Protein AF-A0A7S3DMQ3-F1 (afdb_monomer_lite)

InterPro domains:
  IPR001563 Peptidase S10, serine carboxypeptidase [PF00450] (2-281)
  IPR029058 Alpha/Beta hydrolase fold [G3DSA:3.40.50.1820] (1-293)
  IPR029058 Alpha/Beta hydrolase fold [SSF53474] (3-281)
  IPR033124 Serine carboxy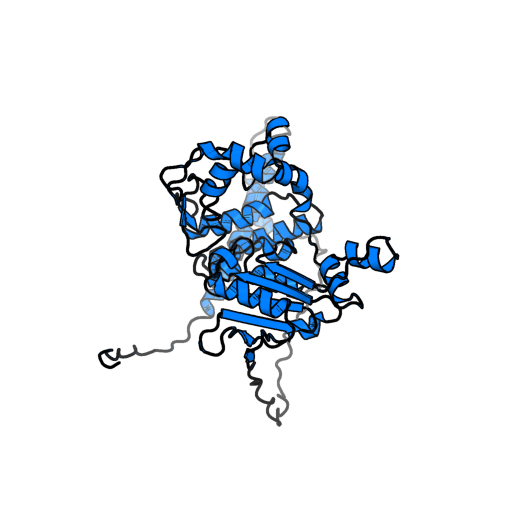peptidases, histidine active site [PS00560] (253-270)

Radius of gyration: 30.04 Å; chains: 1; bounding box: 68×89×82 Å

Structure (mmCIF, N/CA/C/O backbone):
data_AF-A0A7S3DMQ3-F1
#
_entry.id   AF-A0A7S3DMQ3-F1
#
loop_
_atom_site.group_PDB
_atom_site.id
_atom_site.type_symbol
_atom_site.label_atom_id
_atom_site.label_alt_id
_atom_site.label_comp_id
_atom_site.label_asym_id
_atom_site.label_entity_id
_atom_site.label_seq_id
_atom_site.pdbx_PDB_ins_code
_atom_site.Cartn_x
_atom_site.Cartn_y
_atom_site.Cartn_z
_atom_site.occupancy
_atom_site.B_iso_or_equiv
_atom_site.auth_seq_id
_atom_site.auth_comp_id
_atom_site.auth_asym_id
_atom_site.auth_atom_id
_atom_site.pdbx_PDB_model_num
ATOM 1 N N . MET A 1 1 ? -15.134 -5.954 2.103 1.00 91.81 1 MET A N 1
ATOM 2 C CA . MET A 1 1 ? -15.671 -6.359 3.430 1.00 91.81 1 MET A CA 1
ATOM 3 C C . MET A 1 1 ? -17.144 -5.996 3.605 1.00 91.81 1 MET A C 1
ATOM 5 O O . MET A 1 1 ? -17.929 -6.892 3.897 1.00 91.81 1 MET A O 1
ATOM 9 N N . SER A 1 2 ? -17.547 -4.743 3.360 1.00 92.75 2 SER A N 1
ATOM 10 C CA . SER A 1 2 ? -18.943 -4.280 3.497 1.00 92.75 2 SER A CA 1
ATOM 11 C C . SER A 1 2 ? -19.962 -5.142 2.743 1.00 92.75 2 SER A C 1
ATOM 13 O O . SER A 1 2 ? -21.029 -5.439 3.273 1.00 92.75 2 SER A O 1
ATOM 15 N N . TYR A 1 3 ? -19.610 -5.628 1.546 1.00 94.69 3 TYR A N 1
ATOM 16 C CA . TYR A 1 3 ? -20.438 -6.572 0.787 1.00 94.69 3 TYR A CA 1
ATOM 17 C C . TYR A 1 3 ? -20.755 -7.856 1.574 1.00 94.69 3 TYR A C 1
ATOM 19 O O . TYR A 1 3 ? -21.917 -8.246 1.663 1.00 94.69 3 TYR A O 1
ATOM 27 N N . ILE A 1 4 ? -19.743 -8.485 2.185 1.00 96.00 4 ILE A N 1
ATOM 28 C CA . ILE A 1 4 ? -19.903 -9.717 2.976 1.00 96.00 4 ILE A CA 1
ATOM 29 C C . ILE A 1 4 ? -20.799 -9.452 4.188 1.00 96.00 4 ILE A C 1
ATOM 31 O O . ILE A 1 4 ? -21.756 -10.188 4.416 1.00 96.00 4 ILE A O 1
ATOM 35 N N . LEU A 1 5 ? -20.537 -8.368 4.926 1.00 94.94 5 LEU A N 1
ATOM 36 C CA . LEU A 1 5 ? -21.336 -7.983 6.094 1.00 94.94 5 LEU A CA 1
ATOM 37 C C . LEU A 1 5 ? -22.810 -7.760 5.720 1.00 94.94 5 LEU A C 1
ATOM 39 O O . LEU A 1 5 ? -23.709 -8.247 6.407 1.00 94.94 5 LEU A O 1
ATOM 43 N N . ASN A 1 6 ? -23.068 -7.096 4.590 1.00 94.56 6 ASN A N 1
ATOM 44 C CA . ASN A 1 6 ? -24.421 -6.883 4.084 1.00 94.56 6 ASN A CA 1
ATOM 45 C C . ASN A 1 6 ? -25.099 -8.209 3.692 1.00 94.56 6 ASN A C 1
ATOM 47 O O . ASN A 1 6 ? -26.234 -8.465 4.092 1.00 94.56 6 ASN A O 1
ATOM 51 N N . LYS A 1 7 ? -24.399 -9.099 2.975 1.00 96.38 7 LYS A N 1
ATOM 52 C CA . LYS A 1 7 ? -24.936 -10.423 2.614 1.00 96.38 7 LYS A CA 1
ATOM 53 C C . LYS A 1 7 ? -25.259 -11.281 3.834 1.00 96.38 7 LYS A C 1
ATOM 55 O O . LYS A 1 7 ? -26.316 -11.912 3.856 1.00 96.38 7 LYS A O 1
ATOM 60 N N . ASN A 1 8 ? -24.421 -11.241 4.866 1.00 95.19 8 ASN A N 1
ATOM 61 C CA . ASN A 1 8 ? -24.703 -11.934 6.118 1.00 95.19 8 ASN A CA 1
ATOM 62 C C . ASN A 1 8 ? -25.982 -11.400 6.779 1.00 95.19 8 ASN A C 1
ATOM 64 O O . ASN A 1 8 ? -26.879 -12.181 7.099 1.00 95.19 8 ASN A O 1
ATOM 68 N N . ARG A 1 9 ? -26.116 -10.068 6.898 1.00 93.88 9 ARG A N 1
ATOM 69 C CA . ARG A 1 9 ? -27.309 -9.402 7.459 1.00 93.88 9 ARG A CA 1
ATOM 70 C C . ARG A 1 9 ? -28.594 -9.710 6.688 1.00 93.88 9 ARG A C 1
ATOM 72 O O . ARG A 1 9 ? -29.654 -9.821 7.294 1.00 93.88 9 ARG A O 1
ATOM 79 N N . GLN A 1 10 ? -28.498 -9.875 5.371 1.00 95.81 10 GLN A N 1
ATOM 80 C CA . GLN A 1 10 ? -29.621 -10.256 4.507 1.00 95.81 10 GLN A CA 1
ATOM 81 C C . GLN A 1 10 ? -29.990 -11.746 4.598 1.00 95.81 10 GLN A C 1
ATOM 83 O O . GLN A 1 10 ? -30.914 -12.180 3.913 1.00 95.81 10 GLN A O 1
ATOM 88 N N . GLY A 1 11 ? -29.283 -12.544 5.405 1.00 94.81 11 GLY A N 1
ATOM 89 C CA . GLY A 1 11 ? -29.551 -13.975 5.523 1.00 94.81 11 GLY A CA 1
ATOM 90 C C . GLY A 1 11 ? -29.181 -14.760 4.263 1.00 94.81 11 GLY A C 1
ATOM 91 O O . GLY A 1 11 ? -29.860 -15.730 3.933 1.00 94.81 11 GLY A O 1
ATOM 92 N N . ALA A 1 12 ? -28.129 -14.349 3.539 1.00 95.31 12 ALA A N 1
ATOM 93 C CA . ALA A 1 12 ? -27.639 -15.105 2.388 1.00 95.31 12 ALA A CA 1
ATOM 94 C C . ALA A 1 12 ? -27.339 -16.575 2.769 1.00 95.31 12 ALA A C 1
ATOM 96 O O . ALA A 1 12 ? -26.886 -16.825 3.891 1.00 95.31 12 ALA A O 1
ATOM 97 N N . PRO A 1 13 ? -27.545 -17.552 1.858 1.00 96.50 13 PRO A N 1
ATOM 98 C CA . PRO A 1 13 ? -27.321 -18.970 2.160 1.00 96.50 13 PRO A CA 1
ATOM 99 C C . PRO A 1 13 ? -25.892 -19.286 2.618 1.00 96.50 13 PRO A C 1
ATOM 101 O O . PRO A 1 13 ? -25.691 -20.136 3.480 1.00 96.50 13 PRO A O 1
ATOM 104 N N . LEU A 1 14 ? -24.904 -18.585 2.052 1.00 95.69 14 LEU A N 1
ATOM 105 C CA . LEU A 1 14 ? -23.518 -18.634 2.496 1.00 95.69 14 LEU A CA 1
ATOM 106 C C . LEU A 1 14 ? -23.271 -17.503 3.497 1.00 95.69 14 LEU A C 1
ATOM 108 O O . LEU A 1 14 ? -23.298 -16.330 3.129 1.00 95.69 14 LEU A O 1
ATOM 112 N N . GLN A 1 15 ? -23.003 -17.877 4.745 1.00 95.38 15 GLN A N 1
ATOM 113 C CA . GLN A 1 15 ? -22.639 -16.960 5.821 1.00 95.38 15 GLN A CA 1
ATOM 114 C C . GLN A 1 15 ? -21.126 -17.011 6.035 1.00 95.38 15 GLN A C 1
ATOM 116 O O . GLN A 1 15 ? -20.581 -18.076 6.331 1.00 95.38 15 GLN A O 1
ATOM 121 N N . ILE A 1 16 ? -20.448 -15.872 5.890 1.00 95.50 16 ILE A N 1
ATOM 122 C CA . ILE A 1 16 ? -18.990 -15.773 6.063 1.00 95.50 16 ILE A CA 1
ATOM 123 C C . ILE A 1 16 ? -18.707 -14.946 7.323 1.00 95.50 16 ILE A C 1
ATOM 125 O O . ILE A 1 16 ? -18.864 -13.724 7.277 1.00 95.50 16 ILE A O 1
ATOM 129 N N . PRO A 1 17 ? -18.300 -15.555 8.451 1.00 91.81 17 PRO A N 1
ATOM 130 C CA . PRO A 1 17 ? -18.047 -14.825 9.691 1.00 91.81 17 PRO A CA 1
ATOM 131 C C . PRO A 1 17 ? -16.771 -13.981 9.568 1.00 91.81 17 PRO A C 1
ATOM 133 O O . PRO A 1 17 ? -15.658 -14.461 9.774 1.00 91.81 17 PRO A O 1
ATOM 136 N N . LEU A 1 18 ? -16.934 -12.710 9.205 1.00 92.44 18 LEU A N 1
ATOM 137 C CA . LEU A 1 18 ? -15.826 -11.788 8.989 1.00 92.44 18 LEU A CA 1
ATOM 138 C C . LEU A 1 18 ? -15.326 -11.220 10.324 1.00 92.44 18 LEU A C 1
ATOM 140 O O . LEU A 1 18 ? -15.979 -10.368 10.921 1.00 92.44 18 LEU A O 1
ATOM 144 N N . ALA A 1 19 ? -14.160 -11.684 10.775 1.00 90.88 19 ALA A N 1
ATOM 145 C CA . ALA A 1 19 ? -13.541 -11.235 12.026 1.00 90.88 19 ALA A CA 1
ATOM 146 C C . ALA A 1 19 ? -12.658 -9.984 11.866 1.00 90.88 19 ALA A C 1
ATOM 148 O O . ALA A 1 19 ? -12.442 -9.255 12.831 1.00 90.88 19 ALA A O 1
ATOM 149 N N . GLY A 1 20 ? -12.144 -9.730 10.661 1.00 91.69 20 GLY A N 1
ATOM 150 C CA . GLY A 1 20 ? -11.229 -8.626 10.403 1.00 91.69 20 GLY A CA 1
ATOM 151 C C . GLY A 1 20 ? -10.488 -8.747 9.075 1.00 91.69 20 GLY A C 1
ATOM 152 O O . GLY A 1 20 ? -10.768 -9.654 8.288 1.00 91.69 20 GLY A O 1
ATOM 153 N N . ALA A 1 21 ? -9.552 -7.830 8.843 1.00 94.06 21 ALA A N 1
ATOM 154 C CA . ALA A 1 21 ? -8.628 -7.828 7.714 1.00 94.06 21 ALA A CA 1
ATOM 155 C C . ALA A 1 21 ? -7.277 -7.212 8.104 1.00 94.06 21 ALA A C 1
ATOM 157 O O . ALA A 1 21 ? -7.212 -6.324 8.955 1.00 94.06 21 ALA A O 1
ATOM 158 N N . ALA A 1 22 ? -6.216 -7.678 7.443 1.00 95.62 22 ALA A N 1
ATOM 159 C CA . ALA A 1 22 ? -4.898 -7.058 7.457 1.00 95.62 22 ALA A CA 1
ATOM 160 C C . ALA A 1 22 ? -4.628 -6.454 6.073 1.00 95.62 22 ALA A C 1
ATOM 162 O O . ALA A 1 22 ? -4.732 -7.161 5.071 1.00 95.62 22 ALA A O 1
ATOM 163 N N . ILE A 1 23 ? -4.312 -5.163 6.018 1.00 97.94 23 ILE A N 1
ATOM 164 C CA . ILE A 1 23 ? -4.108 -4.390 4.791 1.00 97.94 23 ILE A CA 1
ATOM 165 C C . ILE A 1 23 ? -2.684 -3.837 4.838 1.00 97.94 23 ILE A C 1
ATOM 167 O O . ILE A 1 23 ? -2.394 -2.916 5.600 1.00 97.94 23 ILE A O 1
ATOM 171 N N . GLY A 1 24 ? -1.792 -4.458 4.069 1.00 98.12 24 GLY A N 1
ATOM 172 C CA . GLY A 1 24 ? -0.378 -4.101 3.997 1.00 98.12 24 GLY A CA 1
ATOM 173 C C . GLY A 1 24 ? -0.115 -3.131 2.866 1.00 98.12 24 GLY A C 1
ATOM 174 O O . GLY A 1 24 ? -0.525 -3.437 1.751 1.00 98.12 24 GLY A O 1
ATOM 175 N N . ASN A 1 25 ? 0.542 -2.004 3.152 1.00 98.44 25 ASN A N 1
ATOM 176 C CA . ASN A 1 25 ? 0.964 -1.017 2.154 1.00 98.44 25 ASN A CA 1
ATOM 177 C C . ASN A 1 25 ? -0.165 -0.716 1.151 1.00 98.44 25 ASN A C 1
ATOM 179 O O . ASN A 1 25 ? 0.009 -0.789 -0.059 1.00 98.44 25 ASN A O 1
ATOM 183 N N . GLY A 1 26 ? -1.369 -0.491 1.685 1.00 97.12 26 GLY A N 1
ATOM 184 C CA . GLY A 1 26 ? -2.590 -0.463 0.890 1.00 97.12 26 GLY A CA 1
ATOM 185 C C . GLY A 1 26 ? -2.815 0.871 0.190 1.00 97.12 26 GLY A C 1
ATOM 186 O O . GLY A 1 26 ? -2.577 1.926 0.774 1.00 97.12 26 GLY A O 1
ATOM 187 N N . TRP A 1 27 ? -3.378 0.804 -1.012 1.00 96.94 27 TRP A N 1
ATOM 188 C CA . TRP A 1 27 ? -3.916 1.934 -1.765 1.00 96.94 27 TRP A CA 1
ATOM 189 C C . TRP A 1 27 ? -5.432 2.017 -1.548 1.00 96.94 27 TRP A C 1
ATOM 191 O O . TRP A 1 27 ? -6.159 1.093 -1.917 1.00 96.94 27 TRP A O 1
ATOM 201 N N . PHE A 1 28 ? -5.913 3.051 -0.854 1.00 96.81 28 PHE A N 1
ATOM 202 C CA . PHE A 1 28 ? -7.329 3.152 -0.467 1.00 96.81 28 PHE A CA 1
ATOM 203 C C . PHE A 1 28 ? -7.872 4.580 -0.348 1.00 96.81 28 PHE A C 1
ATOM 205 O O . PHE A 1 28 ? -9.089 4.756 -0.253 1.00 96.81 28 PHE A O 1
ATOM 212 N N . ASP A 1 29 ? -7.005 5.590 -0.344 1.00 97.00 29 ASP A N 1
ATOM 213 C CA . ASP A 1 29 ? -7.385 6.998 -0.350 1.00 97.00 29 ASP A CA 1
ATOM 214 C C . ASP A 1 29 ? -6.429 7.829 -1.225 1.00 97.00 29 ASP A C 1
ATOM 216 O O . ASP A 1 29 ? -5.558 8.546 -0.714 1.00 97.00 29 ASP A O 1
ATOM 220 N N . PRO A 1 30 ? -6.574 7.740 -2.559 1.00 95.62 30 PRO A N 1
ATOM 221 C CA . PRO A 1 30 ? -5.627 8.320 -3.513 1.00 95.62 30 PRO A CA 1
ATOM 222 C C . PRO A 1 30 ? -5.342 9.808 -3.276 1.00 95.62 30 PRO A C 1
ATOM 224 O O . PRO A 1 30 ? -4.194 10.243 -3.361 1.00 95.62 30 PRO A O 1
ATOM 227 N N . ALA A 1 31 ? -6.357 10.571 -2.857 1.00 94.81 31 ALA A N 1
ATOM 228 C CA . ALA A 1 31 ? -6.248 11.999 -2.559 1.00 94.81 31 ALA A CA 1
ATOM 229 C C . ALA A 1 31 ? -5.161 12.343 -1.523 1.00 94.81 31 ALA A C 1
ATOM 231 O O . ALA A 1 31 ? -4.592 13.432 -1.582 1.00 94.81 31 ALA A O 1
ATOM 232 N N . HIS A 1 32 ? -4.850 11.433 -0.597 1.00 94.69 32 HIS A N 1
ATOM 233 C CA . HIS A 1 32 ? -3.826 11.634 0.435 1.00 94.69 32 HIS A CA 1
ATOM 234 C C . HIS A 1 32 ? -2.588 10.745 0.252 1.00 94.69 32 HIS A C 1
ATOM 236 O O . HIS A 1 32 ? -1.619 10.892 1.001 1.00 94.69 32 HIS A O 1
ATOM 242 N N . GLN A 1 33 ? -2.608 9.821 -0.713 1.00 95.44 33 GLN A N 1
ATOM 243 C CA . GLN A 1 33 ? -1.542 8.838 -0.913 1.00 95.44 33 GLN A CA 1
ATOM 244 C C . GLN A 1 33 ? -0.666 9.117 -2.147 1.00 95.44 33 GLN A C 1
ATOM 246 O O . GLN A 1 33 ? 0.506 8.751 -2.109 1.00 95.44 33 GLN A O 1
ATOM 251 N N . TYR A 1 34 ? -1.167 9.826 -3.169 1.00 90.38 34 TYR A N 1
ATOM 252 C CA . TYR A 1 34 ? -0.464 10.055 -4.447 1.00 90.38 34 TYR A CA 1
ATOM 253 C C . TYR A 1 34 ? 0.885 10.788 -4.358 1.00 90.38 34 TYR A C 1
ATOM 255 O O . TYR A 1 34 ? 1.758 10.563 -5.185 1.00 90.38 34 TYR A O 1
ATOM 263 N N . SER A 1 35 ? 1.053 11.715 -3.411 1.00 84.00 35 SER A N 1
ATOM 264 C CA . SER A 1 35 ? 2.186 12.651 -3.443 1.00 84.00 35 SER A CA 1
ATOM 265 C C . SER A 1 35 ? 3.511 12.037 -3.028 1.00 84.00 35 SER A C 1
ATOM 267 O O . SER A 1 35 ? 4.540 12.362 -3.603 1.00 84.00 35 SER A O 1
ATOM 269 N N . ALA A 1 36 ? 3.517 11.209 -1.983 1.00 92.06 36 ALA A N 1
ATOM 270 C CA . ALA A 1 36 ? 4.721 10.674 -1.334 1.00 92.06 36 ALA A CA 1
ATOM 271 C C . ALA A 1 36 ? 5.832 11.698 -0.962 1.00 92.06 36 ALA A C 1
ATOM 273 O O . ALA A 1 36 ? 6.810 11.317 -0.318 1.00 92.06 36 ALA A O 1
ATOM 274 N N . ALA A 1 37 ? 5.692 12.994 -1.271 1.00 95.31 37 ALA A N 1
ATOM 275 C CA . ALA A 1 37 ? 6.750 13.997 -1.175 1.00 95.31 37 ALA A CA 1
ATOM 276 C C . ALA A 1 37 ? 7.220 14.222 0.267 1.00 95.31 37 ALA A C 1
ATOM 278 O O . ALA A 1 37 ? 8.415 14.343 0.528 1.00 95.31 37 ALA A O 1
ATOM 279 N N . GLU A 1 38 ? 6.295 14.232 1.229 1.00 95.50 38 GLU A N 1
ATOM 280 C CA . GLU A 1 38 ? 6.638 14.329 2.652 1.00 95.50 38 GLU A CA 1
ATOM 281 C C . GLU A 1 38 ? 7.387 13.092 3.160 1.00 95.50 38 GLU A C 1
ATOM 283 O O . GLU A 1 38 ? 8.319 13.228 3.955 1.00 95.50 38 GLU A O 1
ATOM 288 N N . ALA A 1 39 ? 7.016 11.896 2.690 1.00 95.94 39 ALA A N 1
ATOM 289 C CA . ALA A 1 39 ? 7.734 10.670 3.027 1.00 95.94 39 ALA A CA 1
ATOM 290 C C . ALA A 1 39 ? 9.145 10.688 2.423 1.00 95.94 39 ALA A C 1
ATOM 292 O O . ALA A 1 39 ? 10.117 10.416 3.127 1.00 95.94 39 ALA A O 1
ATOM 293 N N . ALA A 1 40 ? 9.273 11.098 1.159 1.00 96.62 40 ALA A N 1
ATOM 294 C CA . ALA A 1 40 ? 10.557 11.263 0.484 1.00 96.62 40 ALA A CA 1
ATOM 295 C C . ALA A 1 40 ? 11.460 12.288 1.196 1.00 96.62 40 ALA A C 1
ATOM 297 O O . ALA A 1 40 ? 12.650 12.042 1.385 1.00 96.62 40 ALA A O 1
ATOM 298 N N . TYR A 1 41 ? 10.896 13.409 1.658 1.00 97.06 41 TYR A N 1
ATOM 299 C CA . TYR A 1 41 ? 11.608 14.396 2.476 1.00 97.06 41 TYR A CA 1
ATOM 300 C C . TYR A 1 41 ? 12.090 13.815 3.807 1.00 97.06 41 TYR A C 1
ATOM 302 O O . TYR A 1 41 ? 13.239 14.028 4.190 1.00 97.06 41 TYR A O 1
ATOM 310 N N . GLY A 1 42 ? 11.240 13.050 4.501 1.00 96.12 42 GLY A N 1
ATOM 311 C CA . GLY A 1 42 ? 11.608 12.372 5.748 1.00 96.12 42 GLY A CA 1
ATOM 312 C C . GLY A 1 42 ? 12.774 11.391 5.584 1.00 96.12 42 GLY A C 1
ATOM 313 O O . GLY A 1 42 ? 13.581 11.244 6.500 1.00 96.12 42 GLY A O 1
ATOM 314 N N . HIS A 1 43 ? 12.897 10.791 4.400 1.00 95.94 43 HIS A N 1
ATOM 315 C CA . HIS A 1 43 ? 14.001 9.908 4.009 1.00 95.94 43 HIS A CA 1
ATOM 316 C C . HIS A 1 43 ? 15.232 10.641 3.458 1.00 95.94 43 HIS A C 1
ATOM 318 O O . HIS A 1 43 ? 16.236 10.010 3.136 1.00 95.94 43 HIS A O 1
ATOM 324 N N . GLY A 1 44 ? 15.185 11.971 3.351 1.00 95.31 44 GLY A N 1
ATOM 325 C CA . GLY A 1 44 ? 16.281 12.782 2.817 1.00 95.31 44 GLY A CA 1
ATOM 326 C C . GLY A 1 44 ? 16.435 12.720 1.295 1.00 95.31 44 GLY A C 1
ATOM 327 O O . GLY A 1 44 ? 17.475 13.128 0.782 1.00 95.31 44 GLY A O 1
ATOM 328 N N . LEU A 1 45 ? 15.425 12.222 0.575 1.00 95.38 45 LEU A N 1
ATOM 329 C CA . LEU A 1 45 ? 15.424 12.144 -0.891 1.00 95.38 45 LEU A CA 1
ATOM 330 C C . LEU A 1 45 ? 15.073 13.480 -1.548 1.00 95.38 45 LEU A C 1
ATOM 332 O O . LEU A 1 45 ? 15.532 13.755 -2.651 1.00 95.38 45 LEU A O 1
ATOM 336 N N . LEU A 1 46 ? 14.251 14.287 -0.873 1.00 95.62 46 LEU A N 1
ATOM 337 C CA .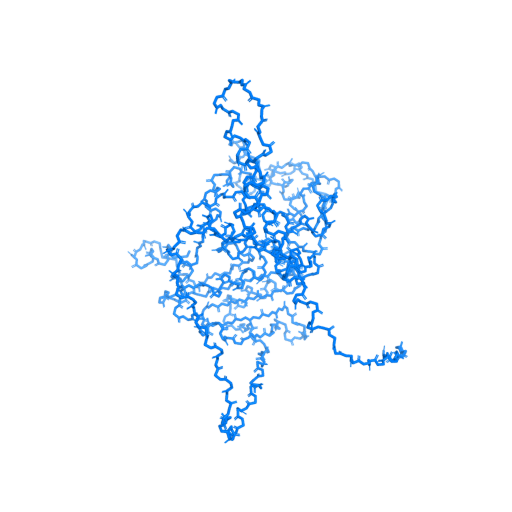 LEU A 1 46 ? 13.842 15.616 -1.319 1.00 95.62 46 LEU A CA 1
ATOM 338 C C . LEU A 1 46 ? 14.212 16.676 -0.284 1.00 95.62 46 LEU A C 1
ATOM 340 O O . LEU A 1 46 ? 14.238 16.409 0.920 1.00 95.62 46 LEU A O 1
ATOM 344 N N . ASP A 1 47 ? 14.416 17.904 -0.748 1.00 95.12 47 ASP A N 1
ATOM 345 C CA . ASP A 1 47 ? 14.505 19.091 0.093 1.00 95.12 47 ASP A CA 1
ATOM 346 C C . ASP A 1 47 ? 13.154 19.824 0.226 1.00 95.12 47 ASP A C 1
ATOM 348 O O . ASP A 1 47 ? 12.117 19.429 -0.314 1.00 95.12 47 ASP A O 1
ATOM 352 N N . ARG A 1 48 ? 13.148 20.929 0.981 1.00 95.50 48 ARG A N 1
ATOM 353 C CA . ARG A 1 48 ? 11.928 21.714 1.215 1.00 95.50 48 ARG A CA 1
ATOM 354 C C . ARG A 1 48 ? 11.398 22.383 -0.058 1.00 95.50 48 ARG A C 1
ATOM 356 O O . ARG A 1 48 ? 10.186 22.544 -0.184 1.00 95.50 48 ARG A O 1
ATOM 363 N N . ALA A 1 49 ? 12.275 22.804 -0.966 1.00 94.94 49 ALA A N 1
ATOM 364 C CA . ALA A 1 49 ? 11.865 23.458 -2.203 1.00 94.94 49 ALA A CA 1
ATOM 365 C C . ALA A 1 49 ? 11.173 22.457 -3.138 1.00 94.94 49 ALA A C 1
ATOM 367 O O . ALA A 1 49 ? 10.115 22.773 -3.685 1.00 94.94 49 ALA A O 1
ATOM 368 N N . GLN A 1 50 ? 11.712 21.242 -3.242 1.00 95.06 50 GLN A N 1
ATOM 369 C CA . GLN A 1 50 ? 11.113 20.146 -4.000 1.00 95.06 50 GLN A CA 1
ATOM 370 C C . GLN A 1 50 ? 9.750 19.746 -3.420 1.00 95.06 50 GLN A C 1
ATOM 372 O O . GLN A 1 50 ? 8.776 19.695 -4.167 1.00 95.06 50 GLN A O 1
ATOM 377 N N . VAL A 1 51 ? 9.623 19.574 -2.097 1.00 95.50 51 VAL A N 1
ATOM 378 C CA . VAL A 1 51 ? 8.316 19.294 -1.459 1.00 95.50 51 VAL A CA 1
ATOM 379 C C . VAL A 1 51 ? 7.286 20.379 -1.779 1.00 95.50 51 VAL A C 1
ATOM 381 O O . VAL A 1 51 ? 6.154 20.070 -2.145 1.00 95.50 51 VAL A O 1
ATOM 384 N N . ASN A 1 52 ? 7.672 21.654 -1.686 1.00 94.06 52 ASN A N 1
ATOM 385 C CA . ASN A 1 52 ? 6.768 22.763 -1.996 1.00 94.06 52 ASN A CA 1
ATOM 386 C C . ASN A 1 52 ? 6.336 22.764 -3.472 1.00 94.06 52 ASN A C 1
ATOM 388 O O . ASN A 1 52 ? 5.202 23.131 -3.774 1.00 94.06 52 ASN A O 1
ATOM 392 N N . ALA A 1 53 ? 7.218 22.354 -4.389 1.00 92.88 53 ALA A N 1
ATOM 393 C CA . ALA A 1 53 ? 6.876 22.205 -5.800 1.00 92.88 53 ALA A CA 1
ATOM 394 C C . ALA A 1 53 ? 5.878 21.054 -6.027 1.00 92.88 53 ALA A C 1
ATOM 396 O O . ALA A 1 53 ? 4.920 21.219 -6.786 1.00 92.88 53 ALA A O 1
ATOM 397 N N . MET A 1 54 ? 6.053 19.926 -5.329 1.00 95.00 54 MET A N 1
ATOM 398 C CA . MET A 1 54 ? 5.140 18.779 -5.410 1.00 95.00 54 MET A CA 1
ATOM 399 C C . MET A 1 54 ? 3.766 19.073 -4.800 1.00 95.00 54 MET A C 1
ATOM 401 O O . MET A 1 54 ? 2.762 18.620 -5.339 1.00 95.00 54 MET A O 1
ATOM 405 N N . ALA A 1 55 ? 3.686 19.912 -3.763 1.00 94.31 55 ALA A N 1
ATOM 406 C CA . ALA A 1 55 ? 2.414 20.298 -3.143 1.00 94.31 55 ALA A CA 1
ATOM 407 C C . ALA A 1 55 ? 1.429 20.958 -4.132 1.00 94.31 55 ALA A C 1
ATOM 409 O O . ALA A 1 55 ? 0.218 20.770 -4.027 1.00 94.31 55 ALA A O 1
ATOM 410 N N . VAL A 1 56 ? 1.933 21.701 -5.126 1.00 93.12 56 VAL A N 1
ATOM 411 C CA . VAL A 1 56 ? 1.089 22.297 -6.179 1.00 93.12 56 VAL A CA 1
ATOM 412 C C . VAL A 1 56 ? 0.470 21.212 -7.065 1.00 93.12 56 VAL A C 1
ATOM 414 O O . VAL A 1 56 ? -0.710 21.291 -7.405 1.00 93.12 56 VAL A O 1
ATOM 417 N N . LYS A 1 57 ? 1.252 20.187 -7.421 1.00 94.69 57 LYS A N 1
ATOM 418 C CA . LYS A 1 57 ? 0.785 19.039 -8.212 1.00 94.69 57 LYS A CA 1
ATOM 419 C C . LYS A 1 57 ? -0.164 18.150 -7.412 1.00 94.69 57 LYS A C 1
ATOM 421 O O . LYS A 1 57 ? -1.179 17.725 -7.949 1.00 94.69 57 LYS A O 1
ATOM 426 N N . GLU A 1 58 ? 0.107 17.944 -6.126 1.00 95.75 58 GLU A N 1
ATOM 427 C CA . GLU A 1 58 ? -0.790 17.239 -5.205 1.00 95.75 58 GLU A CA 1
ATOM 428 C C . GLU A 1 58 ? -2.159 17.920 -5.128 1.00 95.75 58 GLU A C 1
ATOM 430 O O . GLU A 1 58 ? -3.180 17.258 -5.294 1.00 95.75 58 GLU A O 1
ATOM 435 N N . GLN A 1 59 ? -2.199 19.248 -4.984 1.00 96.12 59 GLN A N 1
ATOM 436 C CA . GLN A 1 59 ? -3.460 19.992 -4.971 1.00 96.12 59 GLN A CA 1
ATOM 437 C C . GLN A 1 59 ? -4.211 19.905 -6.311 1.00 96.12 59 GLN A C 1
ATOM 439 O O . GLN A 1 59 ? -5.443 19.809 -6.330 1.00 96.12 59 GLN A O 1
ATOM 444 N N . ALA A 1 60 ? -3.487 19.939 -7.433 1.00 96.44 60 ALA A N 1
ATOM 445 C CA . ALA A 1 60 ? -4.081 19.746 -8.753 1.00 96.44 60 ALA A CA 1
ATOM 446 C C . ALA A 1 60 ? -4.681 18.336 -8.885 1.00 96.44 60 ALA A C 1
ATOM 448 O O . ALA A 1 60 ? -5.851 18.213 -9.233 1.00 96.44 60 ALA A O 1
ATOM 449 N N . CYS A 1 61 ? -3.936 17.297 -8.500 1.00 96.50 61 CYS A N 1
ATOM 450 C CA . CYS A 1 61 ? -4.429 15.922 -8.465 1.00 96.50 61 CYS A CA 1
ATOM 451 C C . CYS A 1 61 ? -5.680 15.779 -7.584 1.00 96.50 61 CYS A C 1
ATOM 453 O O . CYS A 1 61 ? -6.710 15.297 -8.043 1.00 96.50 61 CYS A O 1
ATOM 455 N N . GLN A 1 62 ? -5.652 16.285 -6.349 1.00 96.31 62 GLN A N 1
ATOM 456 C CA . GLN A 1 62 ? -6.814 16.262 -5.452 1.00 96.31 62 GLN A CA 1
ATOM 457 C C . GLN A 1 62 ? -8.046 16.949 -6.060 1.00 96.31 62 GLN A C 1
ATOM 459 O O . GLN A 1 62 ? -9.173 16.513 -5.829 1.00 96.31 62 GLN A O 1
ATOM 464 N N . THR A 1 63 ? -7.842 18.010 -6.846 1.00 97.44 63 THR A N 1
ATOM 465 C CA . THR A 1 63 ? -8.926 18.713 -7.544 1.00 97.44 63 THR A CA 1
ATOM 466 C C . THR A 1 63 ? -9.549 17.846 -8.638 1.00 97.44 63 THR A C 1
ATOM 468 O O . THR A 1 63 ? -10.775 17.804 -8.732 1.00 97.44 63 THR A O 1
ATOM 471 N N . GLU A 1 64 ? -8.736 17.138 -9.422 1.00 97.06 64 GLU A N 1
ATOM 472 C CA . GLU A 1 64 ? -9.206 16.191 -10.444 1.00 97.06 64 GLU A CA 1
ATOM 473 C C . GLU A 1 64 ? -9.990 15.033 -9.806 1.00 97.06 64 GLU A C 1
ATOM 475 O O . GLU A 1 64 ? -11.146 14.783 -10.163 1.00 97.06 64 GLU A O 1
ATOM 480 N N . LEU A 1 65 ? -9.427 14.414 -8.762 1.00 96.19 65 LEU A N 1
ATOM 481 C CA . LEU A 1 65 ? -10.077 13.322 -8.029 1.00 96.19 65 LEU A CA 1
ATOM 482 C C . LEU A 1 65 ? -11.424 13.758 -7.427 1.00 96.19 65 LEU A C 1
ATOM 484 O O . LEU A 1 65 ? -12.409 13.019 -7.488 1.00 96.19 65 LEU A O 1
ATOM 488 N N . ALA A 1 66 ? -11.505 14.979 -6.887 1.00 95.88 66 ALA A N 1
ATOM 489 C CA . ALA A 1 66 ? -12.747 15.539 -6.347 1.00 95.88 66 ALA A CA 1
ATOM 490 C C . ALA A 1 66 ? -13.823 15.792 -7.421 1.00 95.88 66 ALA A C 1
ATOM 492 O O . ALA A 1 66 ? -15.012 15.832 -7.100 1.00 95.88 66 ALA A O 1
ATOM 493 N N . GLN A 1 67 ? -13.425 15.954 -8.685 1.00 96.44 67 GLN A N 1
ATOM 494 C CA . GLN A 1 67 ? -14.331 16.101 -9.830 1.00 96.44 67 GLN A CA 1
ATOM 495 C C . GLN A 1 67 ? -14.735 14.754 -10.448 1.00 96.44 67 GLN A C 1
ATOM 497 O O . GLN A 1 67 ? -15.557 14.728 -11.365 1.00 96.44 67 GLN A O 1
ATOM 502 N N . GLY A 1 68 ? -14.209 13.643 -9.927 1.00 95.38 68 GLY A N 1
ATOM 503 C CA . GLY A 1 68 ? -14.446 12.304 -10.457 1.00 95.38 68 GLY A CA 1
ATOM 504 C C . GLY A 1 68 ? -13.535 11.930 -11.625 1.00 95.38 68 GLY A C 1
ATOM 505 O O . GLY A 1 68 ? -13.829 10.960 -12.318 1.00 95.38 68 GLY A O 1
ATOM 506 N N . ASN A 1 69 ? -12.463 12.695 -11.854 1.00 95.19 69 ASN A N 1
ATOM 507 C CA . ASN A 1 69 ? -11.427 12.369 -12.824 1.00 95.19 69 ASN A CA 1
ATOM 508 C C . ASN A 1 69 ? -10.351 11.514 -12.134 1.00 95.19 69 ASN A C 1
ATOM 510 O O . ASN A 1 69 ? -9.475 12.039 -11.445 1.00 95.19 69 ASN A O 1
ATOM 514 N N . TYR A 1 70 ? -10.487 10.193 -12.244 1.00 94.50 70 TYR A N 1
ATOM 515 C CA . TYR A 1 70 ? -9.701 9.215 -11.483 1.00 94.50 70 TYR A CA 1
ATOM 516 C C . TYR A 1 70 ? -8.463 8.697 -12.217 1.00 94.50 70 TYR A C 1
ATOM 518 O O . TYR A 1 70 ? -7.639 8.036 -11.591 1.00 94.50 70 TYR A O 1
ATOM 526 N N . ASP A 1 71 ? -8.318 9.031 -13.496 1.00 91.25 71 ASP A N 1
ATOM 527 C CA . ASP A 1 71 ? -7.205 8.663 -14.369 1.00 91.25 71 ASP A CA 1
ATOM 528 C C . ASP A 1 71 ? -6.356 9.888 -14.769 1.00 91.25 71 ASP A C 1
ATOM 530 O O . ASP A 1 71 ? -5.611 9.867 -15.746 1.00 91.25 71 ASP A O 1
ATOM 534 N N . ALA A 1 72 ? -6.451 10.981 -14.007 1.00 93.25 72 ALA A N 1
ATOM 535 C CA . ALA A 1 72 ? -5.797 12.238 -14.339 1.00 93.25 72 ALA A CA 1
ATOM 536 C C . ALA A 1 72 ? -4.260 12.122 -14.381 1.00 93.25 72 ALA A C 1
ATOM 538 O O . ALA A 1 72 ? -3.617 11.843 -13.366 1.00 93.25 72 ALA A O 1
ATOM 539 N N . ASP A 1 73 ? -3.657 12.478 -15.522 1.00 93.88 73 ASP A N 1
ATOM 540 C CA . ASP A 1 73 ? -2.200 12.445 -15.751 1.00 93.88 73 ASP A CA 1
ATOM 541 C C . ASP A 1 73 ? -1.384 13.129 -14.643 1.00 93.88 73 ASP A C 1
ATOM 543 O O . ASP A 1 73 ? -0.293 12.684 -14.291 1.00 93.88 73 ASP A O 1
ATOM 547 N N . VAL A 1 74 ? -1.904 14.223 -14.073 1.00 94.69 74 VAL A N 1
ATOM 548 C CA . VAL A 1 74 ? -1.221 14.975 -13.009 1.00 94.69 74 VAL A CA 1
ATOM 549 C C . VAL A 1 74 ? -1.016 14.143 -11.739 1.00 94.69 74 VAL A C 1
ATOM 551 O O . VAL A 1 74 ? -0.035 14.364 -11.029 1.00 94.69 74 VAL A O 1
ATOM 554 N N . CYS A 1 75 ? -1.908 13.189 -11.461 1.00 93.31 75 CYS A N 1
ATOM 555 C CA . CYS A 1 75 ? -1.801 12.292 -10.318 1.00 93.31 75 CYS A CA 1
ATOM 556 C C . CYS A 1 75 ? -0.686 11.262 -10.527 1.00 93.31 75 CYS A C 1
ATOM 558 O O . CYS A 1 75 ? 0.205 11.148 -9.687 1.00 93.31 75 CYS A O 1
ATOM 560 N N . PHE A 1 76 ? -0.665 10.580 -11.675 1.00 90.06 76 PHE A N 1
ATOM 561 C CA . PHE A 1 76 ? 0.395 9.617 -11.994 1.00 90.06 76 PHE A CA 1
ATOM 562 C C . PHE A 1 76 ? 1.768 10.287 -12.108 1.00 90.06 76 PHE A C 1
ATOM 564 O O . PHE A 1 76 ? 2.748 9.800 -11.541 1.00 90.06 76 PHE A O 1
ATOM 571 N N . ALA A 1 77 ? 1.826 11.457 -12.754 1.00 92.81 77 ALA A N 1
ATOM 572 C CA . ALA A 1 77 ? 3.059 12.225 -12.889 1.00 92.81 77 ALA A CA 1
ATOM 573 C C . ALA A 1 77 ? 3.644 12.630 -11.530 1.00 92.81 77 ALA A C 1
ATOM 575 O O . ALA A 1 77 ? 4.858 12.625 -11.370 1.00 92.81 77 ALA A O 1
ATOM 576 N N . LEU A 1 78 ? 2.806 12.947 -10.539 1.00 92.94 78 LEU A N 1
ATOM 577 C CA . LEU A 1 78 ? 3.263 13.371 -9.218 1.00 92.94 78 LEU A CA 1
ATOM 578 C C . LEU A 1 78 ? 4.133 12.309 -8.528 1.00 92.94 78 LEU A C 1
ATOM 580 O O . LEU A 1 78 ? 5.215 12.636 -8.038 1.00 92.94 78 LEU A O 1
ATOM 584 N N . GLN A 1 79 ? 3.692 11.049 -8.521 1.00 89.31 79 GLN A N 1
ATOM 585 C CA . GLN A 1 79 ? 4.469 9.955 -7.937 1.00 89.31 79 GLN A CA 1
ATOM 586 C C . GLN A 1 79 ? 5.782 9.746 -8.708 1.00 89.31 79 GLN A C 1
ATOM 588 O O . GLN A 1 79 ? 6.846 9.616 -8.096 1.00 89.31 79 GLN A O 1
ATOM 593 N N . ASP A 1 80 ? 5.723 9.759 -10.043 1.00 92.00 80 ASP A N 1
ATOM 594 C CA . ASP A 1 80 ? 6.905 9.627 -10.899 1.00 92.00 80 ASP A CA 1
ATOM 595 C C . ASP A 1 80 ? 7.914 10.756 -10.666 1.00 92.00 80 ASP A C 1
ATOM 597 O O . ASP A 1 80 ? 9.111 10.495 -10.551 1.00 92.00 80 ASP A O 1
ATOM 601 N N . ASP A 1 81 ? 7.445 11.995 -10.532 1.00 94.00 81 ASP A N 1
ATOM 602 C CA . ASP A 1 81 ? 8.279 13.166 -10.277 1.00 94.00 81 ASP A CA 1
ATOM 603 C C . ASP A 1 81 ? 8.993 13.064 -8.923 1.00 94.00 81 ASP A C 1
ATOM 605 O O . ASP A 1 81 ? 10.183 13.367 -8.829 1.00 94.00 81 ASP A O 1
ATOM 609 N N . VAL A 1 82 ? 8.305 12.600 -7.875 1.00 93.50 82 VAL A N 1
ATOM 610 C CA . VAL A 1 82 ? 8.912 12.383 -6.549 1.00 93.50 82 VAL A CA 1
ATOM 611 C C . VAL A 1 82 ? 10.017 11.332 -6.613 1.00 93.50 82 VAL A C 1
ATOM 613 O O . VAL A 1 82 ? 11.099 11.533 -6.053 1.00 93.50 82 VAL A O 1
ATOM 616 N N . ILE A 1 83 ? 9.773 10.227 -7.318 1.00 94.00 83 ILE A N 1
ATOM 617 C CA . ILE A 1 83 ? 10.765 9.163 -7.480 1.00 94.00 83 ILE A CA 1
ATOM 618 C C . ILE A 1 83 ? 11.937 9.657 -8.341 1.00 94.00 83 ILE A C 1
ATOM 620 O O . ILE A 1 83 ? 13.094 9.409 -8.005 1.00 94.00 83 ILE A O 1
ATOM 624 N N . ASP A 1 84 ? 11.682 10.363 -9.438 1.00 93.94 84 ASP A N 1
ATOM 625 C CA . ASP A 1 84 ? 12.724 10.803 -10.366 1.00 93.94 84 ASP A CA 1
ATOM 626 C C . ASP A 1 84 ? 13.603 11.927 -9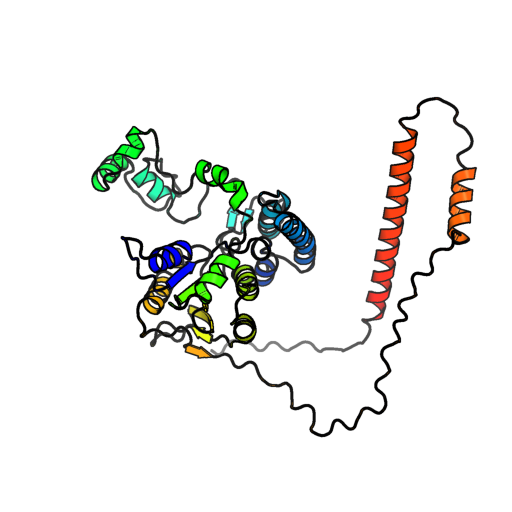.797 1.00 93.94 84 ASP A C 1
ATOM 628 O O . ASP A 1 84 ? 14.804 11.968 -10.091 1.00 93.94 84 ASP A O 1
ATOM 632 N N . GLU A 1 85 ? 13.053 12.802 -8.954 1.00 93.19 85 GLU A N 1
ATOM 633 C CA . GLU A 1 85 ? 13.811 13.843 -8.250 1.00 93.19 85 GLU A CA 1
ATOM 634 C C . GLU A 1 85 ? 14.805 13.270 -7.225 1.00 93.19 85 GLU A C 1
ATOM 636 O O . GLU A 1 85 ? 15.838 13.894 -6.984 1.00 93.19 85 GLU A O 1
ATOM 641 N N . SER A 1 86 ? 14.590 12.051 -6.709 1.00 91.75 86 SER A N 1
ATOM 642 C CA . SER A 1 86 ? 15.479 11.420 -5.711 1.00 91.75 86 SER A CA 1
ATOM 643 C C . SER A 1 86 ? 16.950 11.286 -6.148 1.00 91.75 86 SER A C 1
ATOM 645 O O . SER A 1 86 ? 17.857 11.331 -5.320 1.00 91.75 86 SER A O 1
ATOM 647 N N . PHE A 1 87 ? 17.204 11.136 -7.452 1.00 91.56 87 PHE A N 1
ATOM 648 C CA . PHE A 1 87 ? 18.546 11.124 -8.059 1.00 91.56 87 PHE A CA 1
ATOM 649 C C . PHE A 1 87 ? 18.747 12.295 -9.039 1.00 91.56 87 PHE A C 1
ATOM 651 O O . PHE A 1 87 ? 19.773 12.371 -9.722 1.00 91.56 87 PHE A O 1
ATOM 658 N N . GLY A 1 88 ? 17.762 13.191 -9.130 1.00 91.56 88 GLY A N 1
ATOM 659 C CA . GLY A 1 88 ? 17.622 14.192 -10.178 1.00 91.56 88 GLY A CA 1
ATOM 660 C C . GLY A 1 88 ? 17.085 13.611 -11.491 1.00 91.56 88 GLY A C 1
ATOM 661 O O . GLY A 1 88 ? 17.521 12.564 -11.977 1.00 91.56 88 GLY A O 1
ATOM 662 N N . THR A 1 89 ? 16.188 14.352 -12.140 1.00 88.62 89 THR A N 1
ATOM 663 C CA . THR A 1 89 ? 15.460 13.930 -13.356 1.00 88.62 89 THR A CA 1
ATOM 664 C C . THR A 1 89 ? 16.356 13.474 -14.512 1.00 88.62 89 THR A C 1
ATOM 666 O O . THR A 1 89 ? 16.005 12.548 -15.245 1.00 88.62 89 THR A O 1
ATOM 669 N N . SER A 1 90 ? 17.550 14.059 -14.648 1.00 92.81 90 SER A N 1
ATOM 670 C CA . SER A 1 90 ? 18.534 13.690 -15.682 1.00 92.81 90 SER A CA 1
ATOM 671 C C . SER A 1 90 ? 19.297 12.383 -15.412 1.00 92.81 90 SER A C 1
ATOM 673 O O . SER A 1 90 ? 19.974 11.867 -16.308 1.00 92.81 90 SER A O 1
ATOM 675 N N . SER A 1 91 ? 19.204 11.834 -14.199 1.00 95.06 91 SER A N 1
ATOM 676 C CA . SER A 1 91 ? 19.867 10.587 -13.834 1.00 95.06 91 SER A CA 1
ATOM 677 C C . SER A 1 91 ? 19.261 9.392 -14.567 1.00 95.06 91 SER A C 1
ATOM 679 O O . SER A 1 91 ? 18.062 9.317 -14.837 1.00 95.06 91 SER A O 1
ATOM 681 N N . LYS A 1 92 ? 20.110 8.403 -14.862 1.00 96.12 92 LYS A N 1
ATOM 682 C CA . LYS A 1 92 ? 19.671 7.081 -15.341 1.00 96.12 92 LYS A CA 1
ATOM 683 C C . LYS A 1 92 ? 19.134 6.203 -14.212 1.00 96.12 92 LYS A C 1
ATOM 685 O O . LYS A 1 92 ? 18.581 5.142 -14.492 1.00 96.12 92 LYS A O 1
ATOM 690 N N . PHE A 1 93 ? 19.344 6.625 -12.971 1.00 95.62 93 PHE A N 1
ATOM 691 C CA . PHE A 1 93 ? 18.937 5.921 -11.769 1.00 95.62 93 PHE A CA 1
ATOM 692 C C . PHE A 1 93 ? 17.879 6.713 -11.012 1.00 95.62 93 PHE A C 1
ATOM 694 O O . PHE A 1 93 ? 17.779 7.927 -11.186 1.00 95.62 93 PHE A O 1
ATOM 701 N N . ARG A 1 94 ? 17.117 6.006 -10.186 1.00 95.38 94 ARG A N 1
ATOM 702 C CA . ARG A 1 94 ? 16.141 6.535 -9.233 1.00 95.38 94 ARG A CA 1
ATOM 703 C C . ARG A 1 94 ? 16.036 5.581 -8.041 1.00 95.38 94 ARG A C 1
ATOM 705 O O . ARG A 1 94 ? 16.509 4.445 -8.145 1.00 95.38 94 ARG A O 1
ATOM 712 N N . VAL A 1 95 ? 15.448 6.008 -6.925 1.00 95.44 95 VAL A N 1
ATOM 713 C CA . VAL A 1 95 ? 15.057 5.050 -5.874 1.00 95.44 95 VAL A CA 1
ATOM 714 C C . VAL A 1 95 ? 13.973 4.107 -6.399 1.00 95.44 95 VAL A C 1
ATOM 716 O O . VAL A 1 95 ? 13.229 4.466 -7.313 1.00 95.44 95 VAL A O 1
ATOM 719 N N . SER A 1 96 ? 13.873 2.906 -5.837 1.00 95.25 96 SER A N 1
ATOM 720 C CA . SER A 1 96 ? 12.703 2.062 -6.085 1.00 95.25 96 SER A CA 1
ATOM 721 C C . SER A 1 96 ? 11.464 2.709 -5.471 1.00 95.25 96 SER A C 1
ATOM 723 O O . SER A 1 96 ? 11.512 3.219 -4.352 1.00 95.25 96 SER A O 1
ATOM 725 N N . SER A 1 97 ? 10.335 2.646 -6.176 1.00 95.25 97 SER A N 1
ATOM 726 C CA . SER A 1 97 ? 9.040 3.065 -5.629 1.00 95.25 97 SER A CA 1
ATOM 727 C C . SER A 1 97 ? 8.587 2.185 -4.459 1.00 95.25 97 SER A C 1
ATOM 729 O O . SER A 1 97 ? 7.786 2.625 -3.639 1.00 95.25 97 SER A O 1
ATOM 731 N N . TYR A 1 98 ? 9.114 0.962 -4.371 1.00 97.12 98 TYR A N 1
ATOM 732 C CA . TYR A 1 98 ? 8.721 -0.038 -3.383 1.00 97.12 98 TYR A CA 1
ATOM 733 C C . TYR A 1 98 ? 9.649 -0.100 -2.164 1.00 97.12 98 TYR A C 1
ATOM 735 O O . TYR A 1 98 ? 9.271 -0.668 -1.142 1.00 97.12 98 TYR A O 1
ATOM 743 N N . ASP A 1 99 ? 10.870 0.431 -2.263 1.00 97.25 99 ASP A N 1
ATOM 744 C CA . ASP A 1 99 ? 11.845 0.456 -1.169 1.00 97.25 99 ASP A CA 1
ATOM 745 C C . ASP A 1 99 ? 12.899 1.545 -1.416 1.00 97.25 99 ASP A C 1
ATOM 747 O O . ASP A 1 99 ? 13.761 1.413 -2.293 1.00 97.25 99 ASP A O 1
ATOM 751 N N . VAL A 1 100 ? 12.868 2.610 -0.615 1.00 96.50 100 VAL A N 1
ATOM 752 C CA . VAL A 1 100 ? 13.778 3.762 -0.751 1.00 96.50 100 VAL A CA 1
ATOM 753 C C . VAL A 1 100 ? 15.258 3.408 -0.558 1.00 96.50 100 VAL A C 1
ATOM 755 O O . VAL A 1 100 ? 16.133 4.175 -0.962 1.00 96.50 100 VAL A O 1
ATOM 758 N N . ARG A 1 101 ? 15.567 2.243 0.024 1.00 95.88 101 ARG A N 1
ATOM 759 C CA . ARG A 1 101 ? 16.943 1.752 0.211 1.00 95.88 101 ARG A CA 1
ATOM 760 C C . ARG A 1 101 ? 17.523 1.159 -1.073 1.00 95.88 101 ARG A C 1
ATOM 762 O O . ARG A 1 101 ? 18.731 0.924 -1.150 1.00 95.88 101 ARG A O 1
ATOM 769 N N . LEU A 1 102 ? 16.679 0.879 -2.066 1.00 95.25 102 LEU A N 1
ATOM 770 C CA . LEU A 1 102 ? 17.063 0.276 -3.336 1.00 95.25 102 LEU A CA 1
ATOM 771 C C . LEU A 1 102 ? 17.147 1.333 -4.436 1.00 95.25 102 LEU A C 1
ATOM 773 O O . LEU A 1 102 ? 16.369 2.281 -4.491 1.00 95.25 102 LEU A O 1
ATOM 777 N N . SER A 1 103 ? 18.093 1.143 -5.354 1.00 94.25 103 SER A N 1
ATOM 778 C CA . SER A 1 103 ? 18.247 1.984 -6.542 1.00 94.25 103 SER A CA 1
ATOM 779 C C . SER A 1 103 ? 17.981 1.182 -7.806 1.00 94.25 103 SER A C 1
ATOM 781 O O . SER A 1 103 ? 18.473 0.061 -7.971 1.00 94.25 103 SER A O 1
ATOM 783 N N . GLU A 1 104 ? 17.250 1.786 -8.731 1.00 93.62 104 GLU A N 1
ATOM 784 C CA . GLU A 1 104 ? 16.820 1.171 -9.978 1.00 93.62 104 GLU A CA 1
ATOM 785 C C . GLU A 1 104 ? 17.287 1.988 -11.176 1.00 93.62 104 GLU A C 1
ATOM 787 O O . GLU A 1 104 ? 17.450 3.205 -11.106 1.00 93.62 104 GLU A O 1
ATOM 792 N N . ASN A 1 105 ? 17.509 1.310 -12.301 1.00 93.88 105 ASN A N 1
ATOM 793 C CA . ASN A 1 105 ? 17.750 1.973 -13.576 1.00 93.88 105 ASN A CA 1
ATOM 794 C C . ASN A 1 105 ? 16.400 2.257 -14.243 1.00 93.88 105 ASN A C 1
ATOM 796 O O . ASN A 1 105 ? 15.619 1.327 -14.426 1.00 93.88 105 ASN A O 1
ATOM 800 N N . LYS A 1 106 ? 16.165 3.500 -14.680 1.00 92.56 106 LYS A N 1
ATOM 801 C CA . LYS A 1 106 ? 14.903 3.929 -15.315 1.00 92.56 106 LYS A CA 1
ATOM 802 C C . LYS A 1 106 ? 14.507 3.100 -16.544 1.00 92.56 106 LYS A C 1
ATOM 804 O O . LYS A 1 106 ? 13.338 3.037 -16.893 1.00 92.56 106 LYS A O 1
ATOM 809 N N . LYS A 1 107 ? 15.488 2.506 -17.230 1.00 91.88 107 LYS A N 1
ATOM 810 C CA . LYS A 1 107 ? 15.300 1.659 -18.423 1.00 91.88 107 LYS A CA 1
ATOM 811 C C . LYS A 1 107 ? 15.739 0.211 -18.192 1.00 91.88 107 LYS A C 1
ATOM 813 O O . LYS A 1 107 ? 15.975 -0.512 -19.156 1.00 91.88 107 LYS A O 1
ATOM 818 N N . GLY A 1 108 ? 15.976 -0.166 -16.937 1.00 88.25 108 GLY A N 1
ATOM 819 C CA . GLY A 1 108 ? 16.354 -1.526 -16.581 1.00 88.25 108 GLY A CA 1
ATOM 820 C C . GLY A 1 108 ? 15.148 -2.456 -16.541 1.00 88.25 108 GLY A C 1
ATOM 821 O O . GLY A 1 108 ? 14.008 -2.007 -16.473 1.00 88.25 108 GLY A O 1
ATOM 822 N N . ASP A 1 109 ? 15.424 -3.758 -16.540 1.00 87.25 109 ASP A N 1
ATOM 823 C CA . ASP A 1 109 ? 14.400 -4.766 -16.282 1.00 87.25 109 ASP A CA 1
ATOM 824 C C . ASP A 1 109 ? 13.773 -4.556 -14.901 1.00 87.25 109 ASP A C 1
ATOM 826 O O . ASP A 1 109 ? 14.458 -4.177 -13.943 1.00 87.25 109 ASP A O 1
ATOM 830 N N . ARG A 1 110 ? 12.483 -4.887 -14.792 1.00 87.31 110 ARG A N 1
ATOM 831 C CA . ARG A 1 110 ? 11.785 -4.993 -13.511 1.00 87.31 110 ARG A CA 1
ATOM 832 C C . ARG A 1 110 ? 12.539 -5.964 -12.601 1.00 87.31 110 ARG A C 1
ATOM 834 O O . ARG A 1 110 ? 12.875 -7.069 -13.023 1.00 87.31 110 ARG A O 1
ATOM 841 N N . ARG A 1 111 ? 12.821 -5.526 -11.371 1.00 87.00 111 ARG A N 1
ATOM 842 C CA . ARG A 1 111 ? 13.490 -6.332 -10.331 1.00 87.00 111 ARG A CA 1
ATOM 843 C C . ARG A 1 111 ? 12.613 -6.606 -9.118 1.00 87.00 111 ARG A C 1
ATOM 845 O O . ARG A 1 111 ? 12.896 -7.540 -8.371 1.00 87.00 111 ARG A O 1
ATOM 852 N N . PHE A 1 112 ? 11.591 -5.780 -8.920 1.00 91.12 112 PHE A N 1
ATOM 853 C CA . PHE A 1 112 ? 10.630 -5.920 -7.843 1.00 91.12 112 PHE A CA 1
ATOM 854 C C . PHE A 1 112 ? 9.333 -6.559 -8.355 1.00 91.12 112 PHE A C 1
ATOM 856 O O . PHE A 1 112 ? 8.879 -6.161 -9.428 1.00 91.12 112 PHE A O 1
ATOM 863 N N . PRO A 1 113 ? 8.704 -7.452 -7.576 1.00 92.62 113 PRO A N 1
ATOM 864 C CA . PRO A 1 113 ? 9.219 -7.993 -6.326 1.00 92.62 113 PRO A CA 1
ATOM 865 C C . PRO A 1 113 ? 10.334 -9.010 -6.527 1.00 92.62 113 PRO A C 1
ATOM 867 O O . PRO A 1 113 ? 10.460 -9.675 -7.556 1.00 92.62 113 PRO A O 1
ATOM 870 N N . LYS A 1 114 ? 11.191 -9.105 -5.515 1.00 89.00 114 LYS A N 1
ATOM 871 C CA . LYS A 1 114 ? 12.364 -9.965 -5.563 1.00 89.00 114 LYS A CA 1
ATOM 872 C C . LYS A 1 114 ? 11.945 -11.420 -5.810 1.00 89.00 114 LYS A C 1
ATOM 874 O O . LYS A 1 114 ? 11.087 -11.955 -5.117 1.00 89.00 114 LYS A O 1
ATOM 879 N N . GLY A 1 115 ? 12.579 -12.065 -6.790 1.00 89.06 115 GLY A N 1
ATOM 880 C CA . GLY A 1 115 ? 12.311 -13.463 -7.147 1.00 89.06 115 GLY A CA 1
ATOM 881 C C . GLY A 1 115 ? 11.198 -13.667 -8.177 1.00 89.06 115 GLY A C 1
ATOM 882 O O . GLY A 1 115 ? 10.992 -14.800 -8.607 1.00 89.06 115 GLY A O 1
ATOM 883 N N . HIS A 1 116 ? 10.531 -12.611 -8.653 1.00 90.75 116 HIS A N 1
ATOM 884 C CA . HIS A 1 116 ? 9.424 -12.773 -9.594 1.00 90.75 116 HIS A CA 1
ATOM 885 C C . HIS A 1 116 ? 9.785 -13.517 -10.883 1.00 90.75 116 HIS A C 1
ATOM 887 O O . HIS A 1 116 ? 9.004 -14.341 -11.346 1.00 90.75 116 HIS A O 1
ATOM 893 N N . LYS A 1 117 ? 10.987 -13.290 -11.438 1.00 90.31 117 LYS A N 1
ATOM 894 C CA . LYS A 1 117 ? 11.458 -13.991 -12.643 1.00 90.31 117 LYS A CA 1
ATOM 895 C C . LYS A 1 117 ? 11.520 -15.499 -12.452 1.00 90.31 117 LYS A C 1
ATOM 897 O O . LYS A 1 117 ? 11.240 -16.235 -13.388 1.00 90.31 117 LYS A O 1
ATOM 902 N N . VAL A 1 118 ? 11.817 -15.954 -11.237 1.00 90.19 118 VAL A N 1
ATOM 903 C CA . VAL A 1 118 ? 11.808 -17.378 -10.889 1.00 90.19 118 VAL A CA 1
ATOM 904 C C . VAL A 1 118 ? 10.391 -17.925 -10.928 1.00 90.19 118 VAL A C 1
ATOM 906 O O . VAL A 1 118 ? 10.148 -18.947 -11.563 1.00 90.19 118 VAL A O 1
ATOM 909 N N . THR A 1 119 ? 9.453 -17.230 -10.285 1.00 90.75 119 THR A N 1
ATOM 910 C CA . THR A 1 119 ? 8.033 -17.605 -10.268 1.00 90.75 119 THR A CA 1
ATOM 911 C C . THR A 1 119 ? 7.441 -17.611 -11.677 1.00 90.75 119 THR A C 1
ATOM 913 O O . THR A 1 119 ? 6.756 -18.558 -12.056 1.00 90.75 119 THR A O 1
ATOM 916 N N . GLU A 1 120 ? 7.756 -16.589 -12.476 1.00 92.50 120 GLU A N 1
ATOM 917 C CA . GLU A 1 120 ? 7.411 -16.503 -13.895 1.00 92.50 120 GLU A CA 1
ATOM 918 C C . GLU A 1 120 ? 7.989 -17.698 -14.668 1.00 92.50 120 GLU A C 1
ATOM 920 O O . GLU A 1 120 ? 7.245 -18.392 -15.354 1.00 92.50 120 GLU A O 1
ATOM 925 N N . GLY A 1 121 ? 9.274 -18.019 -14.506 1.00 90.94 121 GLY A N 1
ATOM 926 C CA . GLY A 1 121 ? 9.884 -19.198 -15.130 1.00 90.94 121 GLY A CA 1
ATOM 927 C C . GLY A 1 121 ? 9.178 -20.510 -14.763 1.00 90.94 121 GLY A C 1
ATOM 928 O O . GLY A 1 121 ? 8.908 -21.326 -15.639 1.00 90.94 121 GLY A O 1
ATOM 929 N N . TYR A 1 122 ? 8.810 -20.686 -13.490 1.00 90.00 122 TYR A N 1
ATOM 930 C CA . TYR A 1 122 ? 8.146 -21.895 -12.981 1.00 90.00 122 TYR A CA 1
ATOM 931 C C . TYR A 1 122 ? 6.711 -22.088 -13.467 1.00 90.00 122 TYR A C 1
ATOM 933 O O . TYR A 1 122 ? 6.279 -23.222 -13.651 1.00 90.00 122 TYR A O 1
ATOM 941 N N . LEU A 1 123 ? 5.952 -21.003 -13.609 1.00 92.19 123 LEU A N 1
ATOM 942 C CA . LEU A 1 123 ? 4.520 -21.064 -13.919 1.00 92.19 123 LEU A CA 1
ATOM 943 C C . LEU A 1 123 ? 4.206 -20.698 -15.373 1.00 92.19 123 LEU A C 1
ATOM 945 O O . LEU A 1 123 ? 3.120 -20.995 -15.863 1.00 92.19 123 LEU A O 1
ATOM 949 N N . GLY A 1 124 ? 5.131 -20.032 -16.059 1.00 91.94 124 GLY A N 1
ATOM 950 C CA . GLY A 1 124 ? 4.956 -19.534 -17.421 1.00 91.94 124 GLY A CA 1
ATOM 951 C C . GLY A 1 124 ? 6.034 -19.987 -18.403 1.00 91.94 124 GLY A C 1
ATOM 952 O O . GLY A 1 124 ? 5.930 -19.673 -19.584 1.00 91.94 124 GLY A O 1
ATOM 953 N N . GLY A 1 125 ? 7.071 -20.701 -17.954 1.00 90.75 125 GLY A N 1
ATOM 954 C CA . GLY A 1 125 ? 8.148 -21.157 -18.837 1.00 90.75 125 GLY A CA 1
ATOM 955 C C . GLY A 1 125 ? 8.999 -20.021 -19.415 1.00 90.75 125 GLY A C 1
ATOM 956 O O . GLY A 1 125 ? 9.608 -20.190 -20.468 1.00 90.75 125 GLY A O 1
ATOM 957 N N . TRP A 1 126 ? 9.024 -18.854 -18.761 1.00 90.50 126 TRP A N 1
ATOM 958 C CA . TRP A 1 126 ? 9.855 -17.722 -19.175 1.00 90.50 126 TRP A CA 1
ATOM 959 C C . TRP A 1 126 ? 11.346 -18.009 -18.977 1.00 90.50 126 TRP A C 1
ATOM 961 O O . TRP A 1 126 ? 11.746 -18.633 -17.992 1.00 90.50 126 TRP A O 1
ATOM 971 N N . ASP A 1 127 ? 12.176 -17.483 -19.879 1.00 87.38 127 ASP A N 1
ATOM 972 C CA . ASP A 1 127 ? 13.629 -17.545 -19.737 1.00 87.38 127 ASP A CA 1
ATOM 973 C C . ASP A 1 127 ? 14.092 -16.757 -18.505 1.00 87.38 127 ASP A C 1
ATOM 975 O O . ASP A 1 127 ? 13.724 -15.593 -18.302 1.00 87.38 127 ASP A O 1
ATOM 979 N N . LEU A 1 128 ? 14.946 -17.381 -17.691 1.00 84.44 128 LEU A N 1
ATOM 980 C CA . LEU A 1 128 ? 15.555 -16.713 -16.547 1.00 84.44 128 LEU A CA 1
ATOM 981 C C . LEU A 1 128 ? 16.714 -15.833 -17.021 1.00 84.44 128 LEU A C 1
ATOM 983 O O . LEU A 1 128 ? 17.663 -16.341 -17.626 1.00 84.44 128 LEU A O 1
ATOM 987 N N . PRO A 1 129 ? 16.700 -14.521 -16.730 1.00 80.94 129 PRO A N 1
ATOM 988 C CA . PRO A 1 129 ? 17.866 -13.697 -16.988 1.00 80.94 129 PRO A CA 1
ATOM 989 C C . PRO A 1 129 ? 19.024 -14.121 -16.077 1.00 80.94 129 PRO A C 1
ATOM 991 O O . PRO A 1 129 ? 18.814 -14.591 -14.963 1.00 80.94 129 PRO A O 1
ATOM 994 N N . ASN A 1 130 ? 20.263 -13.863 -16.501 1.00 76.88 130 ASN A N 1
ATOM 995 C CA . ASN A 1 13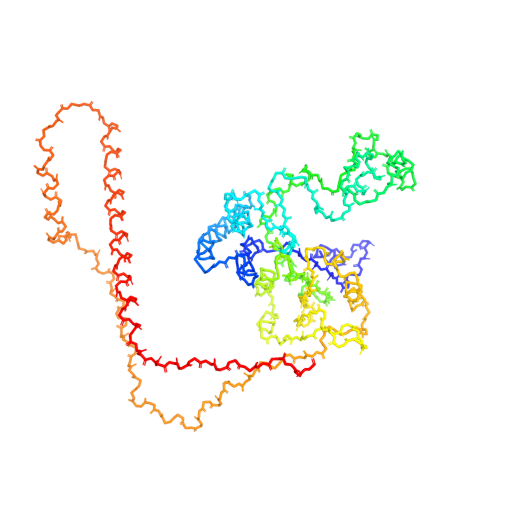0 ? 21.470 -14.239 -15.743 1.00 76.88 130 ASN A CA 1
ATOM 996 C C . ASN A 1 130 ? 21.554 -13.620 -14.333 1.00 76.88 130 ASN A C 1
ATOM 998 O O . ASN A 1 130 ? 22.387 -14.033 -13.532 1.00 76.88 130 ASN A O 1
ATOM 1002 N N . TRP A 1 131 ? 20.755 -12.586 -14.058 1.00 75.38 131 TRP A N 1
ATOM 1003 C CA . TRP A 1 131 ? 20.667 -11.938 -12.752 1.00 75.38 131 TRP A CA 1
ATOM 1004 C C . TRP A 1 131 ? 19.564 -12.515 -11.858 1.00 75.38 131 TRP A C 1
ATOM 1006 O O . TRP A 1 131 ? 19.539 -12.183 -10.673 1.00 75.38 131 TRP A O 1
ATOM 1016 N N . ALA A 1 132 ? 18.646 -13.326 -12.397 1.00 76.19 132 ALA A N 1
ATOM 1017 C CA . ALA A 1 132 ? 17.593 -13.941 -11.602 1.00 76.19 132 ALA A CA 1
ATOM 1018 C C . ALA A 1 132 ? 18.215 -14.839 -10.529 1.00 76.19 132 ALA A C 1
ATOM 1020 O O . ALA A 1 132 ? 19.169 -15.576 -10.778 1.00 76.19 132 ALA A O 1
ATOM 1021 N N . GLU A 1 133 ? 17.686 -14.754 -9.313 1.00 70.62 133 GLU A N 1
ATOM 1022 C CA . GLU A 1 133 ? 18.149 -15.603 -8.223 1.00 70.62 133 GLU A CA 1
ATOM 1023 C C . GLU A 1 133 ? 17.748 -17.059 -8.486 1.00 70.62 133 GLU A C 1
ATOM 1025 O O . GLU A 1 133 ? 16.585 -17.350 -8.723 1.00 70.62 133 GLU A O 1
ATOM 1030 N N . GLY A 1 134 ? 18.696 -17.992 -8.406 1.00 65.06 134 GLY A N 1
ATOM 1031 C CA . GLY A 1 134 ? 18.431 -19.427 -8.544 1.00 65.06 134 GLY A CA 1
ATOM 1032 C C . GLY A 1 134 ? 18.947 -20.045 -9.846 1.00 65.06 134 GLY A C 1
ATOM 1033 O O . GLY A 1 134 ? 19.232 -19.372 -10.829 1.00 65.06 134 GLY A O 1
ATOM 1034 N N . THR A 1 135 ? 19.106 -21.367 -9.826 1.00 65.75 135 THR A N 1
ATOM 1035 C CA . THR A 1 135 ? 19.607 -22.194 -10.940 1.00 65.75 135 THR A CA 1
ATOM 1036 C C . THR A 1 135 ? 18.564 -23.249 -11.299 1.00 65.75 135 THR A C 1
ATOM 1038 O O . THR A 1 135 ? 18.815 -24.450 -11.173 1.00 65.75 135 THR A O 1
ATOM 1041 N N . LEU A 1 136 ? 17.349 -22.806 -11.608 1.00 69.62 136 LEU A N 1
ATOM 1042 C CA . LEU A 1 136 ? 16.197 -23.697 -11.711 1.00 69.62 136 LEU A CA 1
ATOM 1043 C C . LEU A 1 136 ? 15.947 -24.078 -13.170 1.00 69.62 136 LEU A C 1
ATOM 1045 O O . LEU A 1 136 ? 16.091 -23.252 -14.069 1.00 69.62 136 LEU A O 1
ATOM 1049 N N . ASP A 1 137 ? 15.605 -25.347 -13.386 1.00 82.69 137 ASP A N 1
ATOM 1050 C CA . ASP A 1 137 ? 15.241 -25.868 -14.699 1.00 82.69 137 ASP A CA 1
ATOM 1051 C C . ASP A 1 137 ? 13.832 -25.388 -15.050 1.00 82.69 137 ASP A C 1
ATOM 1053 O O . ASP A 1 137 ? 12.842 -25.900 -14.528 1.00 82.69 137 ASP A O 1
ATOM 1057 N N . THR A 1 138 ? 13.733 -24.382 -15.916 1.00 82.75 138 THR A N 1
ATOM 1058 C CA . THR A 1 138 ? 12.439 -23.831 -16.325 1.00 82.75 138 THR A CA 1
ATOM 1059 C C . THR A 1 138 ? 11.653 -24.775 -17.219 1.00 82.75 138 THR A C 1
ATOM 1061 O O . THR A 1 138 ? 10.464 -24.543 -17.392 1.00 82.75 138 THR A O 1
ATOM 1064 N N . SER A 1 139 ? 12.238 -25.863 -17.739 1.00 86.62 139 SER A N 1
ATOM 1065 C CA . SER A 1 139 ? 11.514 -26.817 -18.592 1.00 86.62 139 SER A CA 1
ATOM 1066 C C . SER A 1 139 ? 10.409 -27.583 -17.855 1.00 86.62 139 SER A C 1
ATOM 1068 O O . SER A 1 139 ? 9.499 -28.103 -18.499 1.00 86.62 139 SER A O 1
ATOM 1070 N N . VAL A 1 140 ? 10.429 -27.582 -16.516 1.00 90.38 140 VAL A N 1
ATOM 1071 C CA . VAL A 1 140 ? 9.424 -28.251 -15.675 1.00 90.38 140 VAL A CA 1
ATOM 1072 C C . VAL A 1 140 ? 8.096 -27.493 -15.565 1.00 90.38 140 VAL A C 1
ATOM 1074 O O . VAL A 1 140 ? 7.178 -27.978 -14.909 1.00 90.38 140 VAL A O 1
ATOM 1077 N N . TRP A 1 141 ? 7.967 -26.306 -16.168 1.00 92.50 141 TRP A N 1
ATOM 1078 C CA . TRP A 1 141 ? 6.792 -25.442 -15.984 1.00 92.50 141 TRP A CA 1
ATOM 1079 C C . TRP A 1 141 ? 5.466 -26.142 -16.318 1.00 92.50 141 TRP A C 1
ATOM 1081 O O . TRP A 1 141 ? 4.475 -25.960 -15.615 1.00 92.50 141 TRP A O 1
ATOM 1091 N N . ASN A 1 142 ? 5.447 -26.993 -17.348 1.00 93.00 142 ASN A N 1
ATOM 1092 C CA . ASN A 1 142 ? 4.238 -27.718 -17.729 1.00 93.00 142 ASN A CA 1
ATOM 1093 C C . ASN A 1 142 ? 3.831 -28.749 -16.662 1.00 93.00 142 ASN A C 1
ATOM 1095 O O . ASN A 1 142 ? 2.655 -28.837 -16.315 1.00 93.00 142 ASN A O 1
ATOM 1099 N N . ASP A 1 143 ? 4.802 -29.463 -16.085 1.00 94.19 143 ASP A N 1
ATOM 1100 C CA . ASP A 1 143 ? 4.561 -30.407 -14.986 1.00 94.19 143 ASP A CA 1
ATOM 1101 C C . ASP A 1 143 ? 4.039 -29.667 -13.744 1.00 94.19 143 ASP A C 1
ATOM 1103 O O . ASP A 1 143 ? 3.140 -30.142 -13.049 1.00 94.19 143 ASP A O 1
ATOM 1107 N N . VAL A 1 144 ? 4.561 -28.463 -13.480 1.00 94.00 144 VAL A N 1
ATOM 1108 C CA . VAL A 1 144 ? 4.088 -27.601 -12.386 1.00 94.00 144 VAL A CA 1
ATOM 1109 C C . VAL A 1 144 ? 2.621 -27.228 -12.597 1.00 94.00 144 VAL A C 1
ATOM 1111 O O . VAL A 1 144 ? 1.827 -27.373 -11.666 1.00 94.00 144 VAL A O 1
ATOM 1114 N N . LEU A 1 145 ? 2.241 -26.800 -13.808 1.00 94.88 145 LEU A N 1
ATOM 1115 C CA . LEU A 1 145 ? 0.849 -26.476 -14.135 1.00 94.88 145 LEU A CA 1
ATOM 1116 C C . LEU A 1 145 ? -0.077 -27.692 -14.038 1.00 94.88 145 LEU A C 1
ATOM 1118 O O . LEU A 1 145 ? -1.209 -27.548 -13.575 1.00 94.88 145 LEU A O 1
ATOM 1122 N N . GLU A 1 146 ? 0.384 -28.883 -14.424 1.00 96.00 146 GLU A N 1
ATOM 1123 C CA . GLU A 1 146 ? -0.384 -30.124 -14.269 1.00 96.00 146 GLU A CA 1
ATOM 1124 C C . GLU A 1 146 ? -0.667 -30.426 -12.788 1.00 96.00 146 GLU A C 1
ATOM 1126 O O . GLU A 1 146 ? -1.818 -30.679 -12.409 1.00 96.00 146 GLU A O 1
ATOM 1131 N N . ILE A 1 147 ? 0.358 -30.315 -11.935 1.00 95.81 147 ILE A N 1
ATOM 1132 C CA . ILE A 1 147 ? 0.267 -30.592 -10.493 1.00 95.81 147 ILE A CA 1
ATOM 1133 C C . ILE A 1 147 ? -0.693 -29.630 -9.783 1.00 95.81 147 ILE A C 1
ATOM 1135 O O . ILE A 1 147 ? -1.426 -30.057 -8.890 1.00 95.81 147 ILE A O 1
ATOM 1139 N N . ILE A 1 148 ? -0.716 -28.351 -10.170 1.00 95.38 148 ILE A N 1
ATOM 1140 C CA . ILE A 1 148 ? -1.633 -27.355 -9.584 1.00 95.38 148 ILE A CA 1
ATOM 1141 C C . ILE A 1 148 ? -2.976 -27.257 -10.325 1.00 95.38 148 ILE A C 1
ATOM 1143 O O . ILE A 1 148 ? -3.792 -26.397 -9.992 1.00 95.38 148 ILE A O 1
ATOM 1147 N N . HIS A 1 149 ? -3.215 -28.127 -11.312 1.00 96.25 149 HIS A N 1
ATOM 1148 C CA . HIS A 1 149 ? -4.438 -28.181 -12.119 1.00 96.25 149 HIS A CA 1
ATOM 1149 C C . HIS A 1 149 ? -4.743 -26.880 -12.889 1.00 96.25 149 HIS A C 1
ATOM 1151 O O . HIS A 1 149 ? -5.896 -26.454 -12.976 1.00 96.25 149 HIS A O 1
ATOM 1157 N N . ALA A 1 150 ? -3.713 -26.251 -13.462 1.00 95.88 150 ALA A N 1
ATOM 1158 C CA . ALA A 1 150 ? -3.792 -24.960 -14.152 1.00 95.88 150 ALA A CA 1
ATOM 1159 C C . ALA A 1 150 ? -3.490 -25.015 -15.666 1.00 95.88 150 ALA A C 1
ATOM 1161 O O . ALA A 1 150 ? -3.383 -23.968 -16.303 1.00 95.88 150 ALA A O 1
ATOM 1162 N N . THR A 1 151 ? -3.402 -26.202 -16.277 1.00 94.88 151 THR A N 1
ATOM 1163 C CA . THR A 1 151 ? -3.112 -26.364 -17.722 1.00 94.88 151 THR A CA 1
ATOM 1164 C C . THR A 1 151 ? -4.141 -25.689 -18.637 1.00 94.88 151 THR A C 1
ATOM 1166 O O . THR A 1 151 ? -3.801 -25.254 -19.735 1.00 94.88 151 THR A O 1
ATOM 1169 N N . ALA A 1 152 ? -5.381 -25.511 -18.167 1.00 94.56 152 ALA A N 1
ATOM 1170 C CA . ALA A 1 152 ? -6.429 -24.794 -18.895 1.00 94.56 152 ALA A CA 1
ATOM 1171 C C . ALA A 1 152 ? -6.046 -23.339 -19.238 1.00 94.56 152 ALA A C 1
ATOM 1173 O O . ALA A 1 152 ? -6.531 -22.796 -20.230 1.00 94.56 152 ALA A O 1
ATOM 1174 N N . ALA A 1 153 ? -5.166 -22.700 -18.453 1.00 90.44 153 ALA A N 1
ATOM 1175 C CA . ALA A 1 153 ? -4.656 -21.366 -18.774 1.00 90.44 153 ALA A CA 1
ATOM 1176 C C . ALA A 1 153 ? -3.836 -21.390 -20.072 1.00 90.44 153 ALA A C 1
ATOM 1178 O O . ALA A 1 153 ? -4.048 -20.569 -20.964 1.00 90.44 153 ALA A O 1
ATOM 1179 N N . THR A 1 154 ? -2.961 -22.384 -20.213 1.00 87.94 154 THR A N 1
ATOM 1180 C CA . THR A 1 154 ? -2.124 -22.570 -21.399 1.00 87.94 154 THR A CA 1
ATOM 1181 C C . THR A 1 154 ? -2.959 -22.947 -22.621 1.00 87.94 154 THR A C 1
ATOM 1183 O O . THR A 1 154 ? -2.721 -22.434 -23.712 1.00 87.94 154 THR A O 1
ATOM 1186 N N . GLU A 1 155 ? -3.987 -23.784 -22.443 1.00 91.44 155 GLU A N 1
ATOM 1187 C CA . GLU A 1 155 ? -4.959 -24.122 -23.497 1.00 91.44 155 GLU A CA 1
ATOM 1188 C C . GLU A 1 155 ? -5.723 -22.887 -24.001 1.00 91.44 155 GLU A C 1
ATOM 1190 O O . GLU A 1 155 ? -6.033 -22.786 -25.189 1.00 91.44 155 GLU A O 1
ATOM 1195 N N . ALA A 1 156 ? -5.978 -21.921 -23.114 1.00 93.88 156 ALA A N 1
ATOM 1196 C CA . ALA A 1 156 ? -6.561 -20.625 -23.448 1.00 93.88 156 ALA A CA 1
ATOM 1197 C C . ALA A 1 156 ? -5.547 -19.622 -24.040 1.00 93.88 156 ALA A C 1
ATOM 1199 O O . ALA A 1 156 ? -5.910 -18.477 -24.312 1.00 93.88 156 ALA A O 1
ATOM 1200 N N . GLY A 1 157 ? -4.289 -20.028 -24.251 1.00 91.94 157 GLY A N 1
ATOM 1201 C CA . GLY A 1 157 ? -3.225 -19.175 -24.784 1.00 91.94 157 GLY A CA 1
ATOM 1202 C C . GLY A 1 157 ? -2.667 -18.166 -23.777 1.00 91.94 157 GLY A C 1
ATOM 1203 O O . GLY A 1 157 ? -2.079 -17.167 -24.187 1.00 91.94 157 GLY A O 1
ATOM 1204 N N . LEU A 1 158 ? -2.864 -18.398 -22.476 1.00 92.00 158 LEU A N 1
ATOM 1205 C CA . LEU A 1 158 ? -2.348 -17.549 -21.407 1.00 92.00 158 LEU A CA 1
ATOM 1206 C C . LEU A 1 158 ? -1.046 -18.123 -20.847 1.00 92.00 158 LEU A C 1
ATOM 1208 O O . LEU A 1 158 ? -0.942 -19.316 -20.559 1.00 92.00 158 LEU A O 1
ATOM 1212 N N . THR A 1 159 ? -0.083 -17.237 -20.617 1.00 92.38 159 THR A N 1
ATOM 1213 C CA . THR A 1 159 ? 1.170 -17.545 -19.927 1.00 92.38 159 THR A CA 1
ATOM 1214 C C . THR A 1 159 ? 1.190 -16.794 -18.608 1.00 92.38 159 THR A C 1
ATOM 1216 O O . THR A 1 159 ? 0.911 -15.595 -18.581 1.00 92.38 159 THR A O 1
ATOM 1219 N N . TYR A 1 160 ? 1.521 -17.477 -17.510 1.00 93.19 160 TYR A N 1
ATOM 1220 C CA . TYR A 1 160 ? 1.616 -16.820 -16.211 1.00 93.19 160 TYR A CA 1
ATOM 1221 C C . TYR A 1 160 ? 2.672 -15.715 -16.249 1.00 93.19 160 TYR A C 1
ATOM 1223 O O . TYR A 1 160 ? 3.826 -15.967 -16.583 1.00 93.19 160 TYR A O 1
ATOM 1231 N N . CYS A 1 161 ? 2.291 -14.512 -15.846 1.00 91.94 161 CYS A N 1
ATOM 1232 C CA . CYS A 1 161 ? 3.196 -13.428 -15.505 1.00 91.94 161 CYS A CA 1
ATOM 1233 C C . CYS A 1 161 ? 2.727 -12.866 -14.166 1.00 91.94 161 CYS A C 1
ATOM 1235 O O . CYS A 1 161 ? 1.526 -12.839 -13.903 1.00 91.94 161 CYS A O 1
ATOM 1237 N N . GLU A 1 162 ? 3.653 -12.447 -13.309 1.00 92.44 162 GLU A N 1
ATOM 1238 C CA . GLU A 1 162 ? 3.288 -11.978 -11.970 1.00 92.44 162 GLU A CA 1
ATOM 1239 C C . GLU A 1 162 ? 2.377 -10.743 -12.010 1.00 92.44 162 GLU A C 1
ATOM 1241 O O . GLU A 1 162 ? 1.419 -10.653 -11.245 1.00 92.44 162 GLU A O 1
ATOM 1246 N N . CYS A 1 163 ? 2.654 -9.819 -12.929 1.00 90.38 163 CYS A N 1
ATOM 1247 C CA . CYS A 1 163 ? 1.804 -8.672 -13.217 1.00 90.38 163 CYS A CA 1
ATOM 1248 C C . CYS A 1 163 ? 1.605 -8.576 -14.730 1.00 90.38 163 CYS A C 1
ATOM 1250 O O . CYS A 1 163 ? 2.545 -8.792 -15.498 1.00 90.38 163 CYS A O 1
ATOM 1252 N N . THR A 1 164 ? 0.389 -8.252 -15.158 1.00 90.06 164 THR A N 1
ATOM 1253 C CA . THR A 1 164 ? 0.043 -8.054 -16.570 1.00 90.06 164 THR A CA 1
ATOM 1254 C C . THR A 1 164 ? -0.774 -6.783 -16.715 1.00 90.06 164 THR A C 1
ATOM 1256 O O . THR A 1 164 ? -1.629 -6.528 -15.870 1.00 90.06 164 THR A O 1
ATOM 1259 N N . ASP A 1 165 ? -0.576 -6.061 -17.810 1.00 90.75 165 ASP A N 1
ATOM 1260 C CA . ASP A 1 165 ? -1.235 -4.776 -18.059 1.00 90.75 165 ASP A CA 1
ATOM 1261 C C . ASP A 1 165 ? -2.756 -4.868 -18.315 1.00 90.75 165 ASP A C 1
ATOM 1263 O O . ASP A 1 165 ? -3.476 -4.015 -17.808 1.00 90.75 165 ASP A O 1
ATOM 1267 N N . PRO A 1 166 ? -3.327 -5.901 -18.980 1.00 93.19 166 PRO A N 1
ATOM 1268 C CA . PRO A 1 166 ? -4.745 -5.855 -19.353 1.00 93.19 166 PRO A CA 1
ATOM 1269 C C . PRO A 1 166 ? -5.741 -5.686 -18.187 1.00 93.19 166 PRO A C 1
ATOM 1271 O O . PRO A 1 166 ? -6.690 -4.919 -18.341 1.00 93.19 166 PRO A O 1
ATOM 1274 N N . PRO A 1 167 ? -5.583 -6.349 -17.019 1.00 92.50 167 PRO A N 1
ATOM 1275 C CA . PRO A 1 167 ? -6.419 -6.065 -15.851 1.00 92.50 167 PRO A CA 1
ATOM 1276 C C . PRO A 1 167 ? -6.213 -4.666 -15.258 1.00 92.50 167 PRO A C 1
ATOM 1278 O O . PRO A 1 167 ? -7.170 -4.109 -14.728 1.00 92.50 167 PRO A O 1
ATOM 1281 N N . TYR A 1 168 ? -4.995 -4.119 -15.330 1.00 90.12 168 TYR A N 1
ATOM 1282 C CA . TYR A 1 168 ? -4.692 -2.759 -14.880 1.00 90.12 168 TYR A CA 1
ATOM 1283 C C . TYR A 1 168 ? -5.396 -1.736 -15.779 1.00 90.12 168 TYR A C 1
ATOM 1285 O O . TYR A 1 168 ? -6.185 -0.935 -15.285 1.00 90.12 168 TYR A O 1
ATOM 1293 N N . ASP A 1 169 ? -5.233 -1.858 -17.098 1.00 92.62 169 ASP A N 1
ATOM 1294 C CA . ASP A 1 169 ? -5.863 -0.971 -18.083 1.00 92.62 169 ASP A CA 1
ATOM 1295 C C . ASP A 1 169 ? -7.398 -1.015 -17.996 1.00 92.62 169 ASP A C 1
ATOM 1297 O O . ASP A 1 169 ? -8.073 0.006 -18.104 1.00 92.62 169 ASP A O 1
ATOM 1301 N N . ALA A 1 170 ? -7.971 -2.201 -17.763 1.00 95.38 170 ALA A N 1
ATOM 1302 C CA . ALA A 1 170 ? -9.417 -2.377 -17.621 1.00 95.38 170 ALA A CA 1
ATOM 1303 C C . ALA A 1 170 ? -10.003 -1.728 -16.352 1.00 95.38 170 ALA A C 1
ATOM 1305 O O . ALA A 1 170 ? -11.224 -1.589 -16.255 1.00 95.38 170 ALA A O 1
ATOM 1306 N N . LEU A 1 171 ? -9.156 -1.373 -15.383 1.00 93.88 171 LEU A N 1
ATOM 1307 C CA . LEU A 1 171 ? -9.528 -0.770 -14.103 1.00 93.88 171 LEU A CA 1
ATOM 1308 C C . LEU A 1 171 ? -8.933 0.636 -13.921 1.00 93.88 171 LEU A C 1
ATOM 1310 O O . LEU A 1 171 ? -8.973 1.154 -12.808 1.00 93.88 171 LEU A O 1
ATOM 1314 N N . ALA A 1 172 ? -8.417 1.266 -14.983 1.00 89.12 172 ALA A N 1
ATOM 1315 C CA . ALA A 1 172 ? -7.780 2.584 -14.903 1.00 89.12 172 ALA A CA 1
ATOM 1316 C C . ALA A 1 172 ? -8.691 3.645 -14.248 1.00 89.12 172 ALA A C 1
ATOM 1318 O O . ALA A 1 172 ? -8.254 4.372 -13.360 1.00 89.12 172 ALA A O 1
ATOM 1319 N N . ASP A 1 173 ? -9.988 3.638 -14.577 1.00 90.06 173 ASP A N 1
ATOM 1320 C CA . ASP A 1 173 ? -10.993 4.553 -14.009 1.00 90.06 173 ASP A CA 1
ATOM 1321 C C . ASP A 1 173 ? -11.320 4.288 -12.523 1.00 90.06 173 ASP A C 1
ATOM 1323 O O . ASP A 1 173 ? -12.113 5.014 -11.916 1.00 90.06 173 ASP A O 1
ATOM 1327 N N . GLU A 1 174 ? -10.784 3.219 -11.929 1.00 92.06 174 GLU A N 1
ATOM 1328 C CA . GLU A 1 174 ? -10.989 2.857 -10.523 1.00 92.06 174 GLU A CA 1
ATOM 1329 C C . GLU A 1 174 ? -9.788 3.231 -9.636 1.00 92.06 174 GLU A C 1
ATOM 1331 O O . GLU A 1 174 ? -9.955 3.312 -8.419 1.00 92.06 174 GLU A O 1
ATOM 1336 N N . ASP A 1 175 ? -8.604 3.495 -10.205 1.00 89.06 175 ASP A N 1
ATOM 1337 C CA . ASP A 1 175 ? -7.362 3.702 -9.437 1.00 89.06 175 ASP A CA 1
ATOM 1338 C C . ASP A 1 175 ? -7.430 4.932 -8.517 1.00 89.06 175 ASP A C 1
ATOM 1340 O O . ASP A 1 175 ? -7.053 4.871 -7.345 1.00 89.06 175 ASP A O 1
ATOM 1344 N N . GLY A 1 176 ? -7.992 6.037 -9.015 1.00 92.81 176 GLY A N 1
ATOM 1345 C CA . GLY A 1 176 ? -8.192 7.270 -8.254 1.00 92.81 176 GLY A CA 1
ATOM 1346 C C . GLY A 1 176 ? -9.387 7.261 -7.289 1.00 92.81 176 GLY A C 1
ATOM 1347 O O . GLY A 1 176 ? -9.608 8.253 -6.583 1.00 92.81 176 GLY A O 1
ATOM 1348 N N . LYS A 1 177 ? -10.177 6.181 -7.210 1.00 94.94 177 LYS A N 1
ATOM 1349 C CA . LYS A 1 177 ? -11.360 6.139 -6.335 1.00 94.94 177 LYS A CA 1
ATOM 1350 C C . LYS A 1 177 ? -10.996 5.789 -4.897 1.00 94.94 177 LYS A C 1
ATOM 1352 O O . LYS A 1 177 ? -10.475 4.722 -4.593 1.00 94.94 177 LYS A O 1
ATOM 1357 N N . SER A 1 178 ? -11.361 6.681 -3.981 1.00 95.88 178 SER A N 1
ATOM 1358 C CA . SER A 1 178 ? -11.215 6.449 -2.544 1.00 95.88 178 SER A CA 1
ATOM 1359 C C . SER A 1 178 ? -12.263 5.458 -2.028 1.00 95.88 178 SER A C 1
ATOM 1361 O O . SER A 1 178 ? -13.442 5.561 -2.367 1.00 95.88 178 SER A O 1
ATOM 1363 N N . VAL A 1 179 ? -11.842 4.536 -1.157 1.00 95.94 179 VAL A N 1
ATOM 1364 C CA . VAL A 1 179 ? -12.714 3.547 -0.486 1.00 95.94 179 VAL A CA 1
ATOM 1365 C C . VAL A 1 179 ? -12.845 3.809 1.021 1.00 95.94 179 VAL A C 1
ATOM 1367 O O . VAL A 1 179 ? -13.232 2.937 1.809 1.00 95.94 179 VAL A O 1
ATOM 1370 N N . VAL A 1 180 ? -12.512 5.025 1.468 1.00 95.62 180 VAL A N 1
ATOM 1371 C CA . VAL A 1 180 ? -12.581 5.414 2.889 1.00 95.62 180 VAL A CA 1
ATOM 1372 C C . VAL A 1 180 ? -13.995 5.336 3.459 1.00 95.62 180 VAL A C 1
ATOM 1374 O O . VAL A 1 180 ? -14.162 5.069 4.651 1.00 95.62 180 VAL A O 1
ATOM 1377 N N . THR A 1 181 ? -15.029 5.514 2.631 1.00 94.81 181 THR A N 1
ATOM 1378 C CA . THR A 1 181 ? -16.427 5.418 3.080 1.00 94.81 181 THR A CA 1
ATOM 1379 C C . THR A 1 181 ? -16.825 3.975 3.389 1.00 94.81 181 THR A C 1
ATOM 1381 O O . THR A 1 181 ? -17.510 3.696 4.378 1.00 94.81 181 THR A O 1
ATOM 1384 N N . GLU A 1 182 ? -16.314 3.027 2.612 1.00 95.62 182 GLU A N 1
ATOM 1385 C CA . GLU A 1 182 ? -16.467 1.598 2.818 1.00 95.62 182 GLU A CA 1
ATOM 1386 C C . GLU A 1 182 ? -15.722 1.179 4.083 1.00 95.62 182 GLU A C 1
ATOM 1388 O O . GLU A 1 182 ? -16.288 0.455 4.904 1.00 95.62 182 GLU A O 1
ATOM 1393 N N . ILE A 1 183 ? -14.503 1.682 4.297 1.00 96.88 183 ILE A N 1
ATOM 1394 C CA . ILE A 1 183 ? -13.749 1.451 5.538 1.00 96.88 183 ILE A CA 1
ATOM 1395 C C . ILE A 1 183 ? -14.527 1.993 6.747 1.00 96.88 183 ILE A C 1
ATOM 1397 O O . ILE A 1 183 ? -14.722 1.263 7.723 1.00 96.88 183 ILE A O 1
ATOM 1401 N N . ALA A 1 184 ? -15.055 3.218 6.667 1.00 96.81 184 ALA A N 1
ATOM 1402 C CA . ALA A 1 184 ? -15.888 3.798 7.720 1.00 96.81 184 ALA A CA 1
ATOM 1403 C C . ALA A 1 184 ? -17.120 2.930 8.023 1.00 96.81 184 ALA A C 1
ATOM 1405 O O . ALA A 1 184 ? -17.458 2.731 9.192 1.00 96.81 184 ALA A O 1
ATOM 1406 N N . SER A 1 185 ? -17.766 2.371 6.992 1.00 95.75 185 SER A N 1
ATOM 1407 C CA . SER A 1 185 ? -18.913 1.468 7.163 1.00 95.75 185 SER A CA 1
ATOM 1408 C C . SER A 1 185 ? -18.548 0.170 7.892 1.00 95.75 185 SER A C 1
ATOM 1410 O O . SER A 1 185 ? -19.363 -0.369 8.636 1.00 95.75 185 SER A O 1
ATOM 1412 N N . VAL A 1 186 ? -17.321 -0.325 7.700 1.00 96.44 186 VAL A N 1
ATOM 1413 C CA . VAL A 1 186 ? -16.818 -1.550 8.335 1.00 96.44 186 VAL A CA 1
ATOM 1414 C C . VAL A 1 186 ? -16.470 -1.297 9.803 1.00 96.44 186 VAL A C 1
ATOM 1416 O O . VAL A 1 186 ? -16.834 -2.110 10.650 1.00 96.44 186 VAL A O 1
ATOM 1419 N N . LEU A 1 187 ? -15.834 -0.164 10.120 1.00 95.94 187 LEU A N 1
ATOM 1420 C CA . LEU A 1 187 ? -15.507 0.230 11.502 1.00 95.94 187 LEU A CA 1
ATOM 1421 C C . LEU A 1 187 ? -16.754 0.442 12.377 1.00 95.94 187 LEU A C 1
ATOM 1423 O O . LEU A 1 187 ? -16.724 0.198 13.587 1.00 95.94 187 LEU A O 1
ATOM 1427 N N . GLN A 1 188 ? -17.849 0.879 11.755 1.00 94.81 188 GLN A N 1
ATOM 1428 C CA . GLN A 1 188 ? -19.136 1.127 12.406 1.00 94.81 188 GLN A CA 1
ATOM 1429 C C . GLN A 1 188 ? -20.072 -0.091 12.400 1.00 94.81 188 GLN A C 1
ATOM 1431 O O . GLN A 1 188 ? -21.154 -0.028 12.987 1.00 94.81 188 GLN A O 1
ATOM 1436 N N . ASP A 1 189 ? -19.707 -1.202 11.748 1.00 95.25 189 ASP A N 1
ATOM 1437 C CA . ASP A 1 189 ? -20.579 -2.377 11.726 1.00 95.25 189 ASP A CA 1
ATOM 1438 C C . ASP A 1 189 ? -20.701 -2.977 13.145 1.00 95.25 189 ASP A C 1
ATOM 1440 O O . ASP A 1 189 ? -19.692 -3.113 13.848 1.00 95.25 189 ASP A O 1
ATOM 1444 N N . PRO A 1 190 ? -21.909 -3.384 13.586 1.00 93.25 190 PRO A N 1
ATOM 1445 C CA . PRO A 1 190 ? -22.109 -3.991 14.902 1.00 93.25 190 PRO A CA 1
ATOM 1446 C C . PRO A 1 190 ? -21.260 -5.240 15.162 1.00 93.25 190 PRO A C 1
ATOM 1448 O O . PRO A 1 190 ? -21.015 -5.572 16.323 1.00 93.25 190 PRO A O 1
ATOM 1451 N N . SER A 1 191 ? -20.807 -5.944 14.115 1.00 92.25 191 SER A N 1
ATOM 1452 C CA . SER A 1 191 ? -19.915 -7.098 14.268 1.00 92.25 191 SER A CA 1
ATOM 1453 C C . SER A 1 191 ? -18.470 -6.718 14.601 1.00 92.25 191 SER A C 1
ATOM 1455 O O . SER A 1 191 ? -17.686 -7.610 14.922 1.00 92.25 191 SER A O 1
ATOM 1457 N N . ARG A 1 192 ? -18.119 -5.425 14.522 1.00 90.50 192 ARG A N 1
ATOM 1458 C CA . ARG A 1 192 ? -16.840 -4.845 14.960 1.00 90.50 192 ARG A CA 1
ATOM 1459 C C . ARG A 1 192 ? -15.608 -5.612 14.447 1.00 90.50 192 ARG A C 1
ATOM 1461 O O . ARG A 1 192 ? -14.790 -6.061 15.251 1.00 90.50 192 ARG A O 1
ATOM 1468 N N . PRO A 1 193 ? -15.472 -5.803 13.120 1.00 93.88 193 PRO A N 1
ATOM 1469 C CA . PRO A 1 193 ? -14.314 -6.483 12.553 1.00 93.88 193 PRO A CA 1
ATOM 1470 C C . PRO A 1 193 ? -13.036 -5.656 12.764 1.00 93.88 193 PRO A C 1
ATOM 1472 O O . PRO A 1 193 ? -13.035 -4.441 12.570 1.00 93.88 193 PRO A O 1
ATOM 1475 N N . ALA A 1 194 ? -11.939 -6.319 13.134 1.00 93.44 194 ALA A N 1
ATOM 1476 C CA . ALA A 1 194 ? -10.641 -5.666 13.304 1.00 93.44 194 ALA A CA 1
ATOM 1477 C C . ALA A 1 194 ? -10.031 -5.285 11.946 1.00 93.44 194 ALA A C 1
ATOM 1479 O O . ALA A 1 194 ? -9.918 -6.133 11.062 1.00 93.44 194 ALA A O 1
ATOM 1480 N N . LEU A 1 195 ? -9.612 -4.033 11.778 1.00 95.69 195 LEU A N 1
ATOM 1481 C CA . LEU A 1 195 ? -8.883 -3.556 10.606 1.00 95.69 195 LEU A CA 1
ATOM 1482 C C . LEU A 1 195 ? -7.458 -3.200 11.013 1.00 95.69 195 LEU A C 1
ATOM 1484 O O . LEU A 1 195 ? -7.229 -2.187 11.674 1.00 95.69 195 LEU A O 1
ATOM 1488 N N . VAL A 1 196 ? -6.510 -4.044 10.609 1.00 96.12 196 VAL A N 1
ATOM 1489 C CA . VAL A 1 196 ? -5.079 -3.811 10.803 1.00 96.12 196 VAL A CA 1
ATOM 1490 C C . VAL A 1 196 ? -4.501 -3.272 9.509 1.00 96.12 196 VAL A C 1
ATOM 1492 O O . VAL A 1 196 ? -4.302 -4.018 8.555 1.00 96.12 196 VAL A O 1
ATOM 1495 N N . PHE A 1 197 ? -4.200 -1.985 9.483 1.00 98.19 197 PHE A N 1
ATOM 1496 C CA . PHE A 1 197 ? -3.365 -1.397 8.449 1.00 98.19 197 PHE A CA 1
ATOM 1497 C C . PHE A 1 197 ? -1.911 -1.539 8.876 1.00 98.19 197 PHE A C 1
ATOM 1499 O O . PHE A 1 197 ? -1.562 -1.232 10.016 1.00 98.19 197 PHE A O 1
ATOM 1506 N N . PHE A 1 198 ? -1.048 -2.000 7.984 1.00 98.12 198 PHE A N 1
ATOM 1507 C CA . PHE A 1 198 ? 0.380 -2.053 8.251 1.00 98.12 198 PHE A CA 1
ATOM 1508 C C . PHE A 1 198 ? 1.166 -1.528 7.061 1.00 98.12 198 PHE A C 1
ATOM 1510 O O . PHE A 1 198 ? 0.773 -1.727 5.921 1.00 98.12 198 PHE A O 1
ATOM 1517 N N . THR A 1 199 ? 2.258 -0.819 7.320 1.00 98.38 199 THR A N 1
ATOM 1518 C CA . THR A 1 199 ? 3.085 -0.213 6.267 1.00 98.38 199 THR A CA 1
ATOM 1519 C C . THR A 1 199 ? 4.548 -0.396 6.605 1.00 98.38 199 THR A C 1
ATOM 1521 O O . THR A 1 199 ? 4.956 -0.129 7.737 1.00 98.38 199 THR A O 1
ATOM 1524 N N . GLY A 1 200 ? 5.341 -0.843 5.639 1.00 98.56 200 GLY A N 1
ATOM 1525 C CA . GLY A 1 200 ? 6.788 -0.698 5.718 1.00 98.56 200 GLY A CA 1
ATOM 1526 C C . GLY A 1 200 ? 7.185 0.778 5.645 1.00 98.56 200 GLY A C 1
ATOM 1527 O O . GLY A 1 200 ? 6.692 1.514 4.791 1.00 98.56 200 GLY A O 1
ATOM 1528 N N . VAL A 1 201 ? 8.042 1.241 6.558 1.00 98.00 201 VAL A N 1
ATOM 1529 C CA . VAL A 1 201 ? 8.457 2.658 6.588 1.00 98.00 201 VAL A CA 1
ATOM 1530 C C . VAL A 1 201 ? 9.317 3.061 5.388 1.00 98.00 201 VAL A C 1
ATOM 1532 O O . VAL A 1 201 ? 9.386 4.252 5.091 1.00 98.00 201 VAL A O 1
ATOM 1535 N N . GLU A 1 202 ? 9.914 2.089 4.696 1.00 98.00 202 GLU A N 1
ATOM 1536 C CA . GLU A 1 202 ? 10.770 2.283 3.521 1.00 98.00 202 GLU A CA 1
ATOM 1537 C C . GLU A 1 202 ? 9.981 2.274 2.199 1.00 98.00 202 GLU A C 1
ATOM 1539 O O . GLU A 1 202 ? 10.565 2.475 1.140 1.0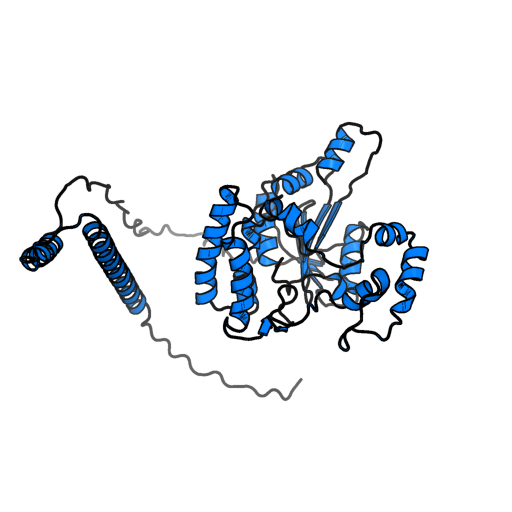0 98.00 202 GLU A O 1
ATOM 1544 N N . ASP A 1 203 ? 8.666 2.035 2.230 1.00 98.25 203 ASP A N 1
ATOM 1545 C CA . ASP A 1 203 ? 7.817 2.097 1.036 1.00 98.25 203 ASP A CA 1
ATOM 1546 C C . ASP A 1 203 ? 7.532 3.548 0.634 1.00 98.25 203 ASP A C 1
ATOM 1548 O O . ASP A 1 203 ? 7.225 4.384 1.493 1.00 98.25 203 ASP A O 1
ATOM 1552 N N . LEU A 1 204 ? 7.575 3.831 -0.670 1.00 96.00 204 LEU A N 1
ATOM 1553 C CA . LEU A 1 204 ? 7.275 5.146 -1.221 1.00 96.00 204 LEU A CA 1
ATOM 1554 C C . LEU A 1 204 ? 5.913 5.191 -1.931 1.00 96.00 204 LEU A C 1
ATOM 1556 O O . LEU A 1 204 ? 5.165 6.148 -1.714 1.00 96.00 204 LEU A O 1
ATOM 1560 N N . ILE A 1 205 ? 5.558 4.166 -2.716 1.00 96.31 205 ILE A N 1
ATOM 1561 C CA . ILE A 1 205 ? 4.308 4.128 -3.500 1.00 96.31 205 ILE A CA 1
ATOM 1562 C C . ILE A 1 205 ? 3.064 4.055 -2.613 1.00 96.31 205 ILE A C 1
ATOM 1564 O O . ILE A 1 205 ? 2.065 4.710 -2.888 1.00 96.31 205 ILE A O 1
ATOM 1568 N N . CYS A 1 206 ? 3.131 3.318 -1.505 1.00 97.44 206 CYS A N 1
ATOM 1569 C CA . CYS A 1 206 ? 2.069 3.252 -0.498 1.00 97.44 206 CYS A CA 1
ATOM 1570 C C . CYS A 1 206 ? 2.631 3.584 0.887 1.00 97.44 206 CYS A C 1
ATOM 1572 O O . CYS A 1 206 ? 2.458 2.864 1.874 1.00 97.44 206 CYS A O 1
ATOM 1574 N N . ASN A 1 207 ? 3.339 4.712 0.941 1.00 97.38 207 ASN A N 1
ATOM 1575 C CA . ASN A 1 207 ? 4.111 5.136 2.098 1.00 97.38 207 ASN A CA 1
ATOM 1576 C C . ASN A 1 207 ? 3.276 5.312 3.381 1.00 97.38 207 ASN A C 1
ATOM 1578 O O . ASN A 1 207 ? 2.070 5.592 3.391 1.00 97.38 207 ASN A O 1
ATOM 1582 N N . HIS A 1 208 ? 3.979 5.205 4.506 1.00 97.56 208 HIS A N 1
ATOM 1583 C CA . HIS A 1 208 ? 3.401 5.292 5.843 1.00 97.56 208 HIS A CA 1
ATOM 1584 C C . HIS A 1 208 ? 2.838 6.684 6.197 1.00 97.56 208 HIS A C 1
ATOM 1586 O O . HIS A 1 208 ? 2.024 6.778 7.116 1.00 97.56 208 HIS A O 1
ATOM 1592 N N . VAL A 1 209 ? 3.266 7.757 5.515 1.00 97.56 209 VAL A N 1
ATOM 1593 C CA . VAL A 1 209 ? 2.774 9.129 5.745 1.00 97.56 209 VAL A CA 1
ATOM 1594 C C . VAL A 1 209 ? 1.406 9.314 5.094 1.00 97.56 209 VAL A C 1
ATOM 1596 O O . VAL A 1 209 ? 0.458 9.703 5.771 1.00 97.56 209 VAL A O 1
ATOM 1599 N N . GLY A 1 210 ? 1.277 8.970 3.812 1.00 97.44 210 GLY A N 1
ATOM 1600 C CA . GLY A 1 210 ? 0.013 9.006 3.079 1.00 97.44 210 GLY A CA 1
ATOM 1601 C C . GLY A 1 210 ? -1.019 8.061 3.685 1.00 97.44 210 GLY A C 1
ATOM 1602 O O . GLY A 1 210 ? -2.166 8.447 3.883 1.00 97.44 210 GLY A O 1
ATOM 1603 N N . THR A 1 211 ? -0.594 6.861 4.094 1.00 98.19 211 THR A N 1
ATOM 1604 C CA . THR A 1 211 ? -1.467 5.931 4.828 1.00 98.19 211 THR A CA 1
ATOM 1605 C C . THR A 1 211 ? -1.962 6.538 6.143 1.00 98.19 211 THR A C 1
ATOM 1607 O O . THR A 1 211 ? -3.142 6.429 6.461 1.00 98.19 211 THR A O 1
ATOM 1610 N N . GLU A 1 212 ? -1.097 7.209 6.911 1.00 97.44 212 GLU A N 1
ATOM 1611 C CA . GLU A 1 212 ? -1.517 7.871 8.150 1.00 97.44 212 GLU A CA 1
ATOM 1612 C C . GLU A 1 212 ? -2.540 8.980 7.877 1.00 97.44 212 GLU A C 1
ATOM 1614 O O . GLU A 1 212 ? -3.606 8.972 8.490 1.00 97.44 212 GLU A O 1
ATOM 1619 N N . LYS A 1 213 ? -2.273 9.862 6.903 1.00 97.38 213 LYS A N 1
ATOM 1620 C CA . LYS A 1 213 ? -3.213 10.913 6.477 1.00 97.38 213 LYS A CA 1
ATOM 1621 C C . LYS A 1 213 ? -4.560 10.333 6.038 1.00 97.38 213 LYS A C 1
ATOM 1623 O O . LYS A 1 213 ? -5.603 10.853 6.426 1.00 97.38 213 LYS A O 1
ATOM 1628 N N . ALA A 1 214 ? -4.547 9.247 5.272 1.00 97.75 214 ALA A N 1
ATOM 1629 C CA . ALA A 1 214 ? -5.754 8.564 4.824 1.00 97.75 214 ALA A CA 1
ATOM 1630 C C . ALA A 1 214 ? -6.577 8.027 6.007 1.00 97.75 214 ALA A C 1
ATOM 1632 O O . ALA A 1 214 ? -7.776 8.289 6.114 1.00 97.75 214 ALA A O 1
ATOM 1633 N N . LEU A 1 215 ? -5.930 7.345 6.961 1.00 98.00 215 LEU A N 1
ATOM 1634 C CA . LEU A 1 215 ? -6.592 6.833 8.168 1.00 98.00 215 LEU A CA 1
ATOM 1635 C C . LEU A 1 215 ? -7.161 7.950 9.053 1.00 98.00 215 LEU A C 1
ATOM 1637 O O . LEU A 1 215 ? -8.220 7.793 9.661 1.00 98.00 215 LEU A O 1
ATOM 1641 N N . GLU A 1 216 ? -6.470 9.085 9.132 1.00 96.75 216 GLU A N 1
ATOM 1642 C CA . GLU A 1 216 ? -6.911 10.274 9.869 1.00 96.75 216 GLU A CA 1
ATOM 1643 C C . GLU A 1 216 ? -8.112 10.981 9.215 1.00 96.75 216 GLU A C 1
ATOM 1645 O O . GLU A 1 216 ? -8.837 11.718 9.893 1.00 96.75 216 GLU A O 1
ATOM 1650 N N . ASN A 1 217 ? -8.379 10.724 7.932 1.00 96.25 217 ASN A N 1
ATOM 1651 C CA . ASN A 1 217 ? -9.499 11.296 7.183 1.00 96.25 217 ASN A CA 1
ATOM 1652 C C . ASN A 1 217 ? -10.695 10.349 7.001 1.00 96.25 217 ASN A C 1
ATOM 1654 O O . ASN A 1 217 ? -11.699 10.751 6.413 1.00 96.25 217 ASN A O 1
ATOM 1658 N N . ILE A 1 218 ? -10.662 9.136 7.566 1.00 97.19 218 ILE A N 1
ATOM 1659 C CA . ILE A 1 218 ? -11.827 8.241 7.556 1.00 97.19 218 ILE A CA 1
ATOM 1660 C C . ILE A 1 218 ? -12.992 8.903 8.323 1.00 97.19 218 ILE A C 1
ATOM 1662 O O . ILE A 1 218 ? -12.831 9.244 9.499 1.00 97.19 218 ILE A O 1
ATOM 1666 N N . PRO A 1 219 ? -14.187 9.051 7.721 1.00 96.12 219 PRO A N 1
ATOM 1667 C CA . PRO A 1 219 ? -15.330 9.696 8.365 1.00 96.12 219 PRO A CA 1
ATOM 1668 C C . PRO A 1 219 ? -16.119 8.702 9.235 1.00 96.12 219 PRO A C 1
ATOM 1670 O O . PRO A 1 219 ? -17.141 8.162 8.813 1.00 96.12 219 PRO A O 1
ATOM 1673 N N . TRP A 1 220 ? -15.644 8.439 10.454 1.00 96.62 220 TRP A N 1
ATOM 1674 C CA . TRP A 1 220 ? -16.300 7.537 11.412 1.00 96.62 220 TRP A CA 1
ATOM 1675 C C . TRP A 1 220 ? -16.369 8.136 12.822 1.00 96.62 220 TRP A C 1
ATOM 1677 O O . TRP A 1 220 ? -15.562 8.995 13.176 1.00 96.62 220 TRP A O 1
ATOM 1687 N N . ASP A 1 221 ? -17.304 7.651 13.644 1.00 96.44 221 ASP A N 1
ATOM 1688 C CA . ASP A 1 221 ? -17.589 8.191 14.985 1.00 96.44 221 ASP A CA 1
ATOM 1689 C C . ASP A 1 221 ? -16.366 8.233 15.917 1.00 96.44 221 ASP A C 1
ATOM 1691 O O . ASP A 1 221 ? -16.251 9.104 16.779 1.00 96.44 221 ASP A O 1
ATOM 1695 N N . GLY A 1 222 ? -15.422 7.307 15.739 1.00 95.62 222 GLY A N 1
ATOM 1696 C CA . GLY A 1 222 ? -14.210 7.222 16.546 1.00 95.62 222 GLY A CA 1
ATOM 1697 C C . GLY A 1 222 ? -13.055 8.116 16.094 1.00 95.62 222 GLY A C 1
ATOM 1698 O O . GLY A 1 222 ? -12.007 8.116 16.745 1.00 95.62 222 GLY A O 1
ATOM 1699 N N . ARG A 1 223 ? -13.215 8.884 15.009 1.00 95.88 223 ARG A N 1
ATOM 1700 C CA . ARG A 1 223 ? -12.133 9.659 14.382 1.00 95.88 223 ARG A CA 1
ATOM 1701 C C . ARG A 1 223 ? -11.430 10.608 15.351 1.00 95.88 223 ARG A C 1
ATOM 1703 O O . ARG A 1 223 ? -10.207 10.588 15.430 1.00 95.88 223 ARG A O 1
ATOM 1710 N N . ASP A 1 224 ? -12.169 11.409 16.111 1.00 95.19 224 ASP A N 1
ATOM 1711 C CA . ASP A 1 224 ? -11.557 12.418 16.989 1.00 95.19 224 ASP A CA 1
ATOM 1712 C C . ASP A 1 224 ? -10.735 11.778 18.114 1.00 95.19 224 ASP A C 1
ATOM 1714 O O . ASP A 1 224 ? -9.682 12.288 18.503 1.00 95.19 224 ASP A O 1
ATOM 1718 N N . THR A 1 225 ? -11.169 10.616 18.610 1.00 95.12 225 THR A N 1
ATOM 1719 C CA . THR A 1 225 ? -10.392 9.869 19.608 1.00 95.12 225 THR A CA 1
ATOM 1720 C C . THR A 1 225 ? -9.203 9.166 18.963 1.00 95.12 225 THR A C 1
ATOM 1722 O O . THR A 1 225 ? -8.111 9.202 19.525 1.00 95.12 225 THR A O 1
ATOM 1725 N N . TRP A 1 226 ? -9.367 8.613 17.756 1.00 95.50 226 TRP A N 1
ATOM 1726 C CA . TRP A 1 226 ? -8.257 8.086 16.963 1.00 95.50 226 TRP A CA 1
ATOM 1727 C C . TRP A 1 226 ? -7.173 9.140 16.747 1.00 95.50 226 TRP A C 1
ATOM 1729 O O . TRP A 1 226 ? -6.011 8.855 17.006 1.00 95.50 226 TRP A O 1
ATOM 1739 N N . LEU A 1 227 ? -7.508 10.368 16.346 1.00 94.81 227 LEU A N 1
ATOM 1740 C CA . LEU A 1 227 ? -6.525 11.439 16.129 1.00 94.81 227 LEU A CA 1
ATOM 1741 C C . LEU A 1 227 ? -5.643 11.674 17.363 1.00 94.81 227 LEU A C 1
ATOM 1743 O O . LEU A 1 227 ? -4.426 11.789 17.229 1.00 94.81 227 LEU A O 1
ATOM 1747 N N . ASN A 1 228 ? -6.240 11.625 18.554 1.00 91.50 228 ASN A N 1
ATOM 1748 C CA . ASN A 1 228 ? -5.563 11.847 19.832 1.00 91.50 228 ASN A CA 1
ATOM 1749 C C . ASN A 1 228 ? -5.002 10.568 20.486 1.00 91.50 228 ASN A C 1
ATOM 1751 O O . ASN A 1 228 ? -4.387 10.643 21.552 1.00 91.50 228 ASN A O 1
ATOM 1755 N N . ALA A 1 229 ? -5.201 9.391 19.884 1.00 90.75 229 ALA A N 1
ATOM 1756 C CA . ALA A 1 229 ? -4.742 8.129 20.448 1.00 90.75 229 ALA A CA 1
ATOM 1757 C C . ALA A 1 229 ? -3.207 8.078 20.508 1.00 90.75 229 ALA A C 1
ATOM 1759 O O . ALA A 1 229 ? -2.507 8.332 19.522 1.00 90.75 229 ALA A O 1
ATOM 1760 N N . LEU A 1 230 ? -2.682 7.715 21.681 1.00 88.75 230 LEU A N 1
ATOM 1761 C CA . LEU A 1 230 ? -1.249 7.549 21.896 1.00 88.75 230 LEU A CA 1
ATOM 1762 C C . LEU A 1 230 ? -0.719 6.369 21.080 1.00 88.75 230 LEU A C 1
ATOM 1764 O O . LEU A 1 230 ? -1.342 5.309 21.008 1.00 88.75 230 LEU A O 1
ATOM 1768 N N . ARG A 1 231 ? 0.478 6.535 20.517 1.00 91.38 231 ARG A N 1
ATOM 1769 C CA . ARG A 1 231 ? 1.185 5.456 19.823 1.00 91.38 231 ARG A CA 1
ATOM 1770 C C . ARG A 1 231 ? 2.019 4.654 20.816 1.00 91.38 231 ARG A C 1
ATOM 1772 O O . ARG A 1 231 ? 2.353 5.144 21.893 1.00 91.38 231 ARG A O 1
ATOM 1779 N N . SER A 1 232 ? 2.399 3.441 20.449 1.00 91.94 232 SER A N 1
ATOM 1780 C CA . SER A 1 232 ? 3.290 2.589 21.235 1.00 91.94 232 SER A CA 1
ATOM 1781 C C . SER A 1 232 ? 4.396 2.017 20.360 1.00 91.94 232 SER A C 1
ATOM 1783 O O . SER A 1 232 ? 4.173 1.752 19.184 1.00 91.94 232 SER A O 1
ATOM 1785 N N . ALA A 1 233 ? 5.582 1.788 20.919 1.00 92.69 233 ALA A N 1
ATOM 1786 C CA . ALA A 1 233 ? 6.544 0.898 20.277 1.00 92.69 233 ALA A CA 1
ATOM 1787 C C . ALA A 1 233 ? 6.019 -0.544 20.350 1.00 92.69 233 ALA A C 1
ATOM 1789 O O . ALA A 1 233 ? 5.492 -0.961 21.390 1.00 92.69 233 ALA A O 1
ATOM 1790 N N . TRP A 1 234 ? 6.181 -1.291 19.260 1.00 92.06 234 TRP A N 1
ATOM 1791 C CA . TRP A 1 234 ? 5.785 -2.692 19.172 1.00 92.06 234 TRP A CA 1
ATOM 1792 C C . TRP A 1 234 ? 7.003 -3.605 19.317 1.00 92.06 234 TRP A C 1
ATOM 1794 O O . TRP A 1 234 ? 7.946 -3.539 18.524 1.00 92.06 234 TRP A O 1
ATOM 1804 N N . LEU A 1 235 ? 6.978 -4.454 20.343 1.00 91.38 235 LEU A N 1
ATOM 1805 C CA . LEU A 1 235 ? 8.019 -5.422 20.686 1.00 91.38 235 LEU A CA 1
ATOM 1806 C C . LEU A 1 235 ? 7.427 -6.838 20.572 1.00 91.38 235 LEU A C 1
ATOM 1808 O O . LEU A 1 235 ? 6.986 -7.395 21.579 1.00 91.38 235 LEU A O 1
ATOM 1812 N N . PRO A 1 236 ? 7.388 -7.434 19.366 1.00 87.94 236 PRO A N 1
ATOM 1813 C CA . PRO A 1 236 ? 6.728 -8.726 19.156 1.00 87.94 236 PRO A CA 1
ATOM 1814 C C . PRO A 1 236 ? 7.427 -9.906 19.843 1.00 87.94 236 PRO A C 1
ATOM 1816 O O . PRO A 1 236 ? 6.830 -10.964 20.016 1.00 87.94 236 PRO A O 1
ATOM 1819 N N . PHE A 1 237 ? 8.686 -9.745 20.258 1.00 88.44 237 PHE A N 1
ATOM 1820 C CA . PHE A 1 237 ? 9.494 -10.828 20.809 1.00 88.44 237 PHE A CA 1
ATOM 1821 C C . PHE A 1 237 ? 9.894 -10.535 22.261 1.00 88.44 237 PHE A C 1
ATOM 1823 O O . PHE A 1 237 ? 10.738 -9.667 22.485 1.00 88.44 237 PHE A O 1
ATOM 1830 N N . PRO A 1 238 ? 9.393 -11.297 23.254 1.00 81.69 238 PRO A N 1
ATOM 1831 C CA . PRO A 1 238 ? 9.677 -11.049 24.673 1.00 81.69 238 PRO A CA 1
ATOM 1832 C C . PRO A 1 238 ? 11.169 -11.016 25.032 1.00 81.69 238 PRO A C 1
ATOM 1834 O O . PRO A 1 238 ? 11.578 -10.301 25.939 1.00 81.69 238 PRO A O 1
ATOM 1837 N N . ASN A 1 239 ? 11.989 -11.776 24.300 1.00 85.38 239 ASN A N 1
ATOM 1838 C CA . ASN A 1 239 ? 13.421 -11.927 24.560 1.00 85.38 239 ASN A CA 1
ATOM 1839 C C . ASN A 1 239 ? 14.306 -11.058 23.649 1.00 85.38 239 ASN A C 1
ATOM 1841 O O . ASN A 1 239 ? 15.527 -11.210 23.675 1.00 85.38 239 ASN A O 1
ATOM 1845 N N . ARG A 1 240 ? 13.726 -10.173 22.824 1.00 84.50 240 ARG A N 1
ATOM 1846 C CA . ARG A 1 240 ? 14.483 -9.233 21.984 1.00 84.50 240 ARG A CA 1
ATOM 1847 C C . ARG A 1 240 ? 13.986 -7.808 22.225 1.00 84.50 240 ARG A C 1
ATOM 1849 O O . ARG A 1 240 ? 12.897 -7.472 21.766 1.00 84.50 240 ARG A O 1
ATOM 1856 N N . PRO A 1 241 ? 14.772 -6.944 22.891 1.00 82.75 241 PRO A N 1
ATOM 1857 C CA . PRO A 1 241 ? 14.368 -5.572 23.199 1.00 82.75 241 PRO A CA 1
ATOM 1858 C C . PRO A 1 241 ? 14.489 -4.633 21.981 1.00 82.75 241 PRO A C 1
ATOM 1860 O O . PRO A 1 241 ? 14.878 -3.478 22.123 1.00 82.75 241 PRO A O 1
ATOM 1863 N N . GLN A 1 242 ? 14.185 -5.121 20.776 1.00 88.12 242 GLN A N 1
ATOM 1864 C CA . GLN A 1 242 ? 14.213 -4.341 19.543 1.00 88.12 242 GLN A CA 1
ATOM 1865 C C . GLN A 1 242 ? 12.786 -4.129 19.052 1.00 88.12 242 GLN A C 1
ATOM 1867 O O . GLN A 1 242 ? 12.054 -5.091 18.817 1.00 88.12 242 GLN A O 1
ATOM 1872 N N . ALA A 1 243 ? 12.397 -2.864 18.897 1.00 92.31 243 ALA A N 1
ATOM 1873 C CA . ALA A 1 243 ? 11.102 -2.532 18.330 1.00 92.31 243 ALA A CA 1
ATOM 1874 C C . ALA A 1 243 ? 11.047 -2.986 16.866 1.00 92.31 243 ALA A C 1
ATOM 1876 O O . ALA A 1 243 ? 11.940 -2.673 16.080 1.00 92.31 243 ALA A O 1
ATOM 1877 N N . ALA A 1 244 ? 9.982 -3.696 16.506 1.00 94.12 244 ALA A N 1
ATOM 1878 C CA . ALA A 1 244 ? 9.672 -4.020 15.117 1.00 94.12 244 ALA A CA 1
ATOM 1879 C C . ALA A 1 244 ? 8.994 -2.847 14.396 1.00 94.12 244 ALA A C 1
ATOM 1881 O O . ALA A 1 244 ? 8.932 -2.812 13.170 1.00 94.12 244 ALA A O 1
ATOM 1882 N N . GLY A 1 245 ? 8.456 -1.896 15.158 1.00 94.81 245 GLY A N 1
ATOM 1883 C CA . GLY A 1 245 ? 7.619 -0.845 14.619 1.00 94.81 245 GLY A CA 1
ATOM 1884 C C . GLY A 1 245 ? 6.950 0.014 15.677 1.00 94.81 245 GLY A C 1
ATOM 1885 O O . GLY A 1 245 ? 7.243 -0.079 16.874 1.00 94.81 245 GLY A O 1
ATOM 1886 N N . PHE A 1 246 ? 6.009 0.823 15.211 1.00 95.06 246 PHE A N 1
ATOM 1887 C CA . PHE A 1 246 ? 5.144 1.655 16.035 1.00 95.06 246 PHE A CA 1
ATOM 1888 C C . PHE A 1 246 ? 3.692 1.336 15.725 1.00 95.06 246 PHE A C 1
ATOM 1890 O O . PHE A 1 246 ? 3.321 1.242 14.558 1.00 95.06 246 PHE A O 1
ATOM 1897 N N . VAL A 1 247 ? 2.873 1.210 16.761 1.00 94.94 247 VAL A N 1
ATOM 1898 C CA . VAL A 1 247 ? 1.441 0.968 16.630 1.00 94.94 247 VAL A CA 1
ATOM 1899 C C . VAL A 1 247 ? 0.630 2.151 17.142 1.00 94.94 247 VAL A C 1
ATOM 1901 O O . VAL A 1 247 ? 0.990 2.781 18.138 1.00 94.94 247 VAL A O 1
ATOM 1904 N N . LYS A 1 248 ? -0.486 2.434 16.480 1.00 94.62 248 LYS A N 1
ATOM 1905 C CA . LYS A 1 248 ? -1.566 3.290 16.964 1.00 94.62 248 LYS A CA 1
ATOM 1906 C C . LYS A 1 248 ? -2.861 2.489 16.903 1.00 94.62 248 LYS A C 1
ATOM 1908 O O . LYS A 1 248 ? -3.149 1.888 15.873 1.00 94.62 248 LYS A O 1
ATOM 1913 N N . GLU A 1 249 ? -3.626 2.477 17.987 1.00 92.38 249 GLU A N 1
ATOM 1914 C CA . GLU A 1 249 ? -4.870 1.707 18.068 1.00 92.38 249 GLU A CA 1
ATOM 1915 C C . GLU A 1 249 ? -5.979 2.543 18.676 1.00 92.38 249 GLU A C 1
ATOM 1917 O O . GLU A 1 249 ? -5.770 3.257 19.661 1.00 92.38 249 GLU A O 1
ATOM 1922 N N . PHE A 1 250 ? -7.173 2.406 18.118 1.00 93.44 250 PHE A N 1
ATOM 1923 C CA . PHE A 1 250 ? -8.395 2.820 18.776 1.00 93.44 250 PHE A CA 1
ATOM 1924 C C . PHE A 1 250 ? -9.510 1.864 18.371 1.00 93.44 250 PHE A C 1
ATOM 1926 O O . PHE A 1 250 ? -9.830 1.719 17.191 1.00 93.44 250 PHE A O 1
ATOM 1933 N N . GLU A 1 251 ? -10.099 1.208 19.368 1.00 92.25 251 GLU A N 1
ATOM 1934 C CA . GLU A 1 251 ? -11.139 0.204 19.173 1.00 92.25 251 GLU A CA 1
ATOM 1935 C C . GLU A 1 251 ? -10.711 -0.936 18.231 1.00 92.25 251 GLU A C 1
ATOM 1937 O O . GLU A 1 251 ? -9.881 -1.759 18.604 1.00 92.25 251 GLU A O 1
ATOM 1942 N N . THR A 1 252 ? -11.299 -1.015 17.036 1.00 92.75 252 THR A N 1
ATOM 1943 C CA . THR A 1 252 ? -11.016 -2.039 16.024 1.00 92.75 252 THR A CA 1
ATOM 1944 C C . THR A 1 252 ? -10.142 -1.523 14.885 1.00 92.75 252 THR A C 1
ATOM 1946 O O . THR A 1 252 ? -9.860 -2.289 13.967 1.00 92.75 252 THR A O 1
ATOM 1949 N N . LEU A 1 253 ? -9.718 -0.255 14.924 1.00 96.31 253 LEU A N 1
ATOM 1950 C CA . LEU A 1 253 ? -8.765 0.312 13.977 1.00 96.31 253 LEU A CA 1
ATOM 1951 C C . LEU A 1 253 ? -7.354 0.252 14.566 1.00 96.31 253 LEU A C 1
ATOM 1953 O O . LEU A 1 253 ? -7.086 0.814 15.630 1.00 96.31 253 LEU A O 1
ATOM 1957 N N . ILE A 1 254 ? -6.455 -0.421 13.855 1.00 95.50 254 ILE A N 1
ATOM 1958 C CA . ILE A 1 254 ? -5.063 -0.639 14.251 1.00 95.50 254 ILE A CA 1
ATOM 1959 C C . ILE A 1 254 ? -4.178 -0.217 13.081 1.00 95.50 254 ILE A C 1
ATOM 1961 O O . ILE A 1 254 ? -4.400 -0.643 11.949 1.00 95.50 254 ILE A O 1
ATOM 1965 N N . PHE A 1 255 ? -3.162 0.599 13.349 1.00 97.62 255 PHE A N 1
ATOM 1966 C CA . PHE A 1 255 ? -2.165 0.995 12.360 1.00 97.62 255 PHE A CA 1
ATOM 1967 C C . PHE A 1 255 ? -0.759 0.683 12.853 1.00 97.62 255 PHE A C 1
ATOM 1969 O O . PHE A 1 255 ? -0.351 1.180 13.903 1.00 97.62 255 PHE A O 1
ATOM 1976 N N . VAL A 1 256 ? -0.013 -0.110 12.085 1.00 97.31 256 VAL A N 1
ATOM 1977 C CA . VAL A 1 256 ? 1.349 -0.544 12.406 1.00 97.31 256 VAL A CA 1
ATOM 1978 C C . VAL A 1 256 ? 2.333 -0.022 11.357 1.00 97.31 256 VAL A C 1
ATOM 1980 O O . VAL A 1 256 ? 2.283 -0.398 10.188 1.00 97.31 256 VAL A O 1
ATOM 1983 N N . LYS A 1 257 ? 3.280 0.816 11.774 1.00 97.69 257 LYS A N 1
ATOM 1984 C CA . LYS A 1 257 ? 4.441 1.213 10.964 1.00 97.69 257 LYS A CA 1
ATOM 1985 C C . LYS A 1 257 ? 5.586 0.255 11.256 1.00 97.69 257 LYS A C 1
ATOM 1987 O O . LYS A 1 257 ? 6.006 0.171 12.408 1.00 97.69 257 LYS A O 1
ATOM 1992 N N . ILE A 1 258 ? 6.077 -0.461 10.254 1.00 98.12 258 ILE A N 1
ATOM 1993 C CA . ILE A 1 258 ? 7.047 -1.549 10.400 1.00 98.12 258 ILE A CA 1
ATOM 1994 C C . ILE A 1 258 ? 8.419 -1.074 9.932 1.00 98.12 258 ILE A C 1
ATOM 1996 O O . ILE A 1 258 ? 8.581 -0.614 8.803 1.00 98.12 258 ILE A O 1
ATOM 2000 N N . LEU A 1 259 ? 9.404 -1.175 10.822 1.00 97.50 259 LEU A N 1
ATOM 2001 C CA . LEU A 1 259 ? 10.781 -0.773 10.552 1.00 97.50 259 LEU A CA 1
ATOM 2002 C C . LEU A 1 259 ? 11.472 -1.754 9.600 1.00 97.50 259 LEU A C 1
ATOM 2004 O O . LEU A 1 259 ? 11.195 -2.953 9.627 1.00 97.50 259 LEU A O 1
ATOM 2008 N N . ASN A 1 260 ? 12.438 -1.244 8.830 1.00 97.19 260 ASN A N 1
ATOM 2009 C CA . ASN A 1 260 ? 13.292 -2.017 7.921 1.00 97.19 260 ASN A CA 1
ATOM 2010 C C . ASN A 1 260 ? 12.540 -2.771 6.808 1.00 97.19 260 ASN A C 1
ATOM 2012 O O . ASN A 1 260 ? 13.071 -3.751 6.280 1.00 97.19 260 ASN A O 1
ATOM 2016 N N . ALA A 1 261 ? 11.341 -2.318 6.446 1.00 98.38 261 ALA A N 1
ATOM 2017 C CA . ALA A 1 261 ? 10.490 -2.941 5.441 1.00 98.38 261 ALA A CA 1
ATOM 2018 C C . ALA A 1 261 ? 10.012 -1.915 4.408 1.00 98.38 261 ALA A C 1
ATOM 2020 O O . ALA A 1 261 ? 9.655 -0.797 4.788 1.00 98.38 261 ALA A O 1
ATOM 2021 N N . GLY A 1 262 ? 9.989 -2.315 3.139 1.00 98.25 262 GLY A N 1
ATOM 2022 C CA . GLY A 1 262 ? 9.387 -1.597 2.023 1.00 98.25 262 GLY A CA 1
ATOM 2023 C C . GLY A 1 262 ? 7.946 -2.049 1.770 1.00 98.25 262 GLY A C 1
ATOM 2024 O O . GLY A 1 262 ? 7.178 -2.302 2.703 1.00 98.25 262 GLY A O 1
ATOM 2025 N N . HIS A 1 263 ? 7.564 -2.135 0.497 1.00 98.31 263 HIS A N 1
ATOM 2026 C CA . HIS A 1 263 ? 6.193 -2.402 0.063 1.00 98.31 263 HIS A CA 1
ATOM 2027 C C . HIS A 1 263 ? 5.712 -3.815 0.419 1.00 98.31 263 HIS A C 1
ATOM 2029 O O . HIS A 1 263 ? 4.614 -4.006 0.938 1.00 98.31 263 HIS A O 1
ATOM 2035 N N . MET A 1 264 ? 6.550 -4.831 0.193 1.00 97.81 264 MET A N 1
ATOM 2036 C CA . MET A 1 264 ? 6.240 -6.216 0.553 1.00 97.81 264 MET A CA 1
ATOM 2037 C C . MET A 1 264 ? 6.854 -6.567 1.905 1.00 97.81 264 MET A C 1
ATOM 2039 O O . MET A 1 264 ? 7.829 -7.305 1.987 1.00 97.81 264 MET A O 1
ATOM 2043 N N . VAL A 1 265 ? 6.234 -6.099 2.989 1.00 98.44 265 VAL A N 1
ATOM 2044 C CA . VAL A 1 265 ? 6.705 -6.343 4.367 1.00 98.44 265 VAL A CA 1
ATOM 2045 C C . VAL A 1 265 ? 7.116 -7.802 4.649 1.00 98.44 265 VAL A C 1
ATOM 2047 O O . VAL A 1 265 ? 8.185 -8.002 5.230 1.00 98.44 265 VAL A O 1
ATOM 2050 N N . PRO A 1 266 ? 6.352 -8.847 4.254 1.00 97.69 266 PRO A N 1
ATOM 2051 C CA . PRO A 1 266 ? 6.764 -10.231 4.504 1.00 97.69 266 PRO A CA 1
ATOM 2052 C C . PRO A 1 266 ? 8.030 -10.661 3.752 1.00 97.69 266 PRO A C 1
ATOM 2054 O O . PRO A 1 266 ? 8.677 -11.616 4.173 1.00 97.69 266 PRO A O 1
ATOM 2057 N N . MET A 1 267 ? 8.374 -9.984 2.655 1.00 96.12 267 MET A N 1
ATOM 2058 C CA . MET A 1 267 ? 9.596 -10.226 1.891 1.00 96.12 267 MET A CA 1
ATOM 2059 C C . MET A 1 267 ? 10.825 -9.668 2.616 1.00 96.12 267 MET A C 1
ATOM 2061 O O . MET A 1 267 ? 11.854 -10.339 2.661 1.00 96.12 267 MET A O 1
ATOM 2065 N N . ASP A 1 268 ? 10.704 -8.484 3.220 1.00 97.62 268 ASP A N 1
ATOM 2066 C CA . ASP A 1 268 ? 11.824 -7.813 3.891 1.00 97.62 268 ASP A CA 1
ATOM 2067 C C . ASP A 1 268 ? 12.041 -8.310 5.323 1.00 97.62 268 ASP A C 1
ATOM 2069 O O . ASP A 1 268 ? 13.172 -8.537 5.757 1.00 97.62 268 ASP A O 1
ATOM 2073 N N . VAL A 1 269 ? 10.949 -8.486 6.073 1.00 97.56 269 VAL A N 1
ATOM 2074 C CA . VAL A 1 269 ? 10.972 -8.839 7.500 1.00 97.56 269 VAL A CA 1
ATOM 2075 C C . VAL A 1 269 ? 10.007 -9.998 7.806 1.00 97.56 269 VAL A C 1
ATOM 2077 O O . VAL A 1 269 ? 9.054 -9.840 8.575 1.00 97.56 269 VAL A O 1
ATOM 2080 N N . PRO A 1 270 ? 10.246 -11.205 7.252 1.00 97.19 270 PRO A N 1
ATOM 2081 C CA . PRO A 1 270 ? 9.311 -12.335 7.326 1.00 97.19 270 PRO A CA 1
ATOM 2082 C C . PRO A 1 270 ? 8.940 -12.741 8.756 1.00 97.19 270 PRO A C 1
ATOM 2084 O O . PRO A 1 270 ? 7.793 -13.086 9.034 1.00 97.19 270 PRO A O 1
ATOM 2087 N N . GLU A 1 271 ? 9.893 -12.671 9.688 1.00 95.69 271 GLU A N 1
ATOM 2088 C CA . GLU A 1 271 ? 9.654 -13.011 11.092 1.00 95.69 271 GLU A CA 1
ATOM 2089 C C . GLU A 1 271 ? 8.697 -12.015 11.770 1.00 95.69 271 GLU A C 1
ATOM 2091 O O . GLU A 1 271 ? 7.794 -12.415 12.502 1.00 95.69 271 GLU A O 1
ATOM 2096 N N . ILE A 1 272 ? 8.855 -10.718 11.481 1.00 95.56 272 ILE A N 1
ATOM 2097 C CA . ILE A 1 272 ? 7.984 -9.655 11.998 1.00 95.56 272 ILE A CA 1
ATOM 2098 C C . ILE A 1 272 ? 6.596 -9.755 11.360 1.00 95.56 272 ILE A C 1
ATOM 2100 O O . ILE A 1 272 ? 5.592 -9.653 12.063 1.00 95.56 272 ILE A O 1
ATOM 2104 N N . ALA A 1 273 ? 6.522 -10.003 10.050 1.00 96.56 273 ALA A N 1
ATOM 2105 C CA . ALA A 1 273 ? 5.255 -10.190 9.346 1.00 96.56 273 ALA A CA 1
ATOM 2106 C C . ALA A 1 273 ? 4.462 -11.385 9.897 1.00 96.56 273 ALA A C 1
ATOM 2108 O O . ALA A 1 273 ? 3.247 -11.301 10.078 1.00 96.56 273 ALA A O 1
ATOM 2109 N N . LEU A 1 274 ? 5.143 -12.485 10.229 1.00 95.38 274 LEU A N 1
ATOM 2110 C CA . LEU A 1 274 ? 4.505 -13.636 10.860 1.00 95.38 274 LEU A CA 1
ATOM 2111 C C . LEU A 1 274 ? 3.922 -13.283 12.234 1.00 95.38 274 LEU A C 1
ATOM 2113 O O . LEU A 1 274 ? 2.785 -13.660 12.524 1.00 95.38 274 LEU A O 1
ATOM 2117 N N . GLU A 1 275 ? 4.655 -12.538 13.064 1.00 92.88 275 GLU A N 1
ATOM 2118 C CA . GLU A 1 275 ? 4.136 -12.083 14.360 1.00 92.88 275 GLU A CA 1
ATOM 2119 C C . GLU A 1 275 ? 2.991 -11.073 14.227 1.00 92.88 275 GLU A C 1
ATOM 2121 O O . GLU A 1 275 ? 2.047 -11.113 15.020 1.00 92.88 275 GLU A O 1
ATOM 2126 N N . LEU A 1 276 ? 3.007 -10.218 13.199 1.00 93.44 276 LEU A N 1
ATOM 2127 C CA . LEU A 1 276 ? 1.903 -9.302 12.896 1.00 93.44 276 LEU A CA 1
ATOM 2128 C C . LEU A 1 276 ? 0.600 -10.083 12.670 1.00 93.44 276 LEU A C 1
ATOM 2130 O O . LEU A 1 276 ? -0.425 -9.776 13.286 1.00 93.44 276 LEU A O 1
ATOM 2134 N N . ILE A 1 277 ? 0.656 -11.117 11.822 1.00 92.62 277 ILE A N 1
ATOM 2135 C CA . ILE A 1 277 ? -0.499 -11.964 11.501 1.00 92.62 277 ILE A CA 1
ATOM 2136 C C . ILE A 1 277 ? -0.907 -12.825 12.700 1.00 92.62 277 ILE A C 1
ATOM 2138 O O . ILE A 1 277 ? -2.099 -12.946 12.984 1.00 92.62 277 ILE A O 1
ATOM 2142 N N . ARG A 1 278 ? 0.049 -13.386 13.451 1.00 91.44 278 ARG A N 1
ATOM 2143 C CA . ARG A 1 278 ? -0.250 -14.123 14.693 1.00 91.44 278 ARG A CA 1
ATOM 2144 C C . ARG A 1 278 ? -0.981 -13.247 15.704 1.00 91.44 278 ARG A C 1
ATOM 2146 O O . ARG A 1 278 ? -1.950 -13.711 16.295 1.00 91.44 278 ARG A O 1
ATOM 2153 N N . THR A 1 279 ? -0.562 -11.995 15.865 1.00 87.50 279 THR A N 1
ATOM 2154 C CA . THR A 1 279 ? -1.200 -11.042 16.784 1.00 87.50 279 THR A CA 1
ATOM 2155 C C . THR A 1 279 ? -2.643 -10.741 16.366 1.00 87.50 279 THR A C 1
ATOM 2157 O O . THR A 1 279 ? -3.525 -10.713 17.219 1.00 87.50 279 THR A O 1
ATOM 2160 N N . LEU A 1 280 ? -2.913 -10.613 15.060 1.00 86.44 280 LEU A N 1
ATOM 2161 C CA . LEU A 1 280 ? -4.274 -10.418 14.547 1.00 86.44 280 LEU A CA 1
ATOM 2162 C C . LEU A 1 280 ? -5.157 -11.653 14.777 1.00 86.44 280 LEU A C 1
ATOM 2164 O O . LEU A 1 280 ? -6.307 -11.537 15.200 1.00 86.44 280 LEU A O 1
ATOM 2168 N N . LEU A 1 281 ? -4.637 -12.844 14.472 1.00 87.50 281 LEU A N 1
ATOM 2169 C CA . LEU A 1 281 ? -5.413 -14.085 14.533 1.00 87.50 281 LEU A CA 1
ATOM 2170 C C . LEU A 1 281 ? -5.644 -14.571 15.966 1.00 87.50 281 LEU A C 1
ATOM 2172 O O . LEU A 1 281 ? -6.689 -15.155 16.268 1.00 87.50 281 LEU A O 1
ATOM 2176 N N . PHE A 1 282 ? -4.679 -14.353 16.856 1.00 83.88 282 PHE A N 1
ATOM 2177 C CA . PHE A 1 282 ? -4.697 -14.892 18.206 1.00 83.88 282 PHE A CA 1
ATOM 2178 C C . PHE A 1 282 ? -4.787 -13.757 19.227 1.00 83.88 282 PHE A C 1
ATOM 2180 O O . PHE A 1 282 ? -3.827 -13.030 19.459 1.00 83.88 282 PHE A O 1
ATOM 2187 N N . LYS A 1 283 ? -5.929 -13.687 19.929 1.00 54.62 283 LYS A N 1
ATOM 2188 C CA . LYS A 1 283 ? -6.270 -12.705 20.986 1.00 54.62 283 LYS A CA 1
ATOM 2189 C C . LYS A 1 283 ? -5.269 -12.584 22.158 1.00 54.62 283 LYS A C 1
ATOM 2191 O O . LYS A 1 283 ? -5.531 -11.837 23.093 1.00 54.62 283 LYS A O 1
ATOM 2196 N N . GLY A 1 284 ? -4.180 -13.354 22.162 1.00 52.44 284 GLY A N 1
ATOM 2197 C CA . GLY A 1 284 ? -3.112 -13.289 23.162 1.00 52.44 284 GLY A CA 1
ATOM 2198 C C . GLY A 1 284 ? -1.957 -12.350 22.796 1.00 52.44 284 GLY A C 1
ATOM 2199 O O . GLY A 1 284 ? -1.105 -12.110 23.649 1.00 52.44 284 GLY A O 1
ATOM 2200 N N . GLY A 1 285 ? -1.903 -11.838 21.562 1.00 58.41 285 GLY A N 1
ATOM 2201 C CA . GLY A 1 285 ? -0.914 -10.842 21.158 1.00 58.41 285 GLY A CA 1
ATOM 2202 C C . GLY A 1 285 ? -1.374 -9.417 21.488 1.00 58.41 285 GLY A C 1
ATOM 2203 O O . GLY A 1 285 ? -2.564 -9.116 21.451 1.00 58.41 285 GLY A O 1
ATOM 2204 N N . ASN A 1 286 ? -0.427 -8.540 21.815 1.00 67.81 286 ASN A N 1
ATOM 2205 C CA . ASN A 1 286 ? -0.671 -7.113 22.005 1.00 67.81 286 ASN A CA 1
ATOM 2206 C C . ASN A 1 286 ? 0.339 -6.336 21.158 1.00 67.81 286 ASN A C 1
ATOM 2208 O O . ASN A 1 286 ? 1.548 -6.533 21.307 1.00 67.81 286 ASN A O 1
ATOM 2212 N N . TYR A 1 287 ? -0.145 -5.455 20.286 1.00 71.00 287 TYR A N 1
ATOM 2213 C CA . TYR A 1 287 ? 0.737 -4.590 19.513 1.00 71.00 287 TYR A CA 1
ATOM 2214 C C . TYR A 1 287 ? 1.333 -3.460 20.377 1.00 71.00 287 TYR A C 1
ATOM 2216 O O . TYR A 1 287 ? 2.432 -2.974 20.109 1.00 71.00 287 TYR A O 1
ATOM 2224 N N . ALA A 1 288 ? 0.650 -3.047 21.448 1.00 70.56 288 ALA A N 1
ATOM 2225 C CA . ALA A 1 288 ? 1.077 -1.972 22.335 1.00 70.56 288 ALA A CA 1
ATOM 2226 C C . ALA A 1 288 ? 1.999 -2.487 23.452 1.00 70.56 288 ALA A C 1
ATOM 2228 O O . ALA A 1 288 ? 1.548 -2.887 24.528 1.00 70.56 288 ALA A O 1
ATOM 2229 N N . SER A 1 289 ? 3.313 -2.457 23.211 1.00 68.00 289 SER A N 1
ATOM 2230 C CA . SER A 1 289 ? 4.309 -2.914 24.193 1.00 68.00 289 SER A CA 1
ATOM 2231 C C . SER A 1 289 ? 4.849 -1.787 25.081 1.00 68.00 289 SER A C 1
ATOM 2233 O O . SER A 1 289 ? 5.123 -2.011 26.257 1.00 68.00 289 SER A O 1
ATOM 2235 N N . SER A 1 290 ? 5.007 -0.574 24.542 1.00 73.25 290 SER A N 1
ATOM 2236 C CA . SER A 1 290 ? 5.480 0.595 25.300 1.00 73.25 290 SER A CA 1
ATOM 2237 C C . SER A 1 290 ? 4.839 1.881 24.783 1.00 73.25 290 SER A C 1
ATOM 2239 O O . SER A 1 290 ? 5.196 2.363 23.707 1.00 73.25 290 SER A O 1
ATOM 2241 N N . GLN A 1 291 ? 3.874 2.416 25.533 1.00 81.38 291 GLN A N 1
ATOM 2242 C CA . GLN A 1 291 ? 3.095 3.589 25.138 1.00 81.38 291 GLN A CA 1
ATOM 2243 C C . GLN A 1 291 ? 3.925 4.873 25.221 1.00 81.38 291 GLN A C 1
ATOM 2245 O O . GLN A 1 291 ? 4.610 5.140 26.213 1.00 81.38 291 GLN A O 1
ATOM 2250 N N . GLN A 1 292 ? 3.843 5.691 24.175 1.00 77.88 292 GLN A N 1
ATOM 2251 C CA . GLN A 1 292 ? 4.420 7.025 24.156 1.00 77.88 292 GLN A CA 1
ATOM 2252 C C . GLN A 1 292 ? 3.740 7.898 25.208 1.00 77.88 292 GLN A C 1
ATOM 2254 O O . GLN A 1 292 ? 2.524 7.863 25.389 1.00 77.88 292 GLN A O 1
ATOM 2259 N N . LYS A 1 293 ? 4.533 8.737 25.868 1.00 75.50 293 LYS A N 1
ATOM 2260 C CA . LYS A 1 293 ? 4.018 9.840 26.672 1.00 75.50 293 LYS A CA 1
ATOM 2261 C C . LYS A 1 293 ? 4.106 11.083 25.808 1.00 75.50 293 LYS A C 1
ATOM 2263 O O . LYS A 1 293 ? 5.197 11.625 25.643 1.00 75.50 293 LYS A O 1
ATOM 2268 N N . LEU A 1 294 ? 2.980 11.537 25.264 1.00 61.94 294 LEU A N 1
ATOM 2269 C CA . LEU A 1 294 ? 2.893 12.942 24.888 1.00 61.94 294 LEU A CA 1
ATOM 2270 C C . LEU A 1 294 ? 3.067 13.700 26.199 1.00 61.94 294 LEU A C 1
ATOM 2272 O O . LEU A 1 294 ? 2.258 13.549 27.114 1.00 61.94 294 LEU A O 1
ATOM 2276 N N . THR A 1 295 ? 4.187 14.399 26.370 1.00 57.31 295 THR A N 1
ATOM 2277 C CA . THR A 1 295 ? 4.346 15.253 27.539 1.00 57.31 295 THR A CA 1
ATOM 2278 C C . THR A 1 295 ? 3.199 16.250 27.519 1.00 57.31 295 THR A C 1
ATOM 2280 O O . THR A 1 295 ? 3.214 17.180 26.716 1.00 57.31 295 THR A O 1
ATOM 2283 N N . GLU A 1 296 ? 2.249 16.107 28.440 1.00 52.09 296 GLU A N 1
ATOM 2284 C CA . GLU A 1 296 ? 1.497 17.238 28.977 1.00 52.09 296 GLU A CA 1
ATOM 2285 C C . GLU A 1 296 ? 2.495 18.145 29.718 1.00 52.09 296 GLU A C 1
ATOM 2287 O O . GLU A 1 296 ? 2.551 18.223 30.941 1.00 52.09 296 GLU A O 1
ATOM 2292 N N . LYS A 1 297 ? 3.379 18.780 28.953 1.00 44.31 297 LYS A N 1
ATOM 2293 C CA . LYS A 1 297 ? 4.023 20.033 29.314 1.00 44.31 297 LYS A CA 1
ATOM 2294 C C . LYS A 1 297 ? 3.495 21.106 28.368 1.00 44.31 297 LYS A C 1
ATOM 2296 O O . LYS A 1 297 ? 4.241 21.901 27.817 1.00 44.31 297 LYS A O 1
ATOM 2301 N N . ALA A 1 298 ? 2.175 21.166 28.221 1.00 46.47 298 ALA A N 1
ATOM 2302 C CA . ALA A 1 298 ? 1.598 22.459 28.513 1.00 46.47 298 ALA A CA 1
ATOM 2303 C C . ALA A 1 298 ? 1.805 22.599 30.020 1.00 46.47 298 ALA A C 1
ATOM 2305 O O . ALA A 1 298 ? 1.121 21.938 30.803 1.00 46.47 298 ALA A O 1
ATOM 2306 N N . ASP A 1 299 ? 2.830 23.351 30.430 1.00 47.34 299 ASP A N 1
ATOM 2307 C CA . ASP A 1 299 ? 2.840 23.893 31.781 1.00 47.34 299 ASP A CA 1
ATOM 2308 C C . ASP A 1 299 ? 1.407 24.345 32.063 1.00 47.34 299 ASP A C 1
ATOM 2310 O O . ASP A 1 299 ? 0.797 24.988 31.199 1.00 47.34 299 ASP A O 1
ATOM 2314 N N . LYS A 1 300 ? 0.833 23.952 33.214 1.00 43.78 300 LYS A N 1
ATOM 2315 C CA . LYS A 1 300 ? -0.396 24.590 33.700 1.00 43.78 300 LYS A CA 1
ATOM 2316 C C . LYS A 1 300 ? -0.244 26.070 33.353 1.00 43.78 300 LYS A C 1
ATOM 2318 O O . LYS A 1 300 ? 0.770 26.626 33.795 1.00 43.78 300 LYS A O 1
ATOM 2323 N N . PRO A 1 301 ? -1.154 26.696 32.573 1.00 49.41 301 PRO A N 1
ATOM 2324 C CA . PRO A 1 301 ? -1.090 28.140 32.436 1.00 49.41 301 PRO A CA 1
ATOM 2325 C C . PRO A 1 301 ? -0.977 28.645 33.872 1.00 49.41 301 PRO A C 1
ATOM 2327 O O . PRO A 1 301 ? -1.725 28.135 34.723 1.00 49.41 301 PRO A O 1
ATOM 2330 N N . PRO A 1 302 ? 0.049 29.455 34.195 1.00 48.59 302 PRO A N 1
ATOM 2331 C CA . PRO A 1 302 ? 0.343 29.796 35.573 1.00 48.59 302 PRO A CA 1
ATOM 2332 C C . PRO A 1 302 ? -0.977 30.152 36.244 1.00 48.59 302 PRO A C 1
ATOM 2334 O O . PRO A 1 302 ? -1.770 30.908 35.686 1.00 48.59 302 PRO A O 1
ATOM 2337 N N . SER A 1 303 ? -1.256 29.579 37.419 1.00 53.97 303 SER A N 1
ATOM 2338 C CA . SER A 1 303 ? -2.512 29.804 38.158 1.00 53.97 303 SER A CA 1
ATOM 2339 C C . SER A 1 303 ? -2.715 31.270 38.578 1.00 53.97 303 SER A C 1
ATOM 2341 O O . SER A 1 303 ? -3.646 31.599 39.303 1.00 53.97 303 SER A O 1
ATOM 2343 N N . SER A 1 304 ? -1.844 32.151 38.099 1.00 54.12 304 SER A N 1
ATOM 2344 C CA . SER A 1 304 ? -2.028 33.576 37.943 1.00 54.12 304 SER A CA 1
ATOM 2345 C C . SER A 1 304 ? -1.489 34.003 36.569 1.00 54.12 304 SER A C 1
ATOM 2347 O O . SER A 1 304 ? -0.392 34.553 36.457 1.00 54.12 304 SER A O 1
ATOM 2349 N N . CYS A 1 305 ? -2.264 33.823 35.503 1.00 42.66 305 CYS A N 1
ATOM 2350 C CA . CYS A 1 305 ? -2.287 34.886 34.512 1.00 42.66 305 CYS A CA 1
ATOM 2351 C C . CYS A 1 305 ? -2.982 36.053 35.214 1.00 42.66 305 CYS A C 1
ATOM 2353 O O . CYS A 1 305 ? -4.209 36.142 35.219 1.00 42.66 305 CYS A O 1
ATOM 2355 N N . THR A 1 306 ? -2.208 36.929 35.861 1.00 49.69 306 THR A N 1
ATOM 2356 C CA . THR A 1 306 ? -2.659 38.312 36.007 1.00 49.69 306 THR A CA 1
ATOM 2357 C C . THR A 1 306 ? -3.044 38.718 34.597 1.00 49.69 306 THR A C 1
ATOM 2359 O O . THR A 1 306 ? -2.225 38.555 33.688 1.00 49.69 306 THR A O 1
ATOM 2362 N N . ALA A 1 307 ? -4.308 39.091 34.392 1.00 46.38 307 ALA A N 1
ATOM 2363 C CA . ALA A 1 307 ? -4.780 39.538 33.096 1.00 46.38 307 ALA A CA 1
ATOM 2364 C C . ALA A 1 307 ? -3.709 40.462 32.509 1.00 46.38 307 ALA A C 1
ATOM 2366 O O . ALA A 1 307 ? -3.308 41.425 33.164 1.00 46.38 307 ALA A O 1
ATOM 2367 N N . CYS A 1 308 ? -3.178 40.128 31.331 1.00 40.72 308 CYS A N 1
ATOM 2368 C CA . CYS A 1 308 ? -2.429 41.113 30.576 1.00 40.72 308 CYS A CA 1
ATOM 2369 C C . CYS A 1 308 ? -3.411 42.260 30.347 1.00 40.72 308 CYS A C 1
ATOM 2371 O O . CYS A 1 308 ? -4.292 42.156 29.499 1.00 40.72 308 CYS A O 1
ATOM 2373 N N . GLU A 1 309 ? -3.284 43.341 31.117 1.00 50.88 309 GLU A N 1
ATOM 2374 C CA . GLU A 1 309 ? -4.068 44.565 30.920 1.00 50.88 309 GLU A CA 1
ATOM 2375 C C . GLU A 1 309 ? -3.780 45.212 29.559 1.00 50.88 309 GLU A C 1
ATOM 2377 O O . GLU A 1 309 ? -4.422 46.186 29.180 1.00 50.88 309 GLU A O 1
ATOM 2382 N N . ILE A 1 310 ? -2.856 44.645 28.781 1.00 51.91 310 ILE A N 1
ATOM 2383 C CA . ILE A 1 310 ? -2.604 45.013 27.401 1.00 51.91 310 ILE A CA 1
ATOM 2384 C C . ILE A 1 310 ? -2.327 43.733 26.605 1.00 51.91 310 ILE A C 1
ATOM 2386 O O . ILE A 1 310 ? -1.184 43.387 26.318 1.00 51.91 310 ILE A O 1
ATOM 2390 N N . CYS A 1 311 ? -3.376 43.016 26.207 1.00 38.00 311 CYS A N 1
ATOM 2391 C CA . CYS A 1 311 ? -3.307 42.400 24.887 1.00 38.00 311 CYS A CA 1
ATOM 2392 C C . CYS A 1 311 ? -3.298 43.574 23.898 1.00 38.00 311 CYS A C 1
ATOM 2394 O O . CYS A 1 311 ? -4.259 44.352 23.928 1.00 38.00 311 CYS A O 1
ATOM 2396 N N . PRO A 1 312 ? -2.272 43.770 23.045 1.00 46.22 312 PRO A N 1
ATOM 2397 C CA . PRO A 1 312 ? -2.478 44.621 21.888 1.00 46.22 312 PRO A CA 1
ATOM 2398 C C . PRO A 1 312 ? -3.696 44.032 21.186 1.00 46.22 312 PRO A C 1
ATOM 2400 O O . PRO A 1 312 ? -3.713 42.842 20.863 1.00 46.22 312 PRO A O 1
ATOM 2403 N N . ALA A 1 313 ? -4.764 44.827 21.074 1.00 47.09 313 ALA A N 1
ATOM 2404 C CA . ALA A 1 313 ? -5.924 44.423 20.302 1.00 47.09 313 ALA A CA 1
ATOM 2405 C C . ALA A 1 313 ? -5.397 43.861 18.976 1.00 47.09 313 ALA A C 1
ATOM 2407 O O . ALA A 1 313 ? -4.440 44.445 18.445 1.00 47.09 313 ALA A O 1
ATOM 2408 N N . PRO A 1 314 ? -5.960 42.751 18.454 1.00 43.62 314 PRO A N 1
ATOM 2409 C CA . PRO A 1 314 ? -5.602 42.315 17.112 1.00 43.62 314 PRO A CA 1
ATOM 2410 C C . PRO A 1 314 ? -5.643 43.571 16.245 1.00 43.62 314 PRO A C 1
ATOM 2412 O O . PRO A 1 314 ? -6.606 44.341 16.404 1.00 43.62 314 PRO A O 1
ATOM 2415 N N . PRO A 1 315 ? -4.607 43.867 15.428 1.00 39.34 315 PRO A N 1
ATOM 2416 C CA . PRO A 1 315 ? -4.726 44.973 14.497 1.00 39.34 315 PRO A CA 1
ATOM 2417 C C . PRO A 1 315 ? -6.060 44.726 13.826 1.00 39.34 315 PRO A C 1
ATOM 2419 O O . PRO A 1 315 ? -6.292 43.615 13.346 1.00 39.34 315 PRO A O 1
ATOM 2422 N N . ARG A 1 316 ? -6.999 45.673 13.968 1.00 36.19 316 ARG A N 1
ATOM 2423 C CA . ARG A 1 316 ? -8.29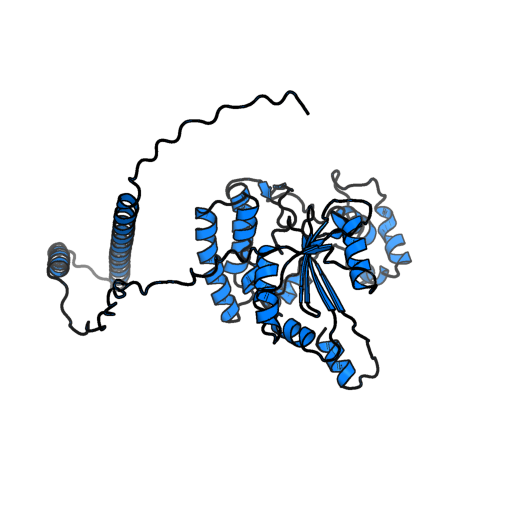9 45.538 13.333 1.00 36.19 316 ARG A CA 1
ATOM 2424 C C . ARG A 1 316 ? -7.947 45.291 11.880 1.00 36.19 316 ARG A C 1
ATOM 2426 O O . ARG A 1 316 ? -7.562 46.237 11.194 1.00 36.19 316 ARG A O 1
ATOM 2433 N N . LEU A 1 317 ? -8.054 44.045 11.424 1.00 36.06 317 LEU A N 1
ATOM 2434 C CA . LEU A 1 317 ? -8.269 43.781 10.028 1.00 36.06 317 LEU A CA 1
ATOM 2435 C C . LEU A 1 317 ? -9.639 44.404 9.797 1.00 36.06 317 LEU A C 1
ATOM 2437 O O . LEU A 1 317 ? -10.681 43.765 9.899 1.00 36.06 317 LEU A O 1
ATOM 2441 N N . HIS A 1 318 ? -9.623 45.702 9.508 1.00 32.41 318 HIS A N 1
ATOM 2442 C CA . HIS A 1 318 ? -10.388 46.158 8.382 1.00 32.41 318 HIS A CA 1
ATOM 2443 C C . HIS A 1 318 ? -9.961 45.211 7.262 1.00 32.41 318 HIS A C 1
ATOM 2445 O O . HIS A 1 318 ? -8.899 45.377 6.669 1.00 32.41 318 HIS A O 1
ATOM 2451 N N . CYS A 1 319 ? -10.770 44.177 7.010 1.00 27.64 319 CYS A N 1
ATOM 2452 C CA . CYS A 1 319 ? -11.039 43.880 5.618 1.00 27.64 319 CYS A CA 1
ATOM 2453 C C . CYS A 1 319 ? -11.367 45.250 5.026 1.00 27.64 319 CYS A C 1
ATOM 2455 O O . CYS A 1 319 ? -12.322 45.872 5.510 1.00 27.64 319 CYS A O 1
ATOM 2457 N N . PRO A 1 320 ? -10.557 45.784 4.095 1.00 31.80 320 PRO A N 1
ATOM 2458 C CA . PRO A 1 320 ? -11.085 46.846 3.277 1.00 31.80 320 PRO A CA 1
ATOM 2459 C C . PRO A 1 320 ? -12.373 46.252 2.725 1.00 31.80 320 PRO A C 1
ATOM 2461 O O . PRO A 1 320 ? -12.364 45.160 2.146 1.00 31.80 320 PRO A O 1
ATOM 2464 N N . THR A 1 321 ? -13.497 46.898 3.021 1.00 32.50 321 THR A N 1
ATOM 2465 C CA . THR A 1 321 ? -14.691 46.679 2.229 1.00 32.50 321 THR A CA 1
ATOM 2466 C C . THR A 1 321 ? -14.227 46.720 0.782 1.00 32.50 321 THR A C 1
ATOM 2468 O O . THR A 1 321 ? -13.418 47.571 0.402 1.00 32.50 321 THR A O 1
ATOM 2471 N N . CYS A 1 322 ? -14.637 45.726 0.004 1.00 33.78 322 CYS A N 1
ATOM 2472 C CA . CYS A 1 322 ? -14.463 45.740 -1.435 1.00 33.78 322 CYS A CA 1
ATOM 2473 C C . CYS A 1 322 ? -15.326 46.872 -2.010 1.00 33.78 322 CYS A C 1
ATOM 2475 O O . CYS A 1 322 ? -16.309 46.620 -2.691 1.00 33.78 322 CYS A O 1
ATOM 2477 N N . ASP A 1 323 ? -14.952 48.114 -1.725 1.00 34.47 323 ASP A N 1
ATOM 2478 C CA . ASP A 1 323 ? -15.421 49.316 -2.390 1.00 34.47 323 ASP A CA 1
ATOM 2479 C C . ASP A 1 323 ? -14.372 49.665 -3.451 1.00 34.47 323 ASP A C 1
ATOM 2481 O O . ASP A 1 323 ? -13.690 50.682 -3.402 1.00 34.47 323 ASP A O 1
ATOM 2485 N N . PHE A 1 324 ? -14.209 48.750 -4.405 1.00 33.59 324 PHE A N 1
ATOM 2486 C CA . PHE A 1 324 ? -13.643 49.053 -5.717 1.00 33.59 324 PHE A CA 1
ATOM 2487 C C . PHE A 1 324 ? -14.695 48.712 -6.772 1.00 33.59 324 PHE A C 1
ATOM 2489 O O . PHE A 1 324 ? -14.488 47.906 -7.673 1.00 33.59 324 PHE A O 1
ATOM 2496 N N . LEU A 1 325 ? -15.858 49.341 -6.619 1.00 39.16 325 LEU A N 1
ATOM 2497 C CA . LEU A 1 325 ? -16.623 49.831 -7.754 1.00 39.16 325 LEU A CA 1
ATOM 2498 C C . LEU A 1 325 ? -16.346 51.333 -7.840 1.00 39.16 325 LEU A C 1
ATOM 2500 O O . LEU A 1 325 ? -17.153 52.136 -7.394 1.00 39.16 325 LEU A O 1
ATOM 2504 N N . ASP A 1 326 ? -15.173 51.697 -8.354 1.00 33.50 326 ASP A N 1
ATOM 2505 C CA . ASP A 1 326 ? -14.986 53.009 -8.969 1.00 33.50 326 ASP A CA 1
ATOM 2506 C C . ASP A 1 326 ? -13.933 52.907 -10.081 1.00 33.50 326 ASP A C 1
ATOM 2508 O O . ASP A 1 326 ? -12.745 52.655 -9.860 1.00 33.50 326 ASP A O 1
ATOM 2512 N N . ASP A 1 327 ? -14.427 53.065 -11.306 1.00 43.91 327 ASP A N 1
ATOM 2513 C CA . ASP A 1 327 ? -13.716 53.051 -12.581 1.00 43.91 327 ASP A CA 1
ATOM 2514 C C . ASP A 1 327 ? -12.731 54.228 -12.705 1.00 43.91 327 ASP A C 1
ATOM 2516 O O . ASP A 1 327 ? -12.989 55.191 -13.428 1.00 43.91 327 ASP A O 1
ATOM 2520 N N . THR A 1 328 ? -11.559 54.173 -12.064 1.00 37.75 328 THR A N 1
ATOM 2521 C CA . THR A 1 328 ? -10.423 55.013 -12.495 1.00 37.75 328 THR A CA 1
ATOM 2522 C C . THR A 1 328 ? -9.062 54.331 -12.289 1.00 37.75 328 THR A C 1
ATOM 2524 O O . THR A 1 328 ? -8.700 53.993 -11.163 1.00 37.75 328 THR A O 1
ATOM 2527 N N . PRO A 1 329 ? -8.243 54.151 -13.348 1.00 35.88 329 PRO A N 1
ATOM 2528 C CA . PRO A 1 329 ? -6.880 53.660 -13.192 1.00 35.88 329 PRO A CA 1
ATOM 2529 C C . PRO A 1 329 ? -6.007 54.708 -12.493 1.00 35.88 329 PRO A C 1
ATOM 2531 O O . PRO A 1 329 ? -6.082 55.904 -12.791 1.00 35.88 329 PRO A O 1
ATOM 2534 N N . SER A 1 330 ? -5.140 54.251 -11.586 1.00 41.62 330 SER A N 1
ATOM 2535 C CA . SER A 1 330 ? -4.159 55.090 -10.894 1.00 41.62 330 SER A CA 1
ATOM 2536 C C . SER A 1 330 ? -3.331 55.916 -11.892 1.00 41.62 330 SER A C 1
ATOM 2538 O O . SER A 1 330 ? -2.990 55.458 -12.988 1.00 41.62 330 SER A O 1
ATOM 2540 N N . ARG A 1 331 ? -2.993 57.159 -11.517 1.00 42.38 331 ARG A N 1
ATOM 2541 C CA . ARG A 1 331 ? -2.270 58.130 -12.368 1.00 42.38 331 ARG A CA 1
ATOM 2542 C C . ARG A 1 331 ? -0.961 57.590 -12.961 1.00 42.38 331 ARG A C 1
ATOM 2544 O O . ARG A 1 331 ? -0.553 58.040 -14.027 1.00 42.38 331 ARG A O 1
ATOM 2551 N N . GLU A 1 332 ? -0.331 56.620 -12.309 1.00 40.06 332 GLU A N 1
ATOM 2552 C CA . GLU A 1 332 ? 0.903 55.982 -12.779 1.00 40.06 332 GLU A CA 1
ATOM 2553 C C . GLU A 1 332 ? 0.642 54.931 -13.870 1.00 40.06 332 GLU A C 1
ATOM 2555 O O . GLU A 1 332 ? 1.424 54.811 -14.814 1.00 40.06 332 GLU A O 1
ATOM 2560 N N . CYS A 1 333 ? -0.507 54.249 -13.824 1.00 35.38 333 CYS A N 1
ATOM 2561 C CA . CYS A 1 333 ? -0.924 53.297 -14.853 1.00 35.38 333 CYS A CA 1
ATOM 2562 C C . CYS A 1 333 ? -1.450 54.019 -16.108 1.00 35.38 333 CYS A C 1
ATOM 2564 O O . CYS A 1 333 ? -1.099 53.659 -17.232 1.00 35.38 333 CYS A O 1
ATOM 2566 N N . ALA A 1 334 ? -2.203 55.112 -15.931 1.00 41.22 334 ALA A N 1
ATOM 2567 C CA . ALA A 1 334 ? -2.686 55.941 -17.040 1.00 41.22 334 ALA A CA 1
ATOM 2568 C C . ALA A 1 334 ? -1.533 56.570 -17.850 1.00 41.22 334 ALA A C 1
ATOM 2570 O O . ALA A 1 334 ? -1.573 56.571 -19.080 1.00 41.22 334 ALA A O 1
ATOM 2571 N N . ALA A 1 335 ? -0.466 57.029 -17.183 1.00 41.56 335 ALA A N 1
ATOM 2572 C CA . ALA A 1 335 ? 0.715 57.581 -17.850 1.00 41.56 335 ALA A CA 1
ATOM 2573 C C . ALA A 1 335 ? 1.504 56.518 -18.643 1.00 41.56 335 ALA A C 1
ATOM 2575 O O . ALA A 1 335 ? 1.995 56.799 -19.740 1.00 41.56 335 ALA A O 1
ATOM 2576 N N . ALA A 1 336 ? 1.589 55.287 -18.125 1.00 41.44 336 ALA A N 1
ATOM 2577 C CA . ALA A 1 336 ? 2.243 54.168 -18.804 1.00 41.44 336 ALA A CA 1
ATOM 2578 C C . ALA A 1 336 ? 1.456 53.698 -20.043 1.00 41.44 336 ALA A C 1
ATOM 2580 O O . ALA A 1 336 ? 2.045 53.481 -21.104 1.00 41.44 336 ALA A O 1
ATOM 2581 N N . VAL A 1 337 ? 0.123 53.636 -19.948 1.00 43.06 337 VAL A N 1
ATOM 2582 C CA . VAL A 1 337 ? -0.767 53.282 -21.068 1.00 43.06 337 VAL A CA 1
ATOM 2583 C C . VAL A 1 337 ? -0.778 54.375 -22.146 1.00 43.06 337 VAL A C 1
ATOM 2585 O O . VAL A 1 337 ? -0.702 54.072 -23.336 1.00 43.06 337 VAL A O 1
ATOM 2588 N N . GLN A 1 338 ? -0.778 55.656 -21.769 1.00 44.50 338 GLN A N 1
ATOM 2589 C CA . GLN A 1 338 ? -0.767 56.774 -22.724 1.00 44.50 338 GLN A CA 1
ATOM 2590 C C . GLN A 1 338 ? 0.577 56.904 -23.471 1.00 44.50 338 GLN A C 1
ATOM 2592 O O . GLN A 1 338 ? 0.610 57.282 -24.647 1.00 44.50 338 GLN A O 1
ATOM 2597 N N . LYS A 1 339 ? 1.689 56.511 -22.834 1.00 42.78 339 LYS A N 1
ATOM 2598 C CA . LYS A 1 339 ? 3.015 56.380 -23.466 1.00 42.78 339 LYS A CA 1
ATOM 2599 C C . LYS A 1 339 ? 3.101 55.174 -24.420 1.00 42.78 339 LYS A C 1
ATOM 2601 O O . LYS A 1 339 ? 3.769 55.254 -25.452 1.00 42.78 339 LYS A O 1
ATOM 2606 N N . ALA A 1 340 ? 2.388 54.086 -24.122 1.00 42.44 340 ALA A N 1
ATOM 2607 C CA . ALA A 1 340 ? 2.284 52.921 -25.005 1.00 42.44 340 ALA A CA 1
ATOM 2608 C C . ALA A 1 340 ? 1.372 53.181 -26.224 1.00 42.44 340 ALA A C 1
ATOM 2610 O O . ALA A 1 340 ? 1.693 52.770 -27.335 1.00 42.44 340 ALA A O 1
ATOM 2611 N N . LEU A 1 341 ? 0.281 53.936 -26.056 1.00 43.19 341 LEU A N 1
ATOM 2612 C CA . LEU A 1 341 ? -0.636 54.295 -27.149 1.00 43.19 341 LEU A CA 1
ATOM 2613 C C . LEU A 1 341 ? -0.057 55.352 -28.109 1.00 43.19 341 LEU A C 1
ATOM 2615 O O . LEU A 1 341 ? -0.357 55.332 -29.299 1.00 43.19 341 LEU A O 1
ATOM 2619 N N . SER A 1 342 ? 0.800 56.255 -27.624 1.00 42.97 342 SER A N 1
ATOM 2620 C CA . SER A 1 342 ? 1.432 57.300 -28.453 1.00 42.97 342 SER A CA 1
ATOM 2621 C C . SER A 1 342 ? 2.649 56.823 -29.258 1.00 42.97 342 SER A C 1
ATOM 2623 O O . SER A 1 342 ? 3.065 57.512 -30.187 1.00 42.97 342 SER A O 1
ATOM 2625 N N . SER A 1 343 ? 3.196 55.640 -28.956 1.00 41.22 343 SER A N 1
ATOM 2626 C CA . SER A 1 343 ? 4.338 55.046 -29.673 1.00 41.22 343 SER A CA 1
ATOM 2627 C C . SER A 1 343 ? 3.940 54.030 -30.758 1.00 41.22 343 SER A C 1
ATOM 2629 O O . SER A 1 343 ? 4.802 53.559 -31.494 1.00 41.22 343 SER A O 1
ATOM 2631 N N . GLY A 1 344 ? 2.640 53.745 -30.919 1.00 41.19 344 GLY A N 1
ATOM 2632 C CA . GLY A 1 344 ? 2.089 52.822 -31.925 1.00 41.19 344 GLY A CA 1
ATOM 2633 C C . GLY A 1 344 ? 1.552 53.477 -33.207 1.00 41.19 344 GLY A C 1
ATOM 2634 O O . GLY A 1 344 ? 0.780 52.858 -33.937 1.00 41.19 344 GLY A O 1
ATOM 2635 N N . GLY A 1 345 ? 1.903 54.733 -33.489 1.00 38.81 345 GLY A N 1
ATOM 2636 C CA . GLY A 1 345 ? 1.433 55.453 -34.673 1.00 38.81 345 GLY A CA 1
ATOM 2637 C C . GLY A 1 345 ? 2.312 55.228 -35.903 1.00 38.81 345 GLY A C 1
ATOM 2638 O O . GLY A 1 345 ? 3.197 56.041 -36.148 1.00 38.81 345 GLY A O 1
ATOM 2639 N N . ASN A 1 346 ? 2.069 54.139 -36.647 1.00 40.69 346 ASN A N 1
ATOM 2640 C CA . ASN A 1 346 ? 2.116 54.028 -38.124 1.00 40.69 346 ASN A CA 1
ATOM 2641 C C . ASN A 1 346 ? 2.437 52.595 -38.586 1.00 40.69 346 ASN A C 1
ATOM 2643 O O . ASN A 1 346 ? 3.589 52.265 -38.849 1.00 40.69 346 ASN A O 1
ATOM 2647 N N . ALA A 1 347 ? 1.404 51.773 -38.780 1.00 33.50 347 ALA A N 1
ATOM 2648 C CA . ALA A 1 347 ? 1.420 50.692 -39.769 1.00 33.50 347 ALA A CA 1
ATOM 2649 C C . ALA A 1 347 ? -0.025 50.294 -40.114 1.00 33.50 347 ALA A C 1
ATOM 2651 O O . ALA A 1 347 ? -0.691 49.568 -39.383 1.00 33.50 347 ALA A O 1
ATOM 2652 N N . VAL A 1 348 ? -0.522 50.821 -41.231 1.00 35.75 348 VAL A N 1
ATOM 2653 C CA . VAL A 1 348 ? -1.771 50.399 -41.878 1.00 35.75 348 VAL A CA 1
ATOM 2654 C C . VAL A 1 348 ? -1.482 49.129 -42.688 1.00 35.75 348 VAL A C 1
ATOM 2656 O O . VAL A 1 348 ? -0.556 49.142 -43.494 1.00 35.75 348 VAL A O 1
ATOM 2659 N N . GLY A 1 349 ? -2.275 48.059 -42.518 1.00 32.22 349 GLY A N 1
ATOM 2660 C CA . GLY A 1 349 ? -2.236 46.898 -43.425 1.00 32.22 349 GLY A CA 1
ATOM 2661 C C . GLY A 1 349 ? -2.845 45.583 -42.908 1.00 32.22 349 GLY A C 1
ATOM 2662 O O . GLY A 1 349 ? -2.114 44.678 -42.536 1.00 32.22 349 GLY A O 1
ATOM 2663 N N . SER A 1 350 ? -4.181 45.481 -42.922 1.00 41.94 350 SER A N 1
ATOM 2664 C CA . SER A 1 350 ? -5.009 44.266 -43.140 1.00 41.94 350 SER A CA 1
ATOM 2665 C C . SER A 1 350 ? -4.600 42.894 -42.539 1.00 41.94 350 SER A C 1
ATOM 2667 O O . SER A 1 350 ? -3.918 42.125 -43.212 1.00 41.94 350 SER A O 1
ATOM 2669 N N . ASN A 1 351 ? -5.150 42.512 -41.369 1.00 38.06 351 ASN A N 1
ATOM 2670 C CA . ASN A 1 351 ? -5.890 41.242 -41.128 1.00 38.06 351 ASN A CA 1
ATOM 2671 C C . ASN A 1 351 ? -6.391 41.141 -39.656 1.00 38.06 351 ASN A C 1
ATOM 2673 O O . ASN A 1 351 ? -5.622 41.472 -38.757 1.00 38.06 351 ASN A O 1
ATOM 2677 N N . PRO A 1 352 ? -7.617 40.657 -39.348 1.00 38.50 352 PRO A N 1
ATOM 2678 C CA . PRO A 1 352 ? -8.164 40.683 -37.977 1.00 38.50 352 PRO A CA 1
ATOM 2679 C C . PRO A 1 352 ? -7.595 39.622 -37.012 1.00 38.50 352 PRO A C 1
ATOM 2681 O O . PRO A 1 352 ? -7.838 39.696 -35.811 1.00 38.50 352 PRO A O 1
ATOM 2684 N N . SER A 1 353 ? -6.849 38.628 -37.503 1.00 41.97 353 SER A N 1
ATOM 2685 C CA . SER A 1 353 ? -6.447 37.447 -36.715 1.00 41.97 353 SER A CA 1
ATOM 2686 C C . SER A 1 353 ? -5.107 37.594 -35.979 1.00 41.97 353 SER A C 1
ATOM 2688 O O . SER A 1 353 ? -4.824 36.826 -35.066 1.00 41.97 353 SER A O 1
ATOM 2690 N N . THR A 1 354 ? -4.277 38.579 -36.336 1.00 42.97 354 THR A N 1
ATOM 2691 C CA . THR A 1 354 ? -2.955 38.815 -35.715 1.00 42.97 354 THR A CA 1
ATOM 2692 C C . THR A 1 354 ? -2.991 39.852 -34.587 1.00 42.97 354 THR A C 1
ATOM 2694 O O . THR A 1 354 ? -2.124 39.841 -33.715 1.00 42.97 354 THR A O 1
ATOM 2697 N N . ALA A 1 355 ? -4.022 40.703 -34.538 1.00 41.00 355 ALA A N 1
ATOM 2698 C CA . ALA A 1 355 ? -4.181 41.721 -33.496 1.00 41.00 355 ALA A CA 1
ATOM 2699 C C . ALA A 1 355 ? -4.540 41.119 -32.123 1.00 41.00 355 ALA A C 1
ATOM 2701 O O . ALA A 1 355 ? -4.060 41.593 -31.096 1.00 41.00 355 ALA A O 1
ATOM 2702 N N . ILE A 1 356 ? -5.323 40.034 -32.102 1.00 45.00 356 ILE A N 1
ATOM 2703 C CA . ILE A 1 356 ? -5.732 39.347 -30.865 1.00 45.00 356 ILE A CA 1
ATOM 2704 C C . ILE A 1 356 ? -4.537 38.611 -30.233 1.00 45.00 356 ILE A C 1
ATOM 2706 O O . ILE A 1 356 ? -4.345 38.677 -29.022 1.00 45.00 356 ILE A O 1
ATOM 2710 N N . GLY A 1 357 ? -3.672 37.997 -31.050 1.00 38.84 357 GLY A N 1
ATOM 2711 C CA . GLY A 1 357 ? -2.456 37.326 -30.575 1.00 38.84 357 GLY A CA 1
ATOM 2712 C C . GLY A 1 357 ? -1.431 38.283 -29.954 1.00 38.84 357 GLY A C 1
ATOM 2713 O O . GLY A 1 357 ? -0.837 37.962 -28.928 1.00 38.84 357 GLY A O 1
ATOM 2714 N N . ALA A 1 358 ? -1.271 39.486 -30.516 1.00 43.72 358 ALA A N 1
ATOM 2715 C CA . ALA A 1 358 ? -0.375 40.505 -29.966 1.00 43.72 358 ALA A CA 1
ATOM 2716 C C . ALA A 1 358 ? -0.903 41.110 -28.649 1.00 43.72 358 ALA A C 1
ATOM 2718 O O . ALA A 1 358 ? -0.125 41.353 -27.729 1.00 43.72 358 ALA A O 1
ATOM 2719 N N . LEU A 1 359 ? -2.222 41.295 -28.523 1.00 44.38 359 LEU A N 1
ATOM 2720 C CA . LEU A 1 359 ? -2.864 41.780 -27.293 1.00 44.38 359 LEU A CA 1
ATOM 2721 C C . LEU A 1 359 ? -2.759 40.774 -26.134 1.00 44.38 359 LEU A C 1
ATOM 2723 O O . LEU A 1 359 ? -2.496 41.183 -25.005 1.00 44.38 359 LEU A O 1
ATOM 2727 N N . ILE A 1 360 ? -2.886 39.471 -26.410 1.00 48.41 360 ILE A N 1
ATOM 2728 C CA . ILE A 1 360 ? -2.733 38.408 -25.399 1.00 48.41 360 ILE A CA 1
ATOM 2729 C C . ILE A 1 360 ? -1.272 38.294 -24.931 1.00 48.41 360 ILE A C 1
ATOM 2731 O O . ILE A 1 360 ? -1.022 38.154 -23.735 1.00 48.41 360 ILE A O 1
ATOM 2735 N N . LEU A 1 361 ? -0.301 38.429 -25.841 1.00 43.03 361 LEU A N 1
ATOM 2736 C CA . LEU A 1 361 ? 1.130 38.417 -25.507 1.00 43.03 361 LEU A CA 1
ATOM 2737 C C . LEU A 1 361 ? 1.543 39.615 -24.642 1.00 43.03 361 LEU A C 1
ATOM 2739 O O . LEU A 1 361 ? 2.286 39.452 -23.675 1.00 43.03 361 LEU A O 1
ATOM 2743 N N . VAL A 1 362 ? 1.033 40.812 -24.944 1.00 47.97 362 VAL A N 1
ATOM 2744 C CA . VAL A 1 362 ? 1.314 42.020 -24.149 1.00 47.97 362 VAL A CA 1
ATOM 2745 C C . VAL A 1 362 ? 0.631 41.950 -22.779 1.00 47.97 362 VAL A C 1
ATOM 2747 O O . VAL A 1 362 ? 1.263 42.274 -21.775 1.00 47.97 362 VAL A O 1
ATOM 2750 N N . ALA A 1 363 ? -0.609 41.455 -22.703 1.00 48.03 363 ALA A N 1
ATOM 2751 C CA . ALA A 1 363 ? -1.294 41.230 -21.429 1.00 48.03 363 ALA A CA 1
ATOM 2752 C C . ALA A 1 363 ? -0.575 40.177 -20.564 1.00 48.03 363 ALA A C 1
ATOM 2754 O O . ALA A 1 363 ? -0.384 40.393 -19.368 1.00 48.03 363 ALA A O 1
ATOM 2755 N N . GLY A 1 364 ? -0.098 39.085 -21.172 1.00 44.84 364 GLY A N 1
ATOM 2756 C CA . GLY A 1 364 ? 0.686 38.053 -20.490 1.00 44.84 364 GLY A CA 1
ATOM 2757 C C . GLY A 1 364 ? 2.016 38.574 -19.938 1.00 44.84 364 GLY A C 1
ATOM 2758 O O . GLY A 1 364 ? 2.366 38.274 -18.799 1.00 44.84 364 GLY A O 1
ATOM 2759 N N . LEU A 1 365 ? 2.724 39.422 -20.692 1.00 46.16 365 LEU A N 1
ATOM 2760 C CA . LEU A 1 365 ? 3.975 40.044 -20.239 1.00 46.16 365 LEU A CA 1
ATOM 2761 C C . LEU A 1 365 ? 3.761 41.056 -19.102 1.00 46.16 365 LEU A C 1
ATOM 2763 O O . LEU A 1 365 ? 4.595 41.142 -18.203 1.00 46.16 365 LEU A O 1
ATOM 2767 N N . ILE A 1 366 ? 2.638 41.782 -19.102 1.00 47.84 366 ILE A N 1
ATOM 2768 C CA . ILE A 1 366 ? 2.275 42.709 -18.017 1.00 47.84 366 ILE A CA 1
ATOM 2769 C C . ILE A 1 366 ? 1.942 41.936 -16.735 1.00 47.84 366 ILE A C 1
ATOM 2771 O O . ILE A 1 366 ? 2.441 42.284 -15.665 1.00 47.84 366 ILE A O 1
ATOM 2775 N N . VAL A 1 367 ? 1.166 40.852 -16.836 1.00 51.38 367 VAL A N 1
ATOM 2776 C CA . VAL A 1 367 ? 0.857 39.982 -15.688 1.00 51.38 367 VAL A CA 1
ATOM 2777 C C . VAL A 1 367 ? 2.134 39.343 -15.137 1.00 51.38 367 VAL A C 1
ATOM 2779 O O . VAL A 1 367 ? 2.355 39.363 -13.927 1.00 51.38 367 VAL A O 1
ATOM 2782 N N . TYR A 1 368 ? 3.020 38.859 -16.010 1.00 46.31 368 TYR A N 1
ATOM 2783 C CA . TYR A 1 368 ? 4.303 38.275 -15.617 1.00 46.31 368 TYR A CA 1
ATOM 2784 C C . TYR A 1 368 ? 5.219 39.287 -14.905 1.00 46.31 368 TYR A C 1
ATOM 2786 O O . TYR A 1 368 ? 5.775 38.984 -13.848 1.00 46.31 368 TYR A O 1
ATOM 2794 N N . ALA A 1 369 ? 5.316 40.521 -15.414 1.00 44.50 369 ALA A N 1
ATOM 2795 C CA . ALA A 1 369 ? 6.081 41.590 -14.770 1.00 44.50 369 ALA A CA 1
ATOM 2796 C C . ALA A 1 369 ? 5.502 41.984 -13.396 1.00 44.50 369 ALA A C 1
ATOM 2798 O O . ALA A 1 369 ? 6.261 42.205 -12.449 1.00 44.50 369 ALA A O 1
ATOM 2799 N N . CYS A 1 370 ? 4.172 42.007 -13.248 1.00 43.12 370 CYS A N 1
ATOM 2800 C CA . CYS A 1 370 ? 3.513 42.246 -11.960 1.00 43.12 370 CYS A CA 1
ATOM 2801 C C . CYS A 1 370 ? 3.749 41.110 -10.949 1.00 43.12 370 CYS A C 1
ATOM 2803 O O . CYS A 1 370 ? 3.912 41.384 -9.759 1.00 43.12 370 CYS A O 1
ATOM 2805 N N . VAL A 1 371 ? 3.806 39.850 -11.396 1.00 47.31 371 VAL A N 1
ATOM 2806 C CA . VAL A 1 371 ? 4.101 38.693 -10.530 1.00 47.31 371 VAL A CA 1
ATOM 2807 C C . VAL A 1 371 ? 5.550 38.725 -10.034 1.00 47.31 371 VAL A C 1
ATOM 2809 O O . VAL A 1 371 ? 5.779 38.538 -8.838 1.00 47.31 371 VAL A O 1
ATOM 2812 N N . ILE A 1 372 ? 6.515 39.048 -10.903 1.00 44.72 372 ILE A N 1
ATOM 2813 C CA . ILE A 1 372 ? 7.928 39.189 -10.505 1.00 44.72 372 ILE A CA 1
ATOM 2814 C C . ILE A 1 372 ? 8.117 40.352 -9.523 1.00 44.72 372 ILE A C 1
ATOM 2816 O O . ILE A 1 372 ? 8.781 40.184 -8.499 1.00 44.72 372 ILE A O 1
ATOM 2820 N N . ALA A 1 373 ? 7.487 41.505 -9.772 1.00 41.41 373 ALA A N 1
ATOM 2821 C CA . ALA A 1 373 ? 7.551 42.643 -8.853 1.00 41.41 373 ALA A CA 1
ATOM 2822 C C . ALA A 1 373 ? 6.967 42.301 -7.467 1.00 41.41 373 ALA A C 1
ATOM 2824 O O . ALA A 1 373 ? 7.496 42.726 -6.440 1.00 41.41 373 ALA A O 1
ATOM 2825 N N . ARG A 1 374 ? 5.919 41.467 -7.418 1.00 41.72 374 ARG A N 1
ATOM 2826 C CA . ARG A 1 374 ? 5.308 40.985 -6.169 1.00 41.72 374 ARG A CA 1
ATOM 2827 C C . ARG A 1 374 ? 6.201 39.988 -5.417 1.00 41.72 374 ARG A C 1
ATOM 2829 O O . ARG A 1 374 ? 6.268 40.049 -4.192 1.00 41.72 374 ARG A O 1
ATOM 2836 N N . GLN A 1 375 ? 6.918 39.111 -6.124 1.00 42.78 375 GLN A N 1
ATOM 2837 C CA . GLN A 1 375 ? 7.888 38.191 -5.511 1.00 42.78 375 GLN A CA 1
ATOM 2838 C C . GLN A 1 375 ? 9.121 38.921 -4.956 1.00 42.78 375 GLN A C 1
ATOM 2840 O O . GLN A 1 375 ? 9.576 38.606 -3.854 1.00 42.78 375 GLN A O 1
ATOM 2845 N N . GLN A 1 376 ? 9.627 39.936 -5.662 1.00 40.47 376 GLN A N 1
ATOM 2846 C CA . GLN A 1 376 ? 10.750 40.752 -5.184 1.00 40.47 376 GLN A CA 1
ATOM 2847 C C . GLN A 1 376 ? 10.388 41.565 -3.931 1.00 40.47 376 GLN A C 1
ATOM 2849 O O . GLN A 1 376 ? 11.192 41.638 -3.003 1.00 40.47 376 GLN A O 1
ATOM 2854 N N . ASN A 1 377 ? 9.159 42.089 -3.839 1.00 38.56 377 ASN A N 1
ATOM 2855 C CA . ASN A 1 377 ? 8.711 42.833 -2.655 1.00 38.56 377 ASN A CA 1
ATOM 2856 C C . ASN A 1 377 ? 8.518 41.930 -1.416 1.00 38.56 377 ASN A C 1
ATOM 2858 O O . ASN A 1 377 ? 8.821 42.338 -0.298 1.00 38.56 377 ASN A O 1
ATOM 2862 N N . ASN A 1 378 ? 8.091 40.674 -1.607 1.00 41.03 378 ASN A N 1
ATOM 2863 C CA . ASN A 1 378 ? 8.016 39.686 -0.519 1.00 41.03 378 ASN A CA 1
ATOM 2864 C C . ASN A 1 378 ? 9.403 39.215 -0.047 1.00 41.03 378 ASN A C 1
ATOM 2866 O O . ASN A 1 378 ? 9.573 38.878 1.121 1.00 41.03 378 ASN A O 1
ATOM 2870 N N . SER A 1 379 ? 10.397 39.225 -0.939 1.00 39.09 379 SER A N 1
ATOM 2871 C CA . SER A 1 379 ? 11.780 38.854 -0.617 1.00 39.09 379 SER A CA 1
ATOM 2872 C C . SER A 1 379 ? 12.482 39.942 0.205 1.00 39.09 379 SER A C 1
ATOM 2874 O O . SER A 1 379 ? 13.214 39.629 1.141 1.00 39.09 379 SER A O 1
ATOM 2876 N N . HIS A 1 380 ? 12.197 41.220 -0.077 1.00 37.66 380 HIS A N 1
ATOM 2877 C CA . HIS A 1 380 ? 12.725 42.345 0.700 1.00 37.66 380 HIS A CA 1
ATOM 2878 C C . HIS A 1 380 ? 12.185 42.393 2.139 1.00 37.66 380 HIS A C 1
ATOM 2880 O O . HIS A 1 380 ? 12.952 42.680 3.052 1.00 37.66 380 HIS A O 1
ATOM 2886 N N . HIS A 1 381 ? 10.919 42.024 2.375 1.00 37.69 381 HIS A N 1
ATOM 2887 C CA . HIS A 1 381 ? 10.374 41.933 3.738 1.00 37.69 381 HIS A CA 1
ATOM 2888 C C . HIS A 1 381 ? 10.850 40.703 4.527 1.00 37.69 381 HIS A C 1
ATOM 2890 O O . HIS A 1 381 ? 10.849 40.738 5.755 1.00 37.69 381 HIS A O 1
ATOM 2896 N N . ALA A 1 382 ? 11.285 39.632 3.856 1.00 36.75 382 ALA A N 1
ATOM 2897 C CA . ALA A 1 382 ? 11.857 38.461 4.524 1.00 36.75 382 ALA A CA 1
ATOM 2898 C C . ALA A 1 382 ? 13.318 38.682 4.969 1.00 36.75 382 ALA A C 1
ATOM 2900 O O . ALA A 1 382 ? 13.759 38.062 5.935 1.00 36.75 382 ALA A O 1
ATOM 2901 N N . MET A 1 383 ? 14.060 39.574 4.300 1.00 34.16 383 MET A N 1
ATOM 2902 C CA . MET A 1 383 ? 15.460 39.869 4.630 1.00 34.16 383 MET A CA 1
ATOM 2903 C C . MET A 1 383 ? 15.643 40.839 5.810 1.00 34.16 383 MET A C 1
ATOM 2905 O O . MET A 1 383 ? 16.686 40.792 6.450 1.00 34.16 383 MET A O 1
ATOM 2909 N N . GLU A 1 384 ? 14.652 41.669 6.155 1.00 35.09 384 GLU A N 1
ATOM 2910 C CA . GLU A 1 384 ? 14.736 42.584 7.314 1.00 35.09 384 GLU A CA 1
ATOM 2911 C C . GLU A 1 384 ? 14.443 41.911 8.674 1.00 35.09 384 GLU A C 1
ATOM 2913 O O . GLU A 1 384 ? 14.591 42.543 9.715 1.00 35.09 384 GLU A O 1
ATOM 2918 N N . ALA A 1 385 ? 14.054 40.629 8.700 1.00 38.03 385 ALA A N 1
ATOM 2919 C CA . ALA A 1 385 ? 13.697 39.907 9.931 1.00 38.03 385 ALA A CA 1
ATOM 2920 C C . ALA A 1 385 ? 14.804 38.978 10.480 1.00 38.03 385 ALA A C 1
ATOM 2922 O O . ALA A 1 385 ? 14.552 38.224 11.420 1.00 38.03 385 ALA A O 1
ATOM 2923 N N . VAL A 1 386 ? 16.017 39.002 9.910 1.00 36.91 386 VAL A N 1
ATOM 2924 C CA . VAL A 1 386 ? 17.133 38.122 10.314 1.00 36.91 386 VAL A CA 1
ATOM 2925 C C . VAL A 1 386 ? 18.436 38.917 10.458 1.00 36.91 386 VAL A C 1
ATOM 2927 O O . VAL A 1 386 ? 19.415 38.665 9.768 1.00 36.91 386 VAL A O 1
ATOM 2930 N N . GLU A 1 387 ? 18.467 39.874 11.381 1.00 33.75 387 GLU A N 1
ATOM 2931 C CA . GLU A 1 387 ? 19.715 40.410 11.940 1.00 33.75 387 GLU A CA 1
ATOM 2932 C C . GLU A 1 387 ? 19.559 40.564 13.458 1.00 33.75 387 GLU A C 1
ATOM 2934 O O . GLU A 1 387 ? 19.322 41.650 13.970 1.00 33.75 387 GLU A O 1
ATOM 2939 N N . ASP A 1 388 ? 19.689 39.453 14.187 1.00 33.03 388 ASP A N 1
ATOM 2940 C CA . ASP A 1 388 ? 20.053 39.479 15.606 1.00 33.03 388 ASP A CA 1
ATOM 2941 C C . ASP A 1 388 ? 21.221 38.506 15.817 1.00 33.03 388 ASP A C 1
ATOM 2943 O O . ASP A 1 388 ? 21.117 37.290 15.637 1.00 33.03 388 ASP A O 1
ATOM 2947 N N . HIS A 1 389 ? 22.385 39.075 16.125 1.00 32.72 389 HIS A N 1
ATOM 2948 C CA . HIS A 1 389 ? 23.642 38.364 16.318 1.00 32.72 389 HIS A CA 1
ATOM 2949 C C . HIS A 1 389 ? 23.631 37.551 17.622 1.00 32.72 389 HIS A C 1
ATOM 2951 O O . HIS A 1 389 ? 23.598 38.117 18.714 1.00 32.72 389 HIS A O 1
ATOM 2957 N N . VAL A 1 390 ? 23.776 36.225 17.521 1.00 31.61 390 VAL A N 1
ATOM 2958 C CA . VAL A 1 390 ? 24.222 35.365 18.630 1.00 31.61 390 VAL A CA 1
ATOM 2959 C C . VAL A 1 390 ? 25.528 34.693 18.216 1.00 31.61 390 VAL A C 1
ATOM 2961 O O . VAL A 1 390 ? 25.563 33.831 17.341 1.00 31.61 390 VAL A O 1
ATOM 2964 N N . GLU A 1 391 ? 26.624 35.114 18.840 1.00 30.86 391 GLU A N 1
ATOM 2965 C CA . GLU A 1 391 ? 27.958 34.544 18.661 1.00 30.86 391 GLU A CA 1
ATOM 2966 C C . GLU A 1 391 ? 28.035 33.192 19.400 1.00 30.86 391 GLU A C 1
ATOM 2968 O O . GLU A 1 391 ? 28.188 33.133 20.621 1.00 30.86 391 GLU A O 1
ATOM 2973 N N . LEU A 1 392 ? 27.874 32.083 18.670 1.00 31.19 392 LEU A N 1
ATOM 2974 C CA . LEU A 1 392 ? 28.038 30.725 19.200 1.00 31.19 392 LEU A CA 1
ATOM 2975 C C . LEU A 1 392 ? 29.489 30.262 19.014 1.00 31.19 392 LEU A C 1
ATOM 2977 O O . LEU A 1 392 ? 29.980 30.142 17.893 1.00 31.19 392 LEU A O 1
ATOM 2981 N N . GLN A 1 393 ? 30.177 29.978 20.123 1.00 30.91 393 GLN A N 1
ATOM 2982 C CA . GLN A 1 393 ? 31.508 29.367 20.103 1.00 30.91 393 GLN A CA 1
ATOM 2983 C C . GLN A 1 393 ? 31.464 27.908 19.607 1.00 30.91 393 GLN A C 1
ATOM 2985 O O . GLN A 1 393 ? 30.507 27.191 19.909 1.00 30.91 393 GLN A O 1
ATOM 2990 N N . PRO A 1 394 ? 32.505 27.429 18.898 1.00 31.20 394 PRO A N 1
ATOM 2991 C CA . PRO A 1 394 ? 32.525 26.077 18.348 1.00 31.20 394 PRO A CA 1
ATOM 2992 C C . PRO A 1 394 ? 32.671 25.001 19.446 1.00 31.20 394 PRO A C 1
ATOM 2994 O O . PRO A 1 394 ? 33.443 25.184 20.395 1.00 31.20 394 PRO A O 1
ATOM 2997 N N . PRO A 1 395 ? 31.980 23.851 19.325 1.00 31.77 395 PRO A N 1
ATOM 2998 C CA . PRO A 1 395 ? 32.085 22.762 20.288 1.00 31.77 395 PRO A CA 1
ATOM 2999 C C . PRO A 1 395 ? 33.433 22.036 20.171 1.00 31.77 395 PRO A C 1
ATOM 3001 O O . PRO A 1 395 ? 33.916 21.731 19.081 1.00 31.77 395 PRO A O 1
ATOM 3004 N N . ARG A 1 396 ? 34.038 21.732 21.325 1.00 30.20 396 ARG A N 1
ATOM 3005 C CA . ARG A 1 396 ? 35.230 20.880 21.430 1.00 30.20 396 ARG A CA 1
ATOM 3006 C C . ARG A 1 396 ? 34.835 19.424 21.184 1.00 30.20 396 ARG A C 1
ATOM 3008 O O . ARG A 1 396 ? 34.018 18.885 21.925 1.00 30.20 396 ARG A O 1
ATOM 3015 N N . TYR A 1 397 ? 35.456 18.796 20.190 1.00 30.27 397 TYR A N 1
ATOM 3016 C CA . TYR A 1 397 ? 35.409 17.350 19.972 1.00 30.27 397 TYR A CA 1
ATOM 3017 C C . TYR A 1 397 ? 36.038 16.617 21.166 1.00 30.27 397 TYR A C 1
ATOM 3019 O O . TYR A 1 397 ? 37.135 16.973 21.605 1.00 30.27 397 TYR A O 1
ATOM 3027 N N . ARG A 1 398 ? 35.341 15.606 21.695 1.00 30.94 398 ARG A N 1
ATOM 3028 C CA . ARG A 1 398 ? 35.886 14.646 22.661 1.00 30.94 398 ARG A CA 1
ATOM 3029 C C . ARG A 1 398 ? 36.087 13.325 21.924 1.00 30.94 398 ARG A C 1
ATOM 3031 O O . ARG A 1 398 ? 35.184 12.873 21.236 1.00 30.94 398 ARG A O 1
ATOM 3038 N N . ASP A 1 399 ? 37.298 12.805 22.041 1.00 29.45 399 ASP A N 1
ATOM 3039 C CA . ASP A 1 399 ? 37.840 11.634 21.356 1.00 29.45 399 ASP A CA 1
ATOM 3040 C C . ASP A 1 399 ? 37.151 10.336 21.824 1.00 29.45 399 ASP A C 1
ATOM 3042 O O . ASP A 1 399 ? 37.033 10.104 23.030 1.00 29.45 399 ASP A O 1
ATOM 3046 N N . GLU A 1 400 ? 36.692 9.508 20.884 1.00 36.69 400 GLU A N 1
ATOM 3047 C CA . GLU A 1 400 ? 36.121 8.180 21.140 1.00 36.69 400 GLU A CA 1
ATOM 3048 C C . GLU A 1 400 ? 37.245 7.135 21.128 1.00 36.69 400 GLU A C 1
ATOM 3050 O O . GLU A 1 400 ? 37.594 6.567 20.095 1.00 36.69 400 GLU A O 1
ATOM 3055 N N . SER A 1 401 ? 37.829 6.880 22.299 1.00 33.91 401 SER A N 1
ATOM 3056 C CA . SER A 1 401 ? 38.694 5.712 22.536 1.00 33.91 401 SER A CA 1
ATOM 3057 C C . SER A 1 401 ? 38.361 4.948 23.822 1.00 33.91 401 SER A C 1
ATOM 3059 O O . SER A 1 401 ? 39.159 4.142 24.289 1.00 33.91 401 SER A O 1
ATOM 3061 N N . GLU A 1 402 ? 37.154 5.122 24.362 1.00 40.84 402 GLU A N 1
ATOM 3062 C CA . GLU A 1 402 ? 36.622 4.274 25.434 1.00 40.84 402 GLU A CA 1
ATOM 3063 C C . GLU A 1 402 ? 35.124 4.031 25.218 1.00 40.84 402 GLU A C 1
ATOM 3065 O O . GLU A 1 402 ? 34.303 4.828 25.671 1.00 40.84 402 GLU A O 1
ATOM 3070 N N . LEU A 1 403 ? 34.792 2.947 24.503 1.00 35.69 403 LEU A N 1
ATOM 3071 C CA . LEU A 1 403 ? 33.665 2.037 24.769 1.00 35.69 403 LEU A CA 1
ATOM 3072 C C . LEU A 1 403 ? 33.752 0.784 23.889 1.00 35.69 403 LEU A C 1
ATOM 3074 O O . LEU A 1 403 ? 33.876 0.931 22.653 1.00 35.69 403 LEU A O 1
#

Secondary structure (DSSP, 8-state):
-HHHHHHHHTT-SS-----EEEEES----HHHHS--HHHHHHTTSS-HHHHHHHHHHHHHHHHHHHTT--S-HHHHHHHHHHHHHTT-TT-SEEE-SS-TT-EEETTSPP-PSTTHHHHHHHHH-PPPPTTSSS---GGGHHHHHHHTT-HHHHHTT----SS-HHHHHTTHHHHT---HHHHHHHHTSTT--EEEEEEETT-STT-HHHHHHHHHT--STTHHHHHHPPEEEE---TT-----EEEEEETTEEEEEETT--SSHHHH-HHHHHHHHHHHHSTT--S-SEE------S----S-----TT--------------------HHHHHHHHHHHHT--------THHHHHHHHHHHHHHHHHHHHHHHHHHHHHHHTT------PPPPPP------

pLDDT: mean 78.18, std 24.02, range [27.64, 98.56]

Organism: NCBI:txid265537

Sequence (403 aa):
MSYILNKNRQGAPLQIPLAGAAIGNGWFDPAHQYSAAEAAYGHGLLDRAQVNAMAVKEQACQTELAQGNYDADVCFALQDDVIDESFGTSSKFRVSSYDVRLSENKKGDRRFPKGHKVTEGYLGGWDLPNWAEGTLDTSVWNDVLEIIHATAATEAGLTYCECTDPPYDALADEDGKSVVTEIASVLQDPSRPALVFFTGVEDLICNHVGTEKALENIPWDGRDTWLNALRSAWLPFPNRPQAAGFVKEFETLIFVKILNAGHMVPMDVPEIALELIRTLLFKGGNYASSQQKLTEKADKPPSSCTACEICPAPPRLHCPTCDFLDDTPSRECAAAVQKALSSGGNAVGSNPSTAIGALILVAGLIVYACVIARQQNNSHHAMEAVEDHVELQPPRYRDESEL

Foldseek 3Di:
DLVLLVCLVVVPVDHDLFQADEAELDQFALLLQQQLQVLCVVVVLDDPVLSVVLVVLSVVLNVCLVVLNQLDPSSNVNLVSSQCSSVHVPDQKTADLFFNVDIDGPPDDDCPPPQQLVVLLQQFVDDRDPPHPDDDDSVCNCVSCVVVVNCVCVVVVHGDHPDDCPVVVVCSSVSSDHCLQVVQVQCPDPSRHAYEYEYECRHRNSHPRSVVVSLLPRPHPCNVVQVVFWKAFFDLDPPDPDGQFIWGDDRRYIYTHGYQGTRPRCSRPVVVVVSVVCVNVDVVDDRHPGTDDPPPPPPPPPPDPPPPPDPPDDPPPPPPPPPPPDPDDDPVVVVVVVVVVVVPPDDDDDDDPVVVVVVVVVVVVVVVVVVVVVVVVVVVVVVVPPDDDDDDDDDDDDDPPDD